Protein AF-A8FVK6-F1 (afdb_monomer_lite)

Foldseek 3Di:
DPPQDLQQFQKEKEWFAAAQVLVLVVVLCVLQQCDPVDCVGCLVRYAYEYQANLHFFQPVDDGHSVNSCVVQVVCVVVPRYAYAHAVLLLLLLQQLDADPPPRHGLDDPDPVSCRRHVRVCVNQPPPDPSSVVSSVVSQQHAQWDCSPQEIGHAEDDDPVLVVVCVVQADPNNGGDPVCSSLCSDPVHPNVQSSCCRRANDKDFAPPPAWFAAPVRDIDRIFHFPLQPQPDFAQLSGGLGDPVGSVRGDRDGDDPVPHHDHDPHAYEYEHSQDCDPADAPDLRYHYQRVPNSDPPGHTWMWMARPPDPLDPSNRTDTSVPPPVDDDPCPVVCPVVLVVVLVVLVPVDDDDPLLVVLLVVLLVLCQAQVPLVVPHNDPVCSVLCVVPSNSLSSCLQANDLVSQLVVQLCCSCPVSVRPDSCSSVSSSVSSVVSNVVNVVSCVVPVHDHDYDDDDD

Sequence (454 aa):
MIKITKDETDGLIFIGDLHGQYQKLIDLLEQLDFNLDDSSSNAEFSKLVFMGDLIDNKPENAVQQVETLELVKSLVDSGHAYCLLGNHEFNAVCWASAHPLTDEPLRTHSVNNYKQHQVFLDTVTENSRLHMKWIEWFKTLPLFIDFGDVRAVHACWDDVAIQRVLPYLDGDHALQHNVWFKAADKKHELYSLVETLLKGPEIALPKGYSFKDKTGTERHHIRVRWWIINAITYKDIAQVQASAVENIPSIALPVAFLNKPQTIPVVIGHYTLNNEPGPLNAKVACVDYNAASEDGDLIAYYWSRYDEAFTACGFYCHRDLDLHEKSSYELMKDDYEKVIESFNHGGEYSALEESFAVKVDNILLQEWDPIGVNGVEECRDEYYFAIYDITLLGIYGSIEQLKSHLEFLEVHYILSDREDVRERCGRVAHLINKMAEQTRSNTNINVIPMRYGC

pLDDT: mean 83.15, std 16.8, range [29.56, 98.81]

Radius of gyration: 25.19 Å; chains: 1; bounding box: 53×77×61 Å

Organism: Shewanella sediminis (strain HAW-EB3) (NCBI:txid425104)

Secondary structure (DSSP, 8-state):
-----GGGGSEEEEE---TT-HHHHHHHHHHTT--TT-TTSHHHH-EEEE-S--S---TTS---HHHHHHHHHHHHHTTSEEE---HHHHHHHHHH-B-TTT--BSS---HHHHHHHHHHHHHH-TTSHHHHHHHHHHTTSBSEEE-SSSEEESS---HHHHHHHGGGB-TTSBBPGGGHHHHS-TTSHHHHHHHHHHH--EEEPPTT--EE-TTS-EESEEEE-TT-TT--BHHHHEE--GGGGGGS--PBPPGGGPPPPPSS-EEE--S---SPS--SBTTEEE--S-TTSTTPPP-EEEEESS---S-TTT-EEGGG-----S-TTTTSHHHHHHHHHHH--SSPPPHHHHHHHHHHHHHIIIII-TTS--S-GGGGGGTGGGHHHHHHHHHHS-HHHHHHHHHHIIIIIS----TTHHHHHHHHHHHHHHHHHHHHTTTTPPP-------

InterPro domains:
  IPR004843 Calcineurin-like, phosphoesterase domain [PF00149] (13-150)
  IPR029052 Metallo-dependent phosphatase-like [G3DSA:3.60.21.10] (12-312)
  IPR029052 Metallo-dependent phosphatase-like [SSF56300] (12-180)
  IPR050126 Diadenosine polyphosphate hydrolase [PTHR42850] (9-158)

Structure (mmCIF, N/CA/C/O backbone):
data_AF-A8FVK6-F1
#
_entry.id   AF-A8FVK6-F1
#
loop_
_atom_site.group_PDB
_atom_site.id
_atom_site.type_symbol
_atom_site.label_atom_id
_atom_site.label_alt_id
_atom_site.label_comp_id
_atom_site.label_asym_id
_atom_site.label_entity_id
_atom_site.label_seq_id
_atom_site.pdbx_PDB_ins_code
_atom_site.Cartn_x
_atom_site.Cartn_y
_atom_site.Cartn_z
_atom_site.occupancy
_atom_site.B_iso_or_equiv
_atom_site.auth_seq_id
_atom_site.auth_comp_id
_atom_site.auth_asym_id
_atom_site.auth_atom_id
_atom_site.pdbx_PDB_model_num
ATOM 1 N N . MET A 1 1 ? -20.770 -7.822 4.736 1.00 42.88 1 MET A N 1
ATOM 2 C CA . MET A 1 1 ? -20.731 -7.670 3.268 1.00 42.88 1 MET A CA 1
ATOM 3 C C . MET A 1 1 ? -20.621 -6.190 2.974 1.00 42.88 1 MET A C 1
ATOM 5 O O . MET A 1 1 ? -21.581 -5.480 3.278 1.00 42.88 1 MET A O 1
ATOM 9 N N . ILE A 1 2 ? -19.486 -5.744 2.428 1.00 52.12 2 ILE A N 1
ATOM 10 C CA . ILE A 1 2 ? -19.241 -4.359 2.031 1.00 52.12 2 ILE A CA 1
ATOM 11 C C . ILE A 1 2 ? -20.191 -4.095 0.864 1.00 52.12 2 ILE A C 1
ATOM 13 O O . ILE A 1 2 ? -19.905 -4.392 -0.293 1.00 52.12 2 ILE A O 1
ATOM 17 N N . LYS A 1 3 ? -21.403 -3.645 1.181 1.00 42.78 3 LYS A N 1
ATOM 18 C CA . LYS A 1 3 ? -22.382 -3.232 0.184 1.00 42.78 3 LYS A CA 1
ATOM 19 C C . LYS A 1 3 ? -22.040 -1.807 -0.196 1.00 42.78 3 LYS A C 1
ATOM 21 O O . LYS A 1 3 ? -22.540 -0.884 0.425 1.00 42.78 3 LYS A O 1
ATOM 26 N N . ILE A 1 4 ? -21.173 -1.665 -1.187 1.00 60.06 4 ILE A N 1
ATOM 27 C CA . ILE A 1 4 ? -20.845 -0.370 -1.771 1.00 60.06 4 ILE A CA 1
ATOM 28 C C . ILE A 1 4 ? -22.057 0.057 -2.592 1.00 60.06 4 ILE A C 1
ATOM 30 O O . ILE A 1 4 ? -22.404 -0.583 -3.589 1.00 60.06 4 ILE A O 1
ATOM 34 N N . THR A 1 5 ? -22.766 1.078 -2.127 1.00 48.03 5 THR A N 1
ATOM 35 C CA . THR A 1 5 ? -23.829 1.693 -2.922 1.00 48.03 5 THR A CA 1
ATOM 36 C C . THR A 1 5 ? -23.225 2.720 -3.874 1.00 48.03 5 THR A C 1
ATOM 38 O O . THR A 1 5 ? -22.183 3.298 -3.589 1.00 48.03 5 THR A O 1
ATOM 41 N N . LYS A 1 6 ? -23.865 2.945 -5.029 1.00 49.59 6 LYS A N 1
ATOM 42 C CA . LYS A 1 6 ? -23.358 3.895 -6.032 1.00 49.59 6 LYS A CA 1
ATOM 43 C C . LYS A 1 6 ? -23.182 5.311 -5.481 1.00 49.59 6 LYS A C 1
ATOM 45 O O . LYS A 1 6 ? -22.292 6.003 -5.940 1.00 49.59 6 LYS A O 1
ATOM 50 N N . ASP A 1 7 ? -23.998 5.737 -4.523 1.00 52.19 7 ASP A N 1
ATOM 51 C CA . ASP A 1 7 ? -23.905 7.088 -3.954 1.00 52.19 7 ASP A CA 1
ATOM 52 C C . ASP A 1 7 ? -22.748 7.216 -2.938 1.00 52.19 7 ASP A C 1
ATOM 54 O O . ASP A 1 7 ? -22.294 8.316 -2.654 1.00 52.19 7 ASP A O 1
ATOM 58 N N . GLU A 1 8 ? -22.213 6.100 -2.420 1.00 55.00 8 GLU A N 1
ATOM 59 C CA . GLU A 1 8 ? -21.062 6.085 -1.497 1.00 55.00 8 GLU A CA 1
ATOM 60 C C . GLU A 1 8 ? -19.698 6.180 -2.202 1.00 55.00 8 GLU A C 1
ATOM 62 O O . GLU A 1 8 ? -18.665 6.149 -1.533 1.00 55.00 8 GLU A O 1
ATOM 67 N N . THR A 1 9 ? -19.679 6.259 -3.535 1.00 60.03 9 THR A N 1
ATOM 68 C CA . THR A 1 9 ? -18.459 6.262 -4.359 1.00 60.03 9 THR A CA 1
ATOM 69 C C . THR A 1 9 ? -18.285 7.561 -5.146 1.00 60.03 9 THR A C 1
ATOM 71 O O . THR A 1 9 ? -17.594 7.570 -6.156 1.00 60.03 9 THR A O 1
ATOM 74 N N . ASP A 1 10 ? -18.946 8.650 -4.760 1.00 68.88 10 ASP A N 1
ATOM 75 C CA . ASP A 1 10 ? -18.902 9.898 -5.541 1.00 68.88 10 ASP A CA 1
ATOM 76 C C . ASP A 1 10 ? -17.575 10.657 -5.351 1.00 68.88 10 ASP A C 1
ATOM 78 O O . ASP A 1 10 ? -17.123 11.334 -6.280 1.00 68.88 10 ASP A O 1
ATOM 82 N N . GLY A 1 11 ? -16.907 10.441 -4.211 1.00 83.56 11 GLY A N 1
ATOM 83 C CA . GLY A 1 11 ? -15.542 10.875 -3.920 1.00 83.56 11 GLY A CA 1
ATOM 84 C C . GLY A 1 11 ? -14.800 9.850 -3.055 1.00 83.56 11 GLY A C 1
ATOM 85 O O . GLY A 1 11 ? -15.280 9.452 -1.991 1.00 83.56 11 GLY A O 1
ATOM 86 N N . LEU A 1 12 ? -13.626 9.406 -3.500 1.00 90.12 12 LEU A N 1
ATOM 87 C CA . LEU A 1 12 ? -12.746 8.505 -2.752 1.00 90.12 12 LEU A CA 1
ATOM 88 C C . LEU A 1 12 ? -11.356 9.119 -2.621 1.00 90.12 12 LEU A C 1
ATOM 90 O O . LEU A 1 12 ? -10.782 9.570 -3.607 1.00 90.12 12 LEU A O 1
ATOM 94 N N . ILE A 1 13 ? -10.801 9.093 -1.414 1.00 92.38 13 ILE A N 1
ATOM 95 C CA . ILE A 1 13 ? -9.447 9.572 -1.127 1.00 92.38 13 ILE A CA 1
ATOM 96 C C . ILE A 1 13 ? -8.592 8.382 -0.704 1.00 92.38 13 ILE A C 1
ATOM 98 O O . ILE A 1 13 ? -8.748 7.856 0.396 1.00 92.38 13 ILE A O 1
ATOM 102 N N . PHE A 1 14 ? -7.680 7.951 -1.566 1.00 94.62 14 PHE A N 1
ATOM 103 C CA . PHE A 1 14 ? -6.793 6.823 -1.301 1.00 94.62 14 PHE A CA 1
ATOM 104 C C . PHE A 1 14 ? -5.531 7.290 -0.590 1.00 94.62 14 PHE A C 1
ATOM 106 O O . PHE A 1 14 ? -4.835 8.142 -1.127 1.00 94.62 14 PHE A O 1
ATOM 113 N N . ILE A 1 15 ? -5.219 6.720 0.574 1.00 95.56 15 ILE A N 1
ATOM 114 C CA . ILE A 1 15 ? -4.076 7.101 1.417 1.00 95.56 15 ILE A CA 1
ATOM 115 C C . ILE A 1 15 ? -3.075 5.946 1.474 1.00 95.56 15 ILE A C 1
ATOM 117 O O . ILE A 1 15 ? -3.461 4.794 1.698 1.00 95.56 15 ILE A O 1
ATOM 121 N N . GLY A 1 16 ? -1.798 6.269 1.261 1.00 92.38 16 GLY A N 1
ATOM 122 C CA . GLY A 1 16 ? -0.698 5.305 1.246 1.00 92.38 16 GLY A CA 1
ATOM 123 C C . GLY A 1 16 ? -0.323 4.700 2.595 1.00 92.38 16 GLY A C 1
ATOM 124 O O . GLY A 1 16 ? -0.973 4.925 3.616 1.00 92.38 16 GLY A O 1
ATOM 125 N N . ASP A 1 17 ? 0.746 3.909 2.560 1.00 95.25 17 ASP A N 1
ATOM 126 C CA . ASP A 1 17 ? 1.245 3.116 3.682 1.00 95.25 17 ASP A CA 1
ATOM 127 C C . ASP A 1 17 ? 1.672 4.035 4.844 1.00 95.25 17 ASP A C 1
ATOM 129 O O . ASP A 1 17 ? 2.486 4.949 4.679 1.00 95.25 17 ASP A O 1
ATOM 133 N N . LEU A 1 18 ? 1.104 3.810 6.032 1.00 95.75 18 LEU A N 1
ATOM 134 C CA . LEU A 1 18 ? 1.203 4.740 7.163 1.00 95.75 18 LEU A CA 1
ATOM 135 C C . LEU A 1 18 ? 2.360 4.422 8.105 1.00 95.75 18 LEU A C 1
ATOM 137 O O . LEU A 1 18 ? 2.991 5.343 8.619 1.00 95.75 18 LEU A O 1
ATOM 141 N N . HIS A 1 19 ? 2.634 3.143 8.377 1.00 96.31 19 HIS A N 1
ATOM 142 C CA . HIS A 1 19 ? 3.747 2.715 9.234 1.00 96.31 19 HIS A CA 1
ATOM 143 C C . HIS A 1 19 ? 3.856 3.474 10.576 1.00 96.31 19 HIS A C 1
ATOM 145 O O . HIS A 1 19 ? 4.943 3.867 11.019 1.00 96.31 19 HIS A O 1
ATOM 151 N N . GLY A 1 20 ? 2.710 3.720 11.220 1.00 95.38 20 GLY A N 1
ATOM 152 C CA . GLY A 1 20 ? 2.596 4.437 12.492 1.00 95.38 20 GLY A CA 1
ATOM 153 C C . GLY A 1 20 ? 2.852 5.948 12.441 1.00 95.38 20 GLY A C 1
ATOM 154 O O . GLY A 1 20 ? 3.016 6.558 13.501 1.00 95.38 20 GLY A O 1
ATOM 155 N N . GLN A 1 21 ? 2.915 6.561 11.257 1.00 95.25 21 GLN A N 1
ATOM 156 C CA . GLN A 1 21 ? 3.156 7.997 11.062 1.00 95.25 21 GLN A CA 1
ATOM 157 C C . GLN A 1 21 ? 1.896 8.831 11.337 1.00 95.25 21 GLN A C 1
ATOM 159 O O . GLN A 1 21 ? 1.349 9.491 10.455 1.00 95.25 21 GLN A O 1
ATOM 164 N N . TYR A 1 22 ? 1.433 8.800 12.588 1.00 96.38 22 TYR A N 1
ATOM 165 C CA . TYR A 1 22 ? 0.207 9.466 13.027 1.00 96.38 22 TYR A CA 1
ATOM 166 C C . TYR A 1 22 ? 0.181 10.959 12.690 1.00 96.38 22 TYR A C 1
ATOM 168 O O . TYR A 1 22 ? -0.813 11.440 12.160 1.00 96.38 22 TYR A O 1
ATOM 176 N N . GLN A 1 23 ? 1.273 11.687 12.953 1.00 94.25 23 GLN A N 1
ATOM 177 C CA . GLN A 1 23 ? 1.304 13.127 12.693 1.00 94.25 23 GLN A CA 1
ATOM 178 C C . GLN A 1 23 ? 1.158 13.436 11.199 1.00 94.25 23 GLN A C 1
ATOM 180 O O . GLN A 1 23 ? 0.361 14.292 10.846 1.00 94.25 23 GLN A O 1
ATOM 185 N N . LYS A 1 24 ? 1.820 12.668 10.319 1.00 92.62 24 LYS A N 1
ATOM 186 C CA . LYS A 1 24 ? 1.660 12.827 8.864 1.00 92.62 24 LYS A CA 1
ATOM 187 C C . LYS A 1 24 ? 0.220 12.582 8.421 1.00 92.62 24 LYS A C 1
ATOM 189 O O . LYS A 1 24 ? -0.258 13.253 7.516 1.00 92.62 24 LYS A O 1
ATOM 194 N N . LEU A 1 25 ? -0.471 11.632 9.055 1.00 95.62 25 LEU A N 1
ATOM 195 C CA . LEU A 1 25 ? -1.887 11.395 8.791 1.00 95.62 25 LEU A CA 1
ATOM 196 C C . LEU A 1 25 ? -2.750 12.578 9.235 1.00 95.62 25 LEU A C 1
ATOM 198 O O . LEU A 1 25 ? -3.620 12.986 8.478 1.00 95.62 25 LEU A O 1
ATOM 202 N N . ILE A 1 26 ? -2.510 13.142 10.420 1.00 95.12 26 ILE A N 1
ATOM 203 C CA . ILE A 1 26 ? -3.227 14.341 10.880 1.00 95.12 26 ILE A CA 1
ATOM 204 C C . ILE A 1 26 ? -2.992 15.512 9.924 1.00 95.12 26 ILE A C 1
ATOM 206 O O . ILE A 1 26 ? -3.962 16.082 9.435 1.00 95.12 26 ILE A O 1
ATOM 210 N N . ASP A 1 27 ? -1.734 15.802 9.593 1.00 90.06 27 ASP A N 1
ATOM 211 C CA . ASP A 1 27 ? -1.372 16.899 8.691 1.00 90.06 27 ASP A CA 1
ATOM 212 C C . ASP A 1 27 ? -2.039 16.724 7.314 1.00 90.06 27 ASP A C 1
ATOM 214 O O . ASP A 1 27 ? -2.562 17.678 6.742 1.00 90.06 27 ASP A O 1
ATOM 218 N N . LEU A 1 28 ? -2.076 15.493 6.793 1.00 89.62 28 LEU A N 1
ATOM 219 C CA . LEU A 1 28 ? -2.753 15.176 5.537 1.00 89.62 28 LEU A CA 1
ATOM 220 C C . LEU A 1 28 ? -4.275 15.365 5.632 1.00 89.62 28 LEU A C 1
ATOM 222 O O . LEU A 1 28 ? -4.871 15.903 4.705 1.00 89.62 28 LEU A O 1
ATOM 226 N N . LEU A 1 29 ? -4.918 14.933 6.721 1.00 91.06 29 LEU A N 1
ATOM 227 C CA . LEU A 1 29 ? -6.364 15.109 6.911 1.00 91.06 29 LEU A CA 1
ATOM 228 C C . LEU A 1 29 ? -6.752 16.586 7.049 1.00 91.06 29 LEU A C 1
ATOM 230 O O . LEU A 1 29 ? -7.786 16.986 6.520 1.00 91.06 29 LEU A O 1
ATOM 234 N N . GLU A 1 30 ? -5.919 17.394 7.708 1.00 87.88 30 GLU A N 1
ATOM 235 C CA . GLU A 1 30 ? -6.093 18.848 7.782 1.00 87.88 30 GLU A CA 1
ATOM 236 C C . GLU A 1 30 ? -5.953 19.493 6.403 1.00 87.88 30 GLU A C 1
ATOM 238 O O . GLU A 1 30 ? -6.811 20.275 6.001 1.00 87.88 30 GLU A O 1
ATOM 243 N N . GLN A 1 31 ? -4.918 19.123 5.642 1.00 82.75 31 GLN A N 1
ATOM 244 C CA . GLN A 1 31 ? -4.753 19.601 4.269 1.00 82.75 31 GLN A CA 1
ATOM 245 C C . GLN A 1 31 ? -5.946 19.206 3.397 1.00 82.75 31 GLN A C 1
ATOM 247 O O . GLN A 1 31 ? -6.351 19.978 2.532 1.00 82.75 31 GLN A O 1
ATOM 252 N N . LEU A 1 32 ? -6.476 17.993 3.576 1.00 83.00 32 LEU A N 1
ATOM 253 C CA . LEU A 1 32 ? -7.634 17.476 2.844 1.00 83.00 32 LEU A CA 1
ATOM 254 C C . LEU A 1 32 ? -8.941 18.150 3.243 1.00 83.00 32 LEU A C 1
ATOM 256 O O . LEU A 1 32 ? -9.957 17.813 2.644 1.00 83.00 32 LEU A O 1
ATOM 260 N N . ASP A 1 33 ? -8.946 19.031 4.246 1.00 86.12 33 ASP A N 1
ATOM 261 C CA . ASP A 1 33 ? -10.167 19.518 4.883 1.00 86.12 33 ASP A CA 1
ATOM 262 C C . ASP A 1 33 ? -11.127 18.349 5.180 1.00 86.12 33 ASP A C 1
ATOM 264 O O . ASP A 1 33 ? -12.287 18.330 4.774 1.00 86.12 33 ASP A O 1
ATOM 268 N N . PHE A 1 34 ? -10.605 17.278 5.790 1.00 87.31 34 PHE A N 1
ATOM 269 C CA . PHE A 1 34 ? -11.381 16.086 6.131 1.00 87.31 34 PHE A CA 1
ATOM 270 C C . PHE A 1 34 ? -11.790 16.144 7.606 1.00 87.31 34 PHE A C 1
ATOM 272 O O . PHE A 1 34 ? -11.130 15.575 8.478 1.00 87.31 34 PHE A O 1
ATOM 279 N N . ASN A 1 35 ? -12.889 16.847 7.891 1.00 89.06 35 ASN A N 1
ATOM 280 C CA . ASN A 1 35 ? -13.354 17.106 9.252 1.00 89.06 35 ASN A CA 1
ATOM 281 C C . ASN A 1 35 ? -14.802 16.637 9.472 1.00 89.06 35 ASN A C 1
ATOM 283 O O . ASN A 1 35 ? -15.752 17.234 8.977 1.00 89.06 35 ASN A O 1
ATOM 287 N N . LEU A 1 36 ? -14.981 15.599 10.293 1.00 87.69 36 LEU A N 1
ATOM 288 C CA . LEU A 1 36 ? -16.300 15.021 10.590 1.00 87.69 36 LEU A CA 1
ATOM 289 C C . LEU A 1 36 ? -17.262 15.973 11.318 1.00 87.69 36 LEU A C 1
ATOM 291 O O . LEU A 1 36 ? -18.471 15.756 11.277 1.00 87.69 36 LEU A O 1
ATOM 295 N N . ASP A 1 37 ? -16.743 17.004 11.985 1.00 89.50 37 ASP A N 1
ATOM 296 C CA . ASP A 1 37 ? -17.554 17.991 12.704 1.00 89.50 37 ASP A CA 1
ATOM 297 C C . ASP A 1 37 ? -17.963 19.185 11.816 1.00 89.50 37 ASP A C 1
ATOM 299 O O . ASP A 1 37 ? -18.714 20.058 12.263 1.00 89.50 37 ASP A O 1
ATOM 303 N N . ASP A 1 38 ? -17.499 19.229 10.562 1.00 84.38 38 ASP A N 1
ATOM 304 C CA . ASP A 1 38 ? -17.801 20.282 9.594 1.00 84.38 38 ASP A CA 1
ATOM 305 C C . ASP A 1 38 ? -18.498 19.711 8.349 1.00 84.38 38 ASP A C 1
ATOM 307 O O . ASP A 1 38 ? -17.895 19.036 7.516 1.00 84.38 38 ASP A O 1
ATOM 311 N N . SER A 1 39 ? -19.784 20.043 8.198 1.00 82.62 39 SER A N 1
ATOM 312 C CA . SER A 1 39 ? -20.630 19.622 7.072 1.00 82.62 39 SER A CA 1
ATOM 313 C C . SER A 1 39 ? -20.239 20.226 5.718 1.00 82.62 39 SER A C 1
ATOM 315 O O . SER A 1 39 ? -20.827 19.872 4.701 1.00 82.62 39 SER A O 1
ATOM 317 N N . SER A 1 40 ? -19.337 21.211 5.699 1.00 77.44 40 SER A N 1
ATOM 318 C CA . SER A 1 40 ? -18.789 21.782 4.465 1.00 77.44 40 SER A CA 1
ATOM 319 C C . SER A 1 40 ? -17.471 21.142 4.032 1.00 77.44 40 SER A C 1
ATOM 321 O O . SER A 1 40 ? -17.034 21.385 2.910 1.00 77.44 40 SER A O 1
ATOM 323 N N . SER A 1 41 ? -16.892 20.300 4.889 1.00 83.31 41 SER A N 1
ATOM 324 C CA . SER A 1 41 ? -15.614 19.641 4.654 1.00 83.31 41 SER A CA 1
ATOM 325 C C . SER A 1 41 ? -15.735 18.490 3.650 1.00 83.31 41 SER A C 1
ATOM 327 O O . SER A 1 41 ? -16.825 17.967 3.376 1.00 83.31 41 SER A O 1
ATOM 329 N N . ASN A 1 42 ? -14.597 18.014 3.140 1.00 80.56 42 ASN A N 1
ATOM 330 C CA . ASN A 1 42 ? -14.552 16.871 2.227 1.00 80.56 42 ASN A CA 1
ATOM 331 C C . ASN A 1 42 ? -15.109 15.579 2.844 1.00 80.56 42 ASN A C 1
ATOM 333 O O . ASN A 1 42 ? -15.468 14.661 2.102 1.00 80.56 42 ASN A O 1
ATOM 337 N N . ALA A 1 43 ? -15.227 15.504 4.172 1.00 85.69 43 ALA A N 1
ATOM 338 C CA . ALA A 1 43 ? -15.762 14.339 4.864 1.00 85.69 43 ALA A CA 1
ATOM 339 C C . ALA A 1 43 ? -17.276 14.127 4.674 1.00 85.69 43 ALA A C 1
ATOM 341 O O . ALA A 1 43 ? -17.762 13.015 4.893 1.00 85.69 43 ALA A O 1
ATOM 342 N N . GLU A 1 44 ? -18.012 15.156 4.238 1.00 81.62 44 GLU A N 1
ATOM 343 C CA . GLU A 1 44 ? -19.438 15.047 3.895 1.00 81.62 44 GLU A CA 1
ATOM 344 C C . GLU A 1 44 ? -19.647 14.329 2.549 1.00 81.62 44 GLU A C 1
ATOM 346 O O . GLU A 1 44 ? -20.624 13.604 2.363 1.00 81.62 44 GLU A O 1
ATOM 351 N N . PHE A 1 45 ? -18.716 14.505 1.605 1.00 81.44 45 PHE A N 1
ATOM 352 C CA . PHE A 1 45 ? -18.883 14.072 0.210 1.00 81.44 45 PHE A CA 1
ATOM 353 C C . PHE A 1 45 ? -17.924 12.957 -0.215 1.00 81.44 45 PHE A C 1
ATOM 355 O O . PHE A 1 45 ? -18.085 12.391 -1.298 1.00 81.44 45 PHE A O 1
ATOM 362 N N . SER A 1 46 ? -16.924 12.646 0.613 1.00 87.62 46 SER A N 1
ATOM 363 C CA . SER A 1 46 ? -15.860 11.704 0.275 1.00 87.62 46 SER A CA 1
ATOM 364 C C . SER A 1 46 ? -15.615 10.693 1.384 1.00 87.62 46 SER A C 1
ATOM 366 O O . SER A 1 46 ? -15.770 10.985 2.568 1.00 87.62 46 SER A O 1
ATOM 368 N N . LYS A 1 47 ? -15.161 9.500 0.999 1.00 92.94 47 LYS A N 1
ATOM 369 C CA . LYS A 1 47 ? -14.663 8.489 1.939 1.00 92.94 47 LYS A CA 1
ATOM 370 C C . LYS A 1 47 ? -13.167 8.282 1.769 1.00 92.94 47 LYS A C 1
ATOM 372 O O . LYS A 1 47 ? -12.647 8.305 0.654 1.00 92.94 47 LYS A O 1
ATOM 377 N N . LEU A 1 48 ? -12.481 8.021 2.876 1.00 96.00 48 LEU A N 1
ATOM 378 C CA . LEU A 1 48 ? -11.071 7.642 2.846 1.00 96.00 48 LEU A CA 1
ATOM 379 C C . LEU A 1 48 ? -10.920 6.156 2.495 1.00 96.00 48 LEU A C 1
ATOM 381 O O . LEU A 1 48 ? -11.764 5.328 2.838 1.00 96.00 48 LEU A O 1
ATOM 385 N N . VAL A 1 49 ? -9.814 5.796 1.854 1.00 97.75 49 VAL A N 1
ATOM 386 C CA . VAL A 1 49 ? -9.433 4.415 1.550 1.00 97.75 49 VAL A CA 1
ATOM 387 C C . VAL A 1 49 ? -7.972 4.222 1.943 1.00 97.75 49 VAL A C 1
ATOM 389 O O . VAL A 1 49 ? -7.063 4.624 1.224 1.00 97.75 49 VAL A O 1
ATOM 392 N N . PHE A 1 50 ? -7.738 3.602 3.096 1.00 98.56 50 PHE A N 1
ATOM 393 C CA . PHE A 1 50 ? -6.393 3.271 3.564 1.00 98.56 50 PHE A CA 1
ATOM 394 C C . PHE A 1 50 ? -5.884 2.006 2.871 1.00 98.56 50 PHE A C 1
ATOM 396 O O . PHE A 1 50 ? -6.542 0.961 2.921 1.00 98.56 50 PHE A O 1
ATOM 403 N N . MET A 1 51 ? -4.699 2.080 2.264 1.00 98.06 51 MET A N 1
ATOM 404 C CA . MET A 1 51 ? -4.155 1.003 1.428 1.00 98.06 51 MET A CA 1
ATOM 405 C C . MET A 1 51 ? -3.471 -0.141 2.195 1.00 98.06 51 MET A C 1
ATOM 407 O O . MET A 1 51 ? -2.941 -1.055 1.563 1.00 98.06 51 MET A O 1
ATOM 411 N N . GLY A 1 52 ? -3.547 -0.138 3.529 1.00 97.50 52 GLY A N 1
ATOM 412 C CA . GLY A 1 52 ? -2.900 -1.112 4.413 1.00 97.50 52 GLY A CA 1
ATOM 413 C C . GLY A 1 52 ? -1.564 -0.601 4.957 1.00 97.50 52 GLY A C 1
ATOM 414 O O . GLY A 1 52 ? -1.285 0.593 4.880 1.00 97.50 52 GLY A O 1
ATOM 415 N N . ASP A 1 53 ? -0.772 -1.499 5.546 1.00 98.12 53 ASP A N 1
ATOM 416 C CA . ASP A 1 53 ? 0.549 -1.214 6.121 1.00 98.12 53 ASP A CA 1
ATOM 417 C C . ASP A 1 53 ? 0.502 -0.025 7.104 1.00 98.12 53 ASP A C 1
ATOM 419 O O . ASP A 1 53 ? 1.190 0.992 7.004 1.00 98.12 53 ASP A O 1
ATOM 423 N N . LEU A 1 54 ? -0.378 -0.176 8.094 1.00 98.50 54 LEU A N 1
ATOM 424 C CA . LEU A 1 54 ? -0.625 0.772 9.177 1.00 98.50 54 LEU A CA 1
ATOM 425 C C . LEU A 1 54 ? 0.456 0.705 10.259 1.00 98.50 54 LEU A C 1
ATOM 427 O O . LEU A 1 54 ? 0.713 1.696 10.945 1.00 98.50 54 LEU A O 1
ATOM 431 N N . ILE A 1 55 ? 1.041 -0.481 10.443 1.00 98.06 55 ILE A N 1
ATOM 432 C CA . ILE A 1 55 ? 1.973 -0.803 11.528 1.00 98.06 55 ILE A CA 1
ATOM 433 C C . ILE A 1 55 ? 3.386 -1.079 11.026 1.00 98.06 55 ILE A C 1
ATOM 435 O O . ILE A 1 55 ? 3.652 -1.125 9.827 1.00 98.06 55 ILE A O 1
ATOM 439 N N . ASP A 1 56 ? 4.267 -1.335 11.997 1.00 93.62 56 ASP A N 1
ATOM 440 C CA . ASP A 1 56 ? 5.697 -1.569 11.831 1.00 93.62 56 ASP A CA 1
ATOM 441 C C . ASP A 1 56 ? 6.435 -0.385 11.203 1.00 93.62 56 ASP A C 1
ATOM 443 O O . ASP A 1 56 ? 5.923 0.378 10.395 1.00 93.62 56 ASP A O 1
ATOM 447 N N . ASN A 1 57 ? 7.685 -0.217 11.601 1.00 87.50 57 ASN A N 1
ATOM 448 C CA . ASN A 1 57 ? 8.607 0.728 10.995 1.00 87.50 57 ASN A CA 1
ATOM 449 C C . ASN A 1 57 ? 10.022 0.288 11.392 1.00 87.50 57 ASN A C 1
ATOM 451 O O . ASN A 1 57 ? 10.223 -0.729 12.064 1.00 87.50 57 ASN A O 1
ATOM 455 N N . LYS A 1 58 ? 11.026 1.060 11.003 1.00 82.44 58 LYS A N 1
ATOM 456 C CA . LYS A 1 58 ? 12.370 0.922 11.538 1.00 82.44 58 LYS A CA 1
ATOM 457 C C . LYS A 1 58 ? 12.386 1.328 13.021 1.00 82.44 58 LYS A C 1
ATOM 459 O O . LYS A 1 58 ? 11.802 2.359 13.348 1.00 82.44 58 LYS A O 1
ATOM 464 N N . PRO A 1 59 ? 13.066 0.579 13.910 1.00 77.69 59 PRO A N 1
ATOM 465 C CA . PRO A 1 59 ? 13.127 0.897 15.340 1.00 77.69 59 PRO A CA 1
ATOM 466 C C . PRO A 1 59 ? 13.691 2.278 15.678 1.00 77.69 59 PRO A C 1
ATOM 468 O O . PRO A 1 59 ? 13.452 2.781 16.771 1.00 77.69 59 PRO A O 1
ATOM 471 N N . GLU A 1 60 ? 14.458 2.883 14.770 1.00 80.00 60 GLU A N 1
ATOM 472 C CA . GLU A 1 60 ? 15.031 4.214 14.970 1.00 80.00 60 GLU A CA 1
ATOM 473 C C . GLU A 1 60 ? 14.009 5.344 14.761 1.00 80.00 60 GLU A C 1
ATOM 475 O O . GLU A 1 60 ? 14.240 6.462 15.221 1.00 80.00 60 GLU A O 1
ATOM 480 N N . ASN A 1 61 ? 12.885 5.061 14.098 1.00 81.06 61 ASN A N 1
ATOM 481 C CA . ASN A 1 61 ? 11.843 6.041 13.824 1.00 81.06 61 ASN A CA 1
ATOM 482 C C . ASN A 1 61 ? 10.867 6.109 15.004 1.00 81.06 61 ASN A C 1
ATOM 484 O O . ASN A 1 61 ? 10.255 5.108 15.380 1.00 81.06 61 ASN A O 1
ATOM 488 N N . ALA A 1 62 ? 10.687 7.302 15.570 1.00 83.38 62 ALA A N 1
ATOM 489 C CA . ALA A 1 62 ? 9.642 7.540 16.558 1.00 83.38 62 ALA A CA 1
ATOM 490 C C . ALA A 1 62 ? 8.276 7.541 15.855 1.00 83.38 62 ALA A C 1
ATOM 492 O O . ALA A 1 62 ? 8.004 8.412 15.033 1.00 83.38 62 ALA A O 1
ATOM 493 N N . VAL A 1 63 ? 7.433 6.554 16.164 1.00 91.69 63 VAL A N 1
ATOM 494 C CA . VAL A 1 63 ? 6.112 6.370 15.545 1.00 91.69 63 VAL A CA 1
ATOM 495 C C . VAL A 1 63 ? 5.035 6.121 16.596 1.00 91.69 63 VAL A C 1
ATOM 497 O O . VAL A 1 63 ? 5.313 5.644 17.695 1.00 91.69 63 VAL A O 1
ATOM 500 N N . GLN A 1 64 ? 3.791 6.423 16.239 1.00 95.50 64 GLN A N 1
ATOM 501 C CA . GLN A 1 64 ? 2.609 6.386 17.101 1.00 95.50 64 GLN A CA 1
ATOM 502 C C . GLN A 1 64 ? 1.612 5.358 16.553 1.00 95.50 64 GLN A C 1
ATOM 504 O O . GLN A 1 64 ? 0.586 5.691 15.952 1.00 95.50 64 GLN A O 1
ATOM 509 N N . GLN A 1 65 ? 1.962 4.071 16.674 1.00 95.44 65 GLN A N 1
ATOM 510 C CA . GLN A 1 65 ? 1.191 2.999 16.033 1.00 95.44 65 GLN A CA 1
ATOM 511 C C . GLN A 1 65 ? -0.204 2.835 16.639 1.00 95.44 65 GLN A C 1
ATOM 513 O O . GLN A 1 65 ? -1.156 2.607 15.901 1.00 95.44 65 GLN A O 1
ATOM 518 N N . VAL A 1 66 ? -0.353 2.960 17.962 1.00 97.94 66 VAL A N 1
ATOM 519 C CA . VAL A 1 66 ? -1.666 2.793 18.608 1.00 97.94 66 VAL A CA 1
ATOM 520 C C . VAL A 1 66 ? -2.603 3.926 18.211 1.00 97.94 66 VAL A C 1
ATOM 522 O O . VAL A 1 66 ? -3.735 3.651 17.838 1.00 97.94 66 VAL A O 1
ATOM 525 N N . GLU A 1 67 ? -2.129 5.166 18.204 1.00 98.44 67 GLU A N 1
ATOM 526 C CA . GLU A 1 67 ? -2.900 6.344 17.807 1.00 98.44 67 GLU A CA 1
ATOM 527 C C . GLU A 1 67 ? -3.307 6.269 16.330 1.00 98.44 67 GLU A C 1
ATOM 529 O O . GLU A 1 67 ? -4.465 6.514 15.994 1.00 98.44 67 GLU A O 1
ATOM 534 N N . THR A 1 68 ? -2.386 5.839 15.458 1.00 98.38 68 THR A N 1
ATOM 535 C CA . THR A 1 68 ? -2.676 5.581 14.036 1.00 98.38 68 THR A CA 1
ATOM 536 C C . THR A 1 68 ? -3.793 4.549 13.887 1.00 98.38 68 THR A C 1
ATOM 538 O O . THR A 1 68 ? -4.776 4.785 13.186 1.00 98.38 68 THR A O 1
ATOM 541 N N . LEU A 1 69 ? -3.678 3.416 14.586 1.00 98.75 69 LEU A N 1
ATOM 542 C CA . LEU A 1 69 ? -4.670 2.346 14.547 1.00 98.75 69 LEU A CA 1
ATOM 543 C C . LEU A 1 69 ? -6.025 2.782 15.121 1.00 98.75 69 LEU A C 1
ATOM 545 O O . LEU A 1 69 ? -7.064 2.405 14.585 1.00 98.75 69 LEU A O 1
ATOM 549 N N . GLU A 1 70 ? -6.040 3.562 16.203 1.00 98.69 70 GLU A N 1
ATOM 550 C CA . GLU A 1 70 ? -7.271 4.070 16.815 1.00 98.69 70 GLU A CA 1
ATOM 551 C C . GLU A 1 70 ? -8.003 5.046 15.899 1.00 98.69 70 GLU A C 1
ATOM 553 O O . GLU A 1 70 ? -9.210 4.883 15.704 1.00 98.69 70 GLU A O 1
ATOM 558 N N . LEU A 1 71 ? -7.284 5.985 15.278 1.00 98.56 71 LEU A N 1
ATOM 559 C CA . LEU A 1 71 ? -7.859 6.926 14.321 1.00 98.56 71 LEU A CA 1
ATOM 560 C C . LEU A 1 71 ? -8.438 6.198 13.105 1.00 98.56 71 LEU A C 1
ATOM 562 O O . LEU A 1 71 ? -9.639 6.306 12.845 1.00 98.56 71 LEU A O 1
ATOM 566 N N . VAL A 1 72 ? -7.624 5.395 12.411 1.00 98.69 72 VAL A N 1
ATOM 567 C CA . VAL A 1 72 ? -8.059 4.647 11.218 1.00 98.69 72 VAL A CA 1
ATOM 568 C C . VAL A 1 72 ? -9.253 3.754 11.545 1.00 98.69 72 VAL A C 1
ATOM 570 O O . VAL A 1 72 ? -10.263 3.786 10.843 1.00 98.69 72 VAL A O 1
ATOM 573 N N . LYS A 1 73 ? -9.189 2.991 12.644 1.00 98.62 73 LYS A N 1
ATOM 574 C CA . LYS A 1 73 ? -10.298 2.121 13.039 1.00 98.62 73 LYS A CA 1
ATOM 575 C C . LYS A 1 73 ? -11.562 2.918 13.359 1.00 98.62 73 LYS A C 1
ATOM 577 O O . LYS A 1 73 ? -12.641 2.476 12.980 1.00 98.62 73 LYS A O 1
ATOM 582 N N . SER A 1 74 ? -11.459 4.067 14.029 1.00 98.38 74 SER A N 1
ATOM 583 C CA . SER A 1 74 ? -12.629 4.901 14.337 1.00 98.38 74 SER A CA 1
ATOM 584 C C . SER A 1 74 ? -13.327 5.418 13.075 1.00 98.38 74 SER A C 1
ATOM 586 O O . SER A 1 74 ? -14.556 5.393 13.008 1.00 98.38 74 SER A O 1
ATOM 588 N N . LEU A 1 75 ? -12.558 5.806 12.051 1.00 97.62 75 LEU A N 1
ATOM 589 C CA . LEU A 1 75 ? -13.067 6.261 10.754 1.00 97.62 75 LEU A CA 1
ATOM 590 C C . LEU A 1 75 ? -13.750 5.118 9.991 1.00 97.62 75 LEU A C 1
ATOM 592 O O . LEU A 1 75 ? -14.800 5.311 9.381 1.00 97.62 75 LEU A O 1
ATOM 596 N N . VAL A 1 76 ? -13.191 3.907 10.072 1.00 97.81 76 VAL A N 1
ATOM 597 C CA . VAL A 1 76 ? -13.802 2.703 9.491 1.00 97.81 76 VAL A CA 1
ATOM 598 C C . VAL A 1 76 ? -15.092 2.326 10.227 1.00 97.81 76 VAL A C 1
ATOM 600 O O . VAL A 1 76 ? -16.124 2.115 9.594 1.00 97.81 76 VAL A O 1
ATOM 603 N N . ASP A 1 77 ? -15.066 2.285 11.561 1.00 96.94 77 ASP A N 1
ATOM 604 C CA . ASP A 1 77 ? -16.220 1.908 12.387 1.00 96.94 77 ASP A CA 1
ATOM 605 C C . ASP A 1 77 ? -17.396 2.890 12.238 1.00 96.94 77 ASP A C 1
ATOM 607 O O . ASP A 1 77 ? -18.554 2.489 12.360 1.00 96.94 77 ASP A O 1
ATOM 611 N N . SER A 1 78 ? -17.104 4.167 11.974 1.00 95.00 78 SER A N 1
ATOM 612 C CA . SER A 1 78 ? -18.101 5.219 11.735 1.00 95.00 78 SER A CA 1
ATOM 613 C C . SER A 1 78 ? -18.565 5.310 10.275 1.00 95.00 78 SER A C 1
ATOM 615 O O . SER A 1 78 ? -19.504 6.044 9.985 1.00 95.00 78 SER A O 1
ATOM 617 N N . GLY A 1 79 ? -17.975 4.529 9.361 1.00 93.44 79 GLY A N 1
ATOM 618 C CA . GLY A 1 79 ? -18.392 4.449 7.956 1.00 93.44 79 GLY A CA 1
ATOM 619 C C . GLY A 1 79 ? -17.810 5.524 7.031 1.00 93.44 79 GLY A C 1
ATOM 620 O O . GLY A 1 79 ? -18.213 5.584 5.866 1.00 93.44 79 GLY A O 1
ATOM 621 N N . HIS A 1 80 ? -16.854 6.323 7.517 1.00 94.81 80 HIS A N 1
ATOM 622 C CA . HIS A 1 80 ? -16.164 7.381 6.763 1.00 94.81 80 HIS A CA 1
ATOM 623 C C . HIS A 1 80 ? -14.889 6.900 6.057 1.00 94.81 80 HIS A C 1
ATOM 625 O O . HIS A 1 80 ? -14.313 7.629 5.248 1.00 94.81 80 HIS A O 1
ATOM 631 N N . ALA A 1 81 ? -14.443 5.673 6.334 1.00 97.19 81 ALA A N 1
ATOM 632 C CA . ALA A 1 81 ? -13.282 5.090 5.682 1.00 97.19 81 ALA A CA 1
ATOM 633 C C . ALA A 1 81 ? -13.444 3.601 5.364 1.00 97.19 81 ALA A C 1
ATOM 635 O O . ALA A 1 81 ? -14.163 2.860 6.035 1.00 97.19 81 ALA A O 1
ATOM 636 N N . TYR A 1 82 ? -12.681 3.159 4.372 1.00 98.25 82 TYR A N 1
ATOM 637 C CA . TYR A 1 82 ? -12.340 1.766 4.125 1.00 98.25 82 TYR A CA 1
ATOM 638 C C . TYR A 1 82 ? -10.858 1.547 4.439 1.00 98.25 82 TYR A C 1
ATOM 640 O O . TYR A 1 82 ? -10.050 2.470 4.343 1.00 98.25 82 TYR A O 1
ATOM 648 N N . CYS A 1 83 ? -10.481 0.324 4.802 1.00 98.69 83 CYS A N 1
ATOM 649 C CA . CYS A 1 83 ? -9.089 -0.025 5.067 1.00 98.69 83 CYS A CA 1
ATOM 650 C C . CYS A 1 83 ? -8.800 -1.430 4.543 1.00 98.69 83 CYS A C 1
ATOM 652 O O . CYS A 1 83 ? -9.531 -2.365 4.863 1.00 98.69 83 CYS A O 1
ATOM 654 N N . LEU A 1 84 ? -7.766 -1.560 3.715 1.00 98.81 84 LEU A N 1
ATOM 655 C CA . LEU A 1 84 ? -7.281 -2.839 3.211 1.00 98.81 84 LEU A CA 1
ATOM 656 C C . LEU A 1 84 ? -6.339 -3.509 4.212 1.00 98.81 84 LEU A C 1
ATOM 658 O O . LEU A 1 84 ? -5.672 -2.853 5.009 1.00 98.81 84 LEU A O 1
ATOM 662 N N . LEU A 1 85 ? -6.241 -4.832 4.124 1.00 98.75 85 LEU A N 1
ATOM 663 C CA . LEU A 1 85 ? -5.177 -5.585 4.771 1.00 98.75 85 LEU A CA 1
ATOM 664 C C . LEU A 1 85 ? -3.859 -5.344 4.021 1.00 98.75 85 LEU A C 1
ATOM 666 O O . LEU A 1 85 ? -3.765 -5.690 2.843 1.00 98.75 85 LEU A O 1
ATOM 670 N N . GLY A 1 86 ? -2.839 -4.812 4.696 1.00 98.31 86 GLY A N 1
ATOM 671 C CA . GLY A 1 86 ? -1.471 -4.757 4.181 1.00 98.31 86 GLY A CA 1
ATOM 672 C C . GLY A 1 86 ? -0.669 -6.016 4.502 1.00 98.31 86 GLY A C 1
ATOM 673 O O . GLY A 1 86 ? -1.114 -6.926 5.221 1.00 98.31 86 GLY A O 1
ATOM 674 N N . ASN A 1 87 ? 0.555 -6.104 3.979 1.00 97.75 87 ASN A N 1
ATOM 675 C CA . ASN A 1 87 ? 1.415 -7.236 4.309 1.00 97.75 87 ASN A CA 1
ATOM 676 C C . ASN A 1 87 ? 1.911 -7.208 5.756 1.00 97.75 87 ASN A C 1
ATOM 678 O O . ASN A 1 87 ? 2.208 -8.274 6.303 1.00 97.75 87 ASN A O 1
ATOM 682 N N . HIS A 1 88 ? 2.056 -6.033 6.370 1.00 97.62 88 HIS A N 1
ATOM 683 C CA . HIS A 1 88 ? 2.480 -5.907 7.761 1.00 97.62 88 HIS A CA 1
ATOM 684 C C . HIS A 1 88 ? 1.394 -6.399 8.720 1.00 97.62 88 HIS A C 1
ATOM 686 O O . HIS A 1 88 ? 1.683 -7.249 9.566 1.00 97.62 88 HIS A O 1
ATOM 692 N N . GLU A 1 89 ? 0.130 -6.025 8.503 1.00 98.75 89 GLU A N 1
ATOM 693 C CA . GLU A 1 89 ? -0.997 -6.574 9.269 1.00 98.75 89 GLU A CA 1
ATOM 694 C C . GLU A 1 89 ? -1.127 -8.092 9.070 1.00 98.75 89 GLU A C 1
ATOM 696 O O . GLU A 1 89 ? -1.277 -8.840 10.041 1.00 98.75 89 GLU A O 1
ATOM 701 N N . PHE A 1 90 ? -0.994 -8.585 7.831 1.00 98.75 90 PHE A N 1
ATOM 702 C CA . PHE A 1 90 ? -1.000 -10.027 7.557 1.00 98.75 90 PHE A CA 1
ATOM 703 C C . PHE A 1 90 ? 0.123 -10.760 8.311 1.00 98.75 90 PHE A C 1
ATOM 705 O O . PHE A 1 90 ? -0.096 -11.817 8.916 1.00 98.75 90 PHE A O 1
ATOM 712 N N . ASN A 1 91 ? 1.337 -10.200 8.297 1.00 98.00 91 ASN A N 1
ATOM 713 C CA . ASN A 1 91 ? 2.485 -10.763 9.001 1.00 98.00 91 ASN A CA 1
ATOM 714 C C . ASN A 1 91 ? 2.279 -10.759 10.521 1.00 98.00 91 ASN A C 1
ATOM 716 O O . ASN A 1 91 ? 2.680 -11.734 11.157 1.00 98.00 91 ASN A O 1
ATOM 720 N N . ALA A 1 92 ? 1.647 -9.724 11.083 1.00 98.56 92 ALA A N 1
ATOM 721 C CA . ALA A 1 92 ? 1.309 -9.631 12.502 1.00 98.56 92 ALA A CA 1
ATOM 722 C C . ALA A 1 92 ? 0.300 -10.709 12.918 1.00 98.56 92 ALA A C 1
ATOM 724 O O . ALA A 1 92 ? 0.508 -11.420 13.903 1.00 98.56 92 ALA A O 1
ATOM 725 N N . VAL A 1 93 ? -0.751 -10.924 12.118 1.00 98.75 93 VAL A N 1
ATOM 726 C CA . VAL A 1 93 ? -1.708 -12.015 12.361 1.00 98.75 93 VAL A CA 1
ATOM 727 C C . VAL A 1 93 ? -1.005 -13.370 12.333 1.00 98.75 93 VAL A C 1
ATOM 729 O O . VAL A 1 93 ? -1.226 -14.194 13.223 1.00 98.75 93 VAL A O 1
ATOM 732 N N . CYS A 1 94 ? -0.127 -13.604 11.354 1.00 98.25 94 CYS A N 1
ATOM 733 C CA . CYS A 1 94 ? 0.643 -14.845 11.275 1.00 98.25 94 CYS A CA 1
ATOM 734 C C . CYS A 1 94 ? 1.675 -14.983 12.410 1.00 98.25 94 CYS A C 1
ATOM 736 O O . CYS A 1 94 ? 1.974 -16.102 12.819 1.00 98.25 94 CYS A O 1
ATOM 738 N N . TRP A 1 95 ? 2.223 -13.878 12.924 1.00 98.06 95 TRP A N 1
ATOM 739 C CA . TRP A 1 95 ? 3.127 -13.875 14.079 1.00 98.06 95 TRP A CA 1
ATOM 740 C C . TRP A 1 95 ? 2.416 -14.345 15.349 1.00 98.06 95 TRP A C 1
ATOM 742 O O . TRP A 1 95 ? 2.951 -15.182 16.074 1.00 98.06 95 TRP A O 1
ATOM 752 N N . ALA A 1 96 ? 1.208 -13.828 15.584 1.00 97.94 96 ALA A N 1
ATOM 753 C CA . ALA A 1 96 ? 0.401 -14.093 16.773 1.00 97.94 96 ALA A CA 1
ATOM 754 C C . ALA A 1 96 ? -0.437 -15.386 16.697 1.00 97.94 96 ALA A C 1
ATOM 756 O O . ALA A 1 96 ? -1.106 -15.742 17.667 1.00 97.94 96 ALA A O 1
ATOM 757 N N . SER A 1 97 ? -0.445 -16.076 15.552 1.00 97.50 97 SER A N 1
ATOM 758 C CA . SER A 1 97 ? -1.269 -17.268 15.320 1.00 97.50 97 SER A CA 1
ATOM 759 C C . SER A 1 97 ? -0.420 -18.529 15.177 1.00 97.50 97 SER A C 1
ATOM 761 O O . SER A 1 97 ? 0.677 -18.504 14.618 1.00 97.50 97 SER A O 1
ATOM 763 N N . ALA A 1 98 ? -0.975 -19.657 15.616 1.00 96.56 98 ALA A N 1
ATOM 764 C CA . ALA A 1 98 ? -0.367 -20.975 15.490 1.00 96.56 98 ALA A CA 1
ATOM 765 C C . ALA A 1 98 ? -1.154 -21.872 14.523 1.00 96.56 98 ALA A C 1
ATOM 767 O O . ALA A 1 98 ? -2.358 -21.704 14.306 1.00 96.56 98 ALA A O 1
ATOM 768 N N . HIS A 1 99 ? -0.466 -22.842 13.932 1.00 96.88 99 HIS A N 1
ATOM 769 C CA . HIS A 1 99 ? -1.070 -23.854 13.084 1.00 96.88 99 HIS A CA 1
ATOM 770 C C . HIS A 1 99 ? -1.971 -24.772 13.929 1.00 96.88 99 HIS A C 1
ATOM 772 O O . HIS A 1 99 ? -1.505 -25.349 14.912 1.00 96.88 99 HIS A O 1
ATOM 778 N N . PRO A 1 100 ? -3.237 -25.003 13.534 1.00 95.00 100 PRO A N 1
ATOM 779 C CA . PRO A 1 100 ? -4.238 -25.629 14.405 1.00 95.00 100 PRO A CA 1
ATOM 780 C C . PRO A 1 100 ? -3.951 -27.094 14.774 1.00 95.00 100 PRO A C 1
ATOM 782 O O . PRO A 1 100 ? -4.573 -27.619 15.692 1.00 95.00 100 PRO A O 1
ATOM 785 N N . LEU A 1 101 ? -3.052 -27.775 14.050 1.00 94.81 101 LEU A N 1
ATOM 786 C CA . LEU A 1 101 ? -2.693 -29.177 14.313 1.00 94.81 101 LEU A CA 1
ATOM 787 C C . LEU A 1 101 ? -1.303 -29.362 14.928 1.00 94.81 101 LEU A C 1
ATOM 789 O O . LEU A 1 101 ? -1.076 -30.367 15.593 1.00 94.81 101 LEU A O 1
ATOM 793 N N . THR A 1 102 ? -0.365 -28.457 14.645 1.00 95.56 102 THR A N 1
ATOM 794 C CA . THR A 1 102 ? 1.046 -28.613 15.051 1.00 95.56 102 THR A CA 1
ATOM 795 C C . THR A 1 102 ? 1.437 -27.644 16.156 1.00 95.56 102 THR A C 1
ATOM 797 O O . THR A 1 102 ? 2.482 -27.843 16.762 1.00 95.56 102 THR A O 1
ATOM 800 N N . ASP A 1 103 ? 0.610 -26.623 16.415 1.00 95.19 103 ASP A N 1
ATOM 801 C CA . ASP A 1 103 ? 0.872 -25.527 17.355 1.00 95.19 103 ASP A CA 1
ATOM 802 C C . ASP A 1 103 ? 2.131 -24.701 17.011 1.00 95.19 103 ASP A C 1
ATOM 804 O O . ASP A 1 103 ? 2.581 -23.854 17.775 1.00 95.19 103 ASP A O 1
ATOM 808 N N . GLU A 1 104 ? 2.701 -24.915 15.821 1.00 95.69 104 GLU A N 1
ATOM 809 C CA . GLU A 1 104 ? 3.827 -24.134 15.312 1.00 95.69 104 GLU A CA 1
ATOM 810 C C . GLU A 1 104 ? 3.350 -22.747 14.856 1.00 95.69 104 GLU A C 1
ATOM 812 O O . GLU A 1 104 ? 2.267 -22.638 14.271 1.00 95.69 104 GLU A O 1
ATOM 817 N N . PRO A 1 105 ? 4.141 -21.679 15.058 1.00 96.06 105 PRO A N 1
ATOM 818 C CA . PRO A 1 105 ? 3.750 -20.337 14.644 1.00 96.06 105 PRO A CA 1
ATOM 819 C C . PRO A 1 105 ? 3.606 -20.255 13.119 1.00 96.06 105 PRO A C 1
ATOM 821 O O . PRO A 1 105 ? 4.456 -20.755 12.378 1.00 96.06 105 PRO A O 1
ATOM 824 N N . LEU A 1 106 ? 2.554 -19.582 12.638 1.00 97.25 106 LEU A N 1
ATOM 825 C CA . LEU A 1 106 ? 2.310 -19.428 11.196 1.00 97.25 106 LEU A CA 1
ATOM 826 C C . LEU A 1 106 ? 3.400 -18.590 10.515 1.00 97.25 106 LEU A C 1
ATOM 828 O O . LEU A 1 106 ? 3.716 -18.798 9.345 1.00 97.25 106 LEU A O 1
ATOM 832 N N . ARG A 1 107 ? 4.017 -17.665 11.255 1.00 95.00 107 ARG A N 1
ATOM 833 C CA . ARG A 1 107 ? 5.229 -16.949 10.852 1.00 95.00 107 ARG A CA 1
ATOM 834 C C . ARG A 1 107 ? 6.371 -17.311 11.788 1.00 95.00 107 ARG A C 1
ATOM 836 O O . ARG A 1 107 ? 6.294 -17.092 12.988 1.00 95.00 107 ARG A O 1
ATOM 843 N N . THR A 1 108 ? 7.482 -17.789 11.234 1.00 92.19 108 THR A N 1
ATOM 844 C CA . THR A 1 108 ? 8.676 -18.112 12.025 1.00 92.19 108 THR A CA 1
ATOM 845 C C . THR A 1 108 ? 9.182 -16.891 12.799 1.00 92.19 108 THR A C 1
ATOM 847 O O . THR A 1 108 ? 9.445 -15.845 12.202 1.00 92.19 108 THR A O 1
ATOM 850 N N . HIS A 1 109 ? 9.433 -17.040 14.099 1.00 93.38 109 HIS A N 1
ATOM 851 C CA . HIS A 1 109 ? 10.007 -15.998 14.963 1.00 93.38 109 HIS A CA 1
ATOM 852 C C . HIS A 1 109 ? 11.535 -15.886 14.810 1.00 93.38 109 HIS A C 1
ATOM 854 O O . HIS A 1 109 ? 12.304 -15.999 15.760 1.00 93.38 109 HIS A O 1
ATOM 860 N N . SER A 1 110 ? 12.005 -15.722 13.571 1.00 85.69 110 SER A N 1
ATOM 861 C CA . SER A 1 110 ? 13.427 -15.492 13.291 1.00 85.69 110 SER A CA 1
ATOM 862 C C . SER A 1 110 ? 13.860 -14.091 13.732 1.00 85.69 110 SER A C 1
ATOM 864 O O . SER A 1 110 ? 13.041 -13.176 13.778 1.00 85.69 110 SER A O 1
ATOM 866 N N . VAL A 1 111 ? 15.165 -13.883 13.954 1.00 84.31 111 VAL A N 1
ATOM 867 C CA . VAL A 1 111 ? 15.727 -12.557 14.289 1.00 84.31 111 VAL A CA 1
ATOM 868 C C . VAL A 1 111 ? 15.318 -11.491 13.268 1.00 84.31 111 VAL A C 1
ATOM 870 O O . VAL A 1 111 ? 15.000 -10.370 13.646 1.00 84.31 111 VAL A O 1
ATOM 873 N N . ASN A 1 112 ? 15.305 -11.828 11.975 1.00 78.81 112 ASN A N 1
ATOM 874 C CA . ASN A 1 112 ? 14.909 -10.883 10.934 1.00 78.81 112 ASN A CA 1
ATOM 875 C C . ASN A 1 112 ? 13.416 -10.534 11.007 1.00 78.81 112 ASN A C 1
ATOM 877 O O . ASN A 1 112 ? 13.056 -9.367 10.901 1.00 78.81 112 ASN A O 1
ATOM 881 N N . ASN A 1 113 ? 12.556 -11.532 11.218 1.00 80.69 113 ASN A N 1
ATOM 882 C CA . ASN A 1 113 ? 11.117 -11.298 11.325 1.00 80.69 113 ASN A CA 1
ATOM 883 C C . ASN A 1 113 ? 10.768 -10.513 12.591 1.00 80.69 113 ASN A C 1
ATOM 885 O O . ASN A 1 113 ? 9.924 -9.631 12.517 1.00 80.69 113 ASN A O 1
ATOM 889 N N . TYR A 1 114 ? 11.447 -10.795 13.708 1.00 88.75 114 TYR A N 1
ATOM 890 C CA . TYR A 1 114 ? 11.306 -10.015 14.933 1.00 88.75 114 TYR A CA 1
ATOM 891 C C . TYR A 1 114 ? 11.702 -8.560 14.693 1.00 88.75 114 TYR A C 1
ATOM 893 O O . TYR A 1 114 ? 10.916 -7.675 14.973 1.00 88.75 114 TYR A O 1
ATOM 901 N N . LYS A 1 115 ? 12.871 -8.296 14.092 1.00 84.00 115 LYS A N 1
ATOM 902 C CA . LYS A 1 115 ? 13.323 -6.923 13.800 1.00 84.00 115 LYS A CA 1
ATOM 903 C C . LYS A 1 115 ? 12.331 -6.121 12.956 1.00 84.00 115 LYS A C 1
ATOM 905 O O . LYS A 1 115 ? 12.174 -4.934 13.194 1.00 84.00 115 LYS A O 1
ATOM 910 N N . GLN A 1 116 ? 11.684 -6.761 11.982 1.00 80.12 116 GLN A N 1
ATOM 911 C CA . GLN A 1 116 ? 10.659 -6.116 11.154 1.00 80.12 116 GLN A CA 1
ATOM 912 C C . GLN A 1 116 ? 9.386 -5.783 11.941 1.00 80.12 116 GLN A C 1
ATOM 914 O O . GLN A 1 116 ? 8.717 -4.825 11.589 1.00 80.12 116 GLN A O 1
ATOM 919 N N . HIS A 1 117 ? 9.073 -6.565 12.977 1.00 93.31 117 HIS A N 1
ATOM 920 C CA . HIS A 1 117 ? 7.826 -6.469 13.738 1.00 93.31 117 HIS A CA 1
ATOM 921 C C . HIS A 1 117 ? 7.984 -5.837 15.133 1.00 93.31 117 HIS A C 1
ATOM 923 O O . HIS A 1 117 ? 7.019 -5.611 15.863 1.00 93.31 117 HIS A O 1
ATOM 929 N N . GLN A 1 118 ? 9.230 -5.579 15.534 1.00 94.12 118 GLN A N 1
ATOM 930 C CA . GLN A 1 118 ? 9.597 -5.227 16.898 1.00 94.12 118 GLN A CA 1
ATOM 931 C C . GLN A 1 118 ? 8.873 -3.967 17.369 1.00 94.12 118 GLN A C 1
ATOM 933 O O . GLN A 1 118 ? 8.375 -3.942 18.486 1.00 94.12 118 GLN A O 1
ATOM 938 N N . VAL A 1 119 ? 8.779 -2.943 16.518 1.00 93.88 119 VAL A N 1
ATOM 939 C CA . VAL A 1 119 ? 8.175 -1.659 16.899 1.00 93.88 119 VAL A CA 1
ATOM 940 C C . VAL A 1 119 ? 6.707 -1.833 17.279 1.00 93.88 119 VAL A C 1
ATOM 942 O O . VAL A 1 119 ? 6.264 -1.272 18.282 1.00 93.88 119 VAL A O 1
ATOM 945 N N . PHE A 1 120 ? 5.955 -2.650 16.532 1.00 97.31 120 PHE A N 1
ATOM 946 C CA . PHE A 1 120 ? 4.571 -2.945 16.886 1.00 97.31 120 PHE A CA 1
ATOM 947 C C . PHE A 1 120 ? 4.501 -3.698 18.215 1.00 97.31 120 PHE A C 1
ATOM 949 O O . PHE A 1 120 ? 3.797 -3.254 19.121 1.00 97.31 120 PHE A O 1
ATOM 956 N N . LEU A 1 121 ? 5.277 -4.780 18.367 1.00 97.06 121 LEU A N 1
ATOM 957 C CA . LEU A 1 121 ? 5.295 -5.595 19.588 1.00 97.06 121 LEU A CA 1
ATOM 958 C C . LEU A 1 121 ? 5.685 -4.792 20.835 1.00 97.06 121 LEU A C 1
ATOM 960 O O . LEU A 1 121 ? 5.063 -4.969 21.881 1.00 97.06 121 LEU A O 1
ATOM 964 N N . ASP A 1 122 ? 6.667 -3.899 20.723 1.00 95.31 122 ASP A N 1
ATOM 965 C CA . ASP A 1 122 ? 7.111 -3.023 21.809 1.00 95.31 122 ASP A CA 1
ATOM 966 C C . ASP A 1 122 ? 6.007 -2.011 22.174 1.00 95.31 122 ASP A C 1
ATOM 968 O O . ASP A 1 122 ? 5.772 -1.751 23.354 1.00 95.31 122 ASP A O 1
ATOM 972 N N . THR A 1 123 ? 5.264 -1.505 21.180 1.00 95.31 123 THR A N 1
ATOM 973 C CA . THR A 1 123 ? 4.159 -0.554 21.394 1.00 95.31 123 THR A CA 1
ATOM 974 C C . THR A 1 123 ? 2.954 -1.214 22.071 1.00 95.31 123 THR A C 1
ATOM 976 O O . THR A 1 123 ? 2.397 -0.671 23.025 1.00 95.31 123 THR A O 1
ATOM 979 N N . VAL A 1 124 ? 2.522 -2.389 21.597 1.00 97.38 124 VAL A N 1
ATOM 980 C CA . VAL A 1 124 ? 1.294 -3.039 22.100 1.00 97.38 124 VAL A CA 1
ATOM 981 C C . VAL A 1 124 ? 1.545 -4.049 23.214 1.00 97.38 124 VAL A C 1
ATOM 983 O O . VAL A 1 124 ? 0.587 -4.498 23.845 1.00 97.38 124 VAL A O 1
ATOM 986 N N . THR A 1 125 ? 2.809 -4.389 23.479 1.00 97.69 125 THR A N 1
ATOM 987 C CA . THR A 1 125 ? 3.254 -5.516 24.312 1.00 97.69 125 THR A CA 1
ATOM 988 C C . THR A 1 125 ? 2.759 -6.865 23.784 1.00 97.69 125 THR A C 1
ATOM 990 O O . THR A 1 125 ? 1.560 -7.151 23.780 1.00 97.69 125 THR A O 1
ATOM 993 N N . GLU A 1 126 ? 3.684 -7.737 23.382 1.00 97.12 126 GLU A N 1
ATOM 994 C CA . GLU A 1 126 ? 3.358 -9.066 22.856 1.00 97.12 126 GLU A CA 1
ATOM 995 C C . GLU A 1 126 ? 2.434 -9.863 23.800 1.00 97.12 126 GLU A C 1
ATOM 997 O O . GLU A 1 126 ? 2.578 -9.855 25.023 1.00 97.12 126 GLU A O 1
ATOM 1002 N N . ASN A 1 127 ? 1.458 -10.559 23.210 1.00 96.06 127 ASN A N 1
ATOM 1003 C CA . ASN A 1 127 ? 0.416 -11.343 23.893 1.00 96.06 127 ASN A CA 1
ATOM 1004 C C . ASN A 1 127 ? -0.464 -10.567 24.891 1.00 96.06 127 ASN A C 1
ATOM 1006 O O . ASN A 1 127 ? -1.266 -11.169 25.609 1.00 96.06 127 ASN A O 1
ATOM 1010 N N . SER A 1 128 ? -0.366 -9.237 24.938 1.00 98.50 128 SER A N 1
ATOM 1011 C CA . SER A 1 128 ? -1.263 -8.428 25.753 1.00 98.50 128 SER A CA 1
ATOM 1012 C C . SER A 1 128 ? -2.687 -8.422 25.183 1.00 98.50 128 SER A C 1
ATOM 1014 O O . SER A 1 128 ? -2.945 -8.755 24.022 1.00 98.50 128 SER A O 1
ATOM 1016 N N . ARG A 1 129 ? -3.645 -7.956 25.991 1.00 98.38 129 ARG A N 1
ATOM 1017 C CA . ARG A 1 129 ? -5.012 -7.705 25.515 1.00 98.38 129 ARG A CA 1
ATOM 1018 C C . ARG A 1 129 ? -5.044 -6.681 24.372 1.00 98.38 129 ARG A C 1
ATOM 1020 O O . ARG A 1 129 ? -5.891 -6.803 23.492 1.00 98.38 129 ARG A O 1
ATOM 1027 N N . LEU A 1 130 ? -4.155 -5.684 24.395 1.00 98.44 130 LEU A N 1
ATOM 1028 C CA . LEU A 1 130 ? -4.069 -4.667 23.347 1.00 98.44 130 LEU A CA 1
ATOM 1029 C C . LEU A 1 130 ? -3.529 -5.268 22.046 1.00 98.44 130 LEU A C 1
ATOM 1031 O O . LEU A 1 130 ? -4.101 -5.020 20.991 1.00 98.44 130 LEU A O 1
ATOM 1035 N N . HIS A 1 131 ? -2.511 -6.127 22.132 1.00 98.69 131 HIS A N 1
ATOM 1036 C CA . HIS A 1 131 ? -2.012 -6.878 20.984 1.00 98.69 131 HIS A CA 1
ATOM 1037 C C . HIS A 1 131 ? -3.132 -7.695 20.333 1.00 98.69 131 HIS A C 1
ATOM 1039 O O . HIS A 1 131 ? -3.437 -7.506 19.158 1.00 98.69 131 HIS A O 1
ATOM 1045 N N . MET A 1 132 ? -3.828 -8.524 21.117 1.00 98.56 132 MET A N 1
ATOM 1046 C CA . MET A 1 132 ? -4.900 -9.374 20.589 1.00 98.56 132 MET A CA 1
ATOM 1047 C C . MET A 1 132 ? -6.088 -8.575 20.039 1.00 98.56 132 MET A C 1
ATOM 1049 O O . MET A 1 132 ? -6.685 -8.998 19.055 1.00 98.56 132 MET A O 1
ATOM 1053 N N . LYS A 1 133 ? -6.411 -7.405 20.616 1.00 98.56 133 LYS A N 1
ATOM 1054 C CA . LYS A 1 133 ? -7.426 -6.484 20.066 1.00 98.56 133 LYS A CA 1
ATOM 1055 C C . LYS A 1 133 ? -7.107 -6.137 18.609 1.00 98.56 133 LYS A C 1
ATOM 1057 O O . LYS A 1 133 ? -7.998 -6.205 17.766 1.00 98.56 133 LYS A O 1
ATOM 1062 N N . TRP A 1 134 ? -5.859 -5.771 18.323 1.00 98.81 134 TRP A N 1
ATOM 1063 C CA . TRP A 1 134 ? -5.447 -5.377 16.978 1.00 98.81 134 TRP A CA 1
ATOM 1064 C C . TRP A 1 134 ? -5.331 -6.563 16.029 1.00 98.81 134 TRP A C 1
ATOM 1066 O O . TRP A 1 134 ? -5.827 -6.476 14.913 1.00 98.81 134 TRP A O 1
ATOM 1076 N N . ILE A 1 135 ? -4.801 -7.700 16.490 1.00 98.75 135 ILE A N 1
ATOM 1077 C CA . ILE A 1 135 ? -4.764 -8.936 15.693 1.00 98.75 135 ILE A CA 1
ATOM 1078 C C . ILE A 1 135 ? -6.167 -9.363 15.246 1.00 98.75 135 ILE A C 1
ATOM 1080 O O . ILE A 1 135 ? -6.354 -9.734 14.089 1.00 98.75 135 ILE A O 1
ATOM 1084 N N . GLU A 1 136 ? -7.165 -9.298 16.131 1.00 98.62 136 GLU A N 1
ATOM 1085 C CA . GLU A 1 136 ? -8.542 -9.628 15.756 1.00 98.62 136 GLU A CA 1
ATOM 1086 C C . GLU A 1 136 ? -9.144 -8.611 14.782 1.00 98.62 136 GLU A C 1
ATOM 1088 O O . GLU A 1 136 ? -9.875 -9.014 13.884 1.00 98.62 136 GLU A O 1
ATOM 1093 N N . TRP A 1 137 ? -8.807 -7.321 14.886 1.00 98.81 137 TRP A N 1
ATOM 1094 C CA . TRP A 1 137 ? -9.241 -6.333 13.895 1.00 98.81 137 TRP A CA 1
ATOM 1095 C C . TRP A 1 137 ? -8.579 -6.549 12.527 1.00 98.81 137 TRP A C 1
ATOM 1097 O O . TRP A 1 137 ? -9.277 -6.565 11.516 1.00 98.81 137 TRP A O 1
ATOM 1107 N N . PHE A 1 138 ? -7.273 -6.819 12.475 1.00 98.81 138 PHE A N 1
ATOM 1108 C CA . PHE A 1 138 ? -6.568 -7.114 11.223 1.00 98.81 138 PHE A CA 1
ATOM 1109 C C . PHE A 1 138 ? -7.173 -8.306 10.481 1.00 98.81 138 PHE A C 1
ATOM 1111 O O . PHE A 1 138 ? -7.292 -8.276 9.261 1.00 98.81 138 PHE A O 1
ATOM 1118 N N . LYS A 1 139 ? -7.647 -9.330 11.204 1.00 98.69 139 LYS A N 1
ATOM 1119 C CA . LYS A 1 139 ? -8.345 -10.474 10.595 1.00 98.69 139 LYS A CA 1
ATOM 1120 C C . LYS A 1 139 ? -9.634 -10.105 9.855 1.00 98.69 139 LYS A C 1
ATOM 1122 O O . LYS A 1 139 ? -10.101 -10.915 9.063 1.00 98.69 139 LYS A O 1
ATOM 1127 N N . THR A 1 140 ? -10.204 -8.928 10.117 1.00 98.38 140 THR A N 1
ATOM 1128 C CA . THR A 1 140 ? -11.438 -8.444 9.476 1.00 98.38 140 THR A CA 1
ATOM 1129 C C . THR A 1 140 ? -11.194 -7.576 8.244 1.00 98.38 140 THR A C 1
ATOM 1131 O O . THR A 1 140 ? -12.153 -7.225 7.563 1.00 98.38 140 THR A O 1
ATOM 1134 N N . LEU A 1 141 ? -9.941 -7.211 7.953 1.00 98.69 141 LEU A N 1
ATOM 1135 C CA . LEU A 1 141 ? -9.637 -6.306 6.848 1.00 98.69 141 LEU A CA 1
ATOM 1136 C C . LEU A 1 141 ? -9.728 -7.029 5.483 1.00 98.69 141 LEU A C 1
ATOM 1138 O O . LEU A 1 141 ? -9.213 -8.147 5.348 1.00 98.69 141 LEU A O 1
ATOM 1142 N N . PRO A 1 142 ? -10.355 -6.414 4.462 1.00 98.56 142 PRO A N 1
ATOM 1143 C CA . PRO A 1 142 ? -10.426 -6.950 3.103 1.00 98.56 142 PRO A CA 1
ATOM 1144 C C . PRO A 1 142 ? -9.054 -7.061 2.430 1.00 98.56 142 PRO A C 1
ATOM 1146 O O . PRO A 1 142 ? -8.214 -6.175 2.568 1.00 98.56 142 PRO A O 1
ATOM 1149 N N . LEU A 1 143 ? -8.853 -8.096 1.604 1.00 98.62 143 LEU A N 1
ATOM 1150 C CA . LEU A 1 143 ? -7.676 -8.180 0.720 1.00 98.62 143 LEU A CA 1
ATOM 1151 C C . LEU A 1 143 ? -7.737 -7.186 -0.449 1.00 98.62 143 LEU A C 1
ATOM 1153 O O . LEU A 1 143 ? -6.700 -6.760 -0.952 1.00 98.62 143 LEU A O 1
ATOM 1157 N N . PHE A 1 144 ? -8.943 -6.868 -0.919 1.00 98.69 144 PHE A N 1
ATOM 1158 C CA . PHE A 1 144 ? -9.188 -5.946 -2.025 1.00 98.69 144 PHE A CA 1
ATOM 1159 C C . PHE A 1 144 ? -10.612 -5.388 -1.953 1.00 98.69 144 PHE A C 1
ATOM 1161 O O . PHE A 1 144 ? -11.515 -6.008 -1.379 1.00 98.69 144 PHE A O 1
ATOM 1168 N N . ILE A 1 145 ? -10.828 -4.241 -2.591 1.00 97.88 145 ILE A N 1
ATOM 1169 C CA . ILE A 1 145 ? -12.140 -3.610 -2.735 1.00 97.88 145 ILE A CA 1
ATOM 1170 C C . ILE A 1 145 ? -12.357 -3.249 -4.209 1.00 97.88 145 ILE A C 1
ATOM 1172 O O . ILE A 1 145 ? -11.489 -2.656 -4.846 1.00 97.88 145 ILE A O 1
ATOM 1176 N N . ASP A 1 146 ? -13.517 -3.624 -4.753 1.00 95.44 146 ASP A N 1
ATOM 1177 C CA . ASP A 1 146 ? -13.973 -3.213 -6.085 1.00 95.44 146 ASP A CA 1
ATOM 1178 C C . ASP A 1 146 ? -15.125 -2.213 -5.914 1.00 95.44 146 ASP A C 1
ATOM 1180 O O . ASP A 1 146 ? -16.219 -2.605 -5.505 1.00 95.44 146 ASP A O 1
ATOM 1184 N N . PHE A 1 147 ? -14.878 -0.931 -6.194 1.00 92.75 147 PHE A N 1
ATOM 1185 C CA . PHE A 1 147 ? -15.897 0.124 -6.144 1.00 92.75 147 PHE A CA 1
ATOM 1186 C C . PHE A 1 147 ? -16.686 0.232 -7.463 1.00 92.75 147 PHE A C 1
ATOM 1188 O O . PHE A 1 147 ? -17.530 1.111 -7.612 1.00 92.75 147 PHE A O 1
ATOM 1195 N N . GLY A 1 148 ? -16.432 -0.654 -8.433 1.00 89.81 148 GLY A N 1
ATOM 1196 C CA . GLY A 1 148 ? -17.041 -0.647 -9.760 1.00 89.81 148 GLY A CA 1
ATOM 1197 C C . GLY A 1 148 ? -16.203 0.131 -10.768 1.00 89.81 148 GLY A C 1
ATOM 1198 O O . GLY A 1 148 ? -15.667 -0.464 -11.698 1.00 89.81 148 GLY A O 1
ATOM 1199 N N . ASP A 1 149 ? -16.066 1.442 -10.571 1.00 86.69 149 ASP A N 1
ATOM 1200 C CA . ASP A 1 149 ? -15.348 2.326 -11.506 1.00 86.69 149 ASP A CA 1
ATOM 1201 C C . ASP A 1 149 ? -13.873 2.552 -11.112 1.00 86.69 149 ASP A C 1
ATOM 1203 O O . ASP A 1 149 ? -13.072 3.029 -11.916 1.00 86.69 149 ASP A O 1
ATOM 1207 N N . VAL A 1 150 ? -13.496 2.152 -9.894 1.00 91.38 150 VAL A N 1
ATOM 1208 C CA . VAL A 1 150 ? -12.120 2.123 -9.383 1.00 91.38 150 VAL A CA 1
ATOM 1209 C C . VAL A 1 150 ? -11.940 0.949 -8.425 1.00 91.38 150 VAL A C 1
ATOM 1211 O O . VAL A 1 150 ? -12.889 0.459 -7.809 1.00 91.38 150 VAL A O 1
ATOM 1214 N N . ARG A 1 151 ? -10.708 0.465 -8.307 1.00 95.69 151 ARG A N 1
ATOM 1215 C CA . ARG A 1 151 ? -10.343 -0.714 -7.523 1.00 95.69 151 ARG A CA 1
ATOM 1216 C C . ARG A 1 151 ? -9.179 -0.427 -6.595 1.00 95.69 151 ARG A C 1
ATOM 1218 O O . ARG A 1 151 ? -8.299 0.358 -6.934 1.00 95.69 151 ARG A O 1
ATOM 1225 N N . ALA A 1 152 ? -9.149 -1.111 -5.460 1.00 97.62 152 ALA A N 1
ATOM 1226 C CA . ALA A 1 152 ? -8.103 -0.974 -4.458 1.00 97.62 152 ALA A CA 1
ATOM 1227 C C . ALA A 1 152 ? -7.589 -2.345 -4.016 1.00 97.62 152 ALA A C 1
ATOM 1229 O O . ALA A 1 152 ? -8.367 -3.243 -3.689 1.00 97.62 152 ALA A O 1
ATOM 1230 N N . VAL A 1 153 ? -6.270 -2.502 -3.992 1.00 98.50 153 VAL A N 1
ATOM 1231 C CA . VAL A 1 153 ? -5.571 -3.688 -3.482 1.00 98.50 153 VAL A CA 1
ATOM 1232 C C . VAL A 1 153 ? -4.193 -3.259 -2.999 1.00 98.50 153 VAL A C 1
ATOM 1234 O O . VAL A 1 153 ? -3.608 -2.361 -3.588 1.00 98.50 153 VAL A O 1
ATOM 1237 N N . HIS A 1 154 ? -3.651 -3.879 -1.953 1.00 98.50 154 HIS A N 1
ATOM 1238 C CA . HIS A 1 154 ? -2.401 -3.388 -1.373 1.00 98.50 154 HIS A CA 1
ATOM 1239 C C . HIS A 1 154 ? -1.214 -3.433 -2.362 1.00 98.50 154 HIS A C 1
ATOM 1241 O O . HIS A 1 154 ? -0.501 -2.445 -2.467 1.00 98.50 154 HIS A O 1
ATOM 1247 N N . ALA A 1 155 ? -1.024 -4.501 -3.156 1.00 97.25 155 ALA A N 1
ATOM 1248 C CA . ALA A 1 155 ? 0.143 -4.593 -4.051 1.00 97.25 155 ALA A CA 1
ATOM 1249 C C . ALA A 1 155 ? -0.132 -4.995 -5.511 1.00 97.25 155 ALA A C 1
ATOM 1251 O O . ALA A 1 155 ? 0.591 -4.553 -6.406 1.00 97.25 155 ALA A O 1
ATOM 1252 N N . CYS A 1 156 ? -1.094 -5.869 -5.813 1.00 97.88 156 CYS A N 1
ATOM 1253 C CA . CYS A 1 156 ? -1.334 -6.266 -7.207 1.00 97.88 156 CYS A CA 1
ATOM 1254 C C . CYS A 1 156 ? -2.780 -6.657 -7.460 1.00 97.88 156 CYS A C 1
ATOM 1256 O O . CYS A 1 156 ? -3.313 -7.539 -6.789 1.00 97.88 156 CYS A O 1
ATOM 1258 N N . TRP A 1 157 ? -3.382 -6.051 -8.484 1.00 97.81 157 TRP A N 1
ATOM 1259 C CA . TRP A 1 157 ? -4.674 -6.484 -9.001 1.00 97.81 157 TRP A CA 1
ATOM 1260 C C . TRP A 1 157 ? -4.460 -7.489 -10.129 1.00 97.81 157 TRP A C 1
ATOM 1262 O O . TRP A 1 157 ? -4.245 -7.122 -11.287 1.00 97.81 157 TRP A O 1
ATOM 1272 N N . ASP A 1 158 ? -4.518 -8.773 -9.787 1.00 96.88 158 ASP A N 1
ATOM 1273 C CA . ASP A 1 158 ? -4.497 -9.865 -10.757 1.00 96.88 158 ASP A CA 1
ATOM 1274 C C . ASP A 1 158 ? -5.864 -10.556 -10.774 1.00 96.88 158 ASP A C 1
ATOM 1276 O O . ASP A 1 158 ? -6.259 -11.199 -9.800 1.00 96.88 158 ASP A O 1
ATOM 1280 N N . ASP A 1 159 ? -6.594 -10.430 -11.887 1.00 95.69 159 ASP A N 1
ATOM 1281 C CA . ASP A 1 159 ? -7.954 -10.969 -12.001 1.00 95.69 159 ASP A CA 1
ATOM 1282 C C . ASP A 1 159 ? -7.996 -12.487 -11.759 1.00 95.69 159 ASP A C 1
ATOM 1284 O O . ASP A 1 159 ? -8.954 -13.003 -11.185 1.00 95.69 159 ASP A O 1
ATOM 1288 N N . VAL A 1 160 ? -6.953 -13.226 -12.157 1.00 95.69 160 VAL A N 1
ATOM 1289 C CA . VAL A 1 160 ? -6.898 -14.678 -11.941 1.00 95.69 160 VAL A CA 1
ATOM 1290 C C . VAL A 1 160 ? -6.709 -14.983 -10.457 1.00 95.69 160 VAL A C 1
ATOM 1292 O O . VAL A 1 160 ? -7.378 -15.874 -9.928 1.00 95.69 160 VAL A O 1
ATOM 1295 N N . ALA A 1 161 ? -5.829 -14.253 -9.775 1.00 97.44 161 ALA A N 1
ATOM 1296 C CA . ALA A 1 161 ? -5.595 -14.402 -8.350 1.00 97.44 161 ALA A CA 1
ATOM 1297 C C . ALA A 1 161 ? -6.842 -14.028 -7.543 1.00 97.44 161 ALA A C 1
ATOM 1299 O O . ALA A 1 161 ? -7.233 -14.788 -6.656 1.00 97.44 161 ALA A O 1
ATOM 1300 N N . ILE A 1 162 ? -7.512 -12.930 -7.906 1.00 97.94 162 ILE A N 1
ATOM 1301 C CA . ILE A 1 162 ? -8.764 -12.483 -7.288 1.00 97.94 162 ILE A CA 1
ATOM 1302 C C . ILE A 1 162 ? -9.842 -13.559 -7.424 1.00 97.94 162 ILE A C 1
ATOM 1304 O O . ILE A 1 162 ? -10.390 -14.010 -6.422 1.00 97.94 162 ILE A O 1
ATOM 1308 N N . GLN A 1 163 ? -10.093 -14.070 -8.632 1.00 98.00 163 GLN A N 1
ATOM 1309 C CA . GLN A 1 163 ? -11.111 -15.112 -8.823 1.00 98.00 163 GLN A CA 1
ATOM 1310 C C . GLN A 1 163 ? -10.806 -16.391 -8.033 1.00 98.00 163 GLN A C 1
ATOM 1312 O O . GLN A 1 163 ? -11.715 -17.048 -7.525 1.00 98.00 163 GLN A O 1
ATOM 1317 N N . ARG A 1 164 ? -9.524 -16.748 -7.898 1.00 98.56 164 ARG A N 1
ATOM 1318 C CA . ARG A 1 164 ? -9.100 -17.945 -7.161 1.00 98.56 164 ARG A CA 1
ATOM 1319 C C . ARG A 1 164 ? -9.069 -17.758 -5.649 1.00 98.56 164 ARG A C 1
ATOM 1321 O O . ARG A 1 164 ? -9.161 -18.759 -4.942 1.00 98.56 164 ARG A O 1
ATOM 1328 N N . VAL A 1 165 ? -8.934 -16.529 -5.147 1.00 98.56 165 VAL A N 1
ATOM 1329 C CA . VAL A 1 165 ? -8.922 -16.269 -3.702 1.00 98.56 165 VAL A CA 1
ATOM 1330 C C . VAL A 1 165 ? -10.337 -16.211 -3.122 1.00 98.56 165 VAL A C 1
ATOM 1332 O O . VAL A 1 165 ? -10.514 -16.604 -1.974 1.00 98.56 165 VAL A O 1
ATOM 1335 N N . LEU A 1 166 ? -11.351 -15.824 -3.911 1.00 98.25 166 LEU A N 1
ATOM 1336 C CA . LEU A 1 166 ? -12.749 -15.669 -3.466 1.00 98.25 166 LEU A CA 1
ATOM 1337 C C . LEU A 1 166 ? -13.302 -16.820 -2.596 1.00 98.25 166 LEU A C 1
ATOM 1339 O O . LEU A 1 166 ? -13.937 -16.522 -1.587 1.00 98.25 166 LEU A O 1
ATOM 1343 N N . PRO A 1 167 ? -13.062 -18.118 -2.887 1.00 98.31 167 PRO A N 1
ATOM 1344 C CA . PRO A 1 167 ? -13.560 -19.213 -2.043 1.00 98.31 167 PRO A CA 1
ATOM 1345 C C . PRO A 1 167 ? -13.011 -19.222 -0.606 1.00 98.31 167 PRO A C 1
ATOM 1347 O O . PRO A 1 167 ? -13.577 -19.884 0.263 1.00 98.31 167 PRO A O 1
ATOM 1350 N N . TYR A 1 168 ? -11.899 -18.525 -0.366 1.00 98.56 168 TYR A N 1
ATOM 1351 C CA . TYR A 1 168 ? -11.226 -18.406 0.927 1.00 98.56 168 TYR A CA 1
ATOM 1352 C C . TYR A 1 168 ? -11.626 -17.139 1.694 1.00 98.56 168 TYR A C 1
ATOM 1354 O O . TYR A 1 168 ? -11.159 -16.941 2.819 1.00 98.56 168 TYR A O 1
ATOM 1362 N N . LEU A 1 169 ? -12.465 -16.288 1.097 1.00 98.50 169 LEU A N 1
ATOM 1363 C CA . LEU A 1 169 ? -12.879 -15.009 1.660 1.00 98.50 169 LEU A CA 1
ATOM 1364 C C . LEU A 1 169 ? -14.309 -15.059 2.191 1.00 98.50 169 LEU A C 1
ATOM 1366 O O . LEU A 1 169 ? -15.122 -15.890 1.776 1.00 98.50 169 LEU A O 1
ATOM 1370 N N . ASP A 1 170 ? -14.611 -14.200 3.153 1.00 97.38 170 ASP A N 1
ATOM 1371 C CA . ASP A 1 170 ? -15.982 -13.941 3.574 1.00 97.38 170 ASP A CA 1
ATOM 1372 C C . ASP A 1 170 ? -16.674 -12.922 2.647 1.00 97.38 170 ASP A C 1
ATOM 1374 O O . ASP A 1 170 ? -16.152 -12.521 1.603 1.00 97.38 170 ASP A O 1
ATOM 1378 N N . GLY A 1 171 ? -17.896 -12.518 3.005 1.00 93.31 171 GLY A N 1
ATOM 1379 C CA . GLY A 1 171 ? -18.667 -11.558 2.212 1.00 93.31 171 GLY A CA 1
ATOM 1380 C C . GLY A 1 171 ? -18.108 -10.132 2.218 1.00 93.31 171 GLY A C 1
ATOM 1381 O O . GLY A 1 171 ? -18.656 -9.288 1.516 1.00 93.31 171 GLY A O 1
ATOM 1382 N N . ASP A 1 172 ? -17.088 -9.849 3.025 1.00 93.69 172 ASP A N 1
ATOM 1383 C CA . ASP A 1 172 ? -16.387 -8.568 3.109 1.00 93.69 172 ASP A CA 1
ATOM 1384 C C . ASP A 1 172 ? -15.015 -8.624 2.423 1.00 93.69 172 ASP A C 1
ATOM 1386 O O . ASP A 1 172 ? -14.241 -7.686 2.538 1.00 93.69 172 ASP A O 1
ATOM 1390 N N . HIS A 1 173 ? -14.715 -9.705 1.693 1.00 98.06 173 HIS A N 1
ATOM 1391 C CA . HIS A 1 173 ? -13.408 -9.974 1.087 1.00 98.06 173 HIS A CA 1
ATOM 1392 C C . HIS A 1 173 ? -12.253 -10.107 2.100 1.00 98.06 173 HIS A C 1
ATOM 1394 O O . HIS A 1 173 ? -11.083 -10.031 1.711 1.00 98.06 173 HIS A O 1
ATOM 1400 N N . ALA A 1 174 ? -12.552 -10.356 3.378 1.00 98.38 174 ALA A N 1
ATOM 1401 C CA . ALA A 1 174 ? -11.554 -10.694 4.387 1.00 98.38 174 ALA A CA 1
ATOM 1402 C C . ALA A 1 174 ? -11.279 -12.205 4.388 1.00 98.38 174 ALA A C 1
ATOM 1404 O O . ALA A 1 174 ? -12.135 -13.015 4.019 1.00 98.38 174 ALA A O 1
ATOM 1405 N N . LEU A 1 175 ? -10.075 -12.616 4.798 1.00 98.50 175 LEU A N 1
ATOM 1406 C CA . LEU A 1 175 ? -9.735 -14.037 4.916 1.00 98.50 175 LEU A CA 1
ATOM 1407 C C . LEU A 1 175 ? -10.601 -14.710 5.985 1.00 98.50 175 LEU A C 1
ATOM 1409 O O . LEU A 1 175 ? -10.606 -14.301 7.147 1.00 98.50 175 LEU A O 1
ATOM 1413 N N . GLN A 1 176 ? -11.257 -15.814 5.623 1.00 98.06 176 GLN A N 1
ATOM 1414 C CA . GLN A 1 176 ? -12.024 -16.600 6.587 1.00 98.06 176 GLN A CA 1
ATOM 1415 C C . GLN A 1 176 ? -11.129 -17.077 7.746 1.00 98.06 176 GLN A C 1
ATOM 1417 O O . GLN A 1 176 ? -9.968 -17.460 7.576 1.00 98.06 176 GLN A O 1
ATOM 1422 N N . HIS A 1 177 ? -11.692 -17.127 8.952 1.00 93.19 177 HIS A N 1
ATOM 1423 C CA . HIS A 1 177 ? -10.940 -17.473 10.163 1.00 93.19 177 HIS A CA 1
ATOM 1424 C C . HIS A 1 177 ? -10.176 -18.811 10.058 1.00 93.19 177 HIS A C 1
ATOM 1426 O O . HIS A 1 177 ? -9.060 -18.947 10.554 1.00 93.19 177 HIS A O 1
ATOM 1432 N N . ASN A 1 178 ? -10.741 -19.800 9.365 1.00 94.50 178 ASN A N 1
ATOM 1433 C CA . ASN A 1 178 ? -10.192 -21.150 9.232 1.00 94.50 178 ASN A CA 1
ATOM 1434 C C . ASN A 1 178 ? -9.203 -21.329 8.061 1.00 94.50 178 ASN A C 1
ATOM 1436 O O . ASN A 1 178 ? -8.873 -22.473 7.742 1.00 94.50 178 ASN A O 1
ATOM 1440 N N . VAL A 1 179 ? -8.747 -20.260 7.394 1.00 97.56 179 VAL A N 1
ATOM 1441 C CA . VAL A 1 179 ? -7.826 -20.376 6.243 1.00 97.56 179 VAL A CA 1
ATOM 1442 C C . VAL A 1 179 ? -6.474 -19.691 6.436 1.00 97.56 179 VAL A C 1
ATOM 1444 O O . VAL A 1 179 ? -5.587 -19.886 5.610 1.00 97.56 179 VAL A O 1
ATOM 1447 N N . TRP A 1 180 ? -6.252 -18.972 7.540 1.00 98.19 180 TRP A N 1
ATOM 1448 C CA . TRP A 1 180 ? -4.981 -18.281 7.816 1.00 98.19 180 TRP A CA 1
ATOM 1449 C C . TRP A 1 180 ? -3.758 -19.205 7.764 1.00 98.19 180 TRP A C 1
ATOM 1451 O O . TRP A 1 180 ? -2.749 -18.871 7.148 1.00 98.19 180 TRP A O 1
ATOM 1461 N N . PHE A 1 181 ? -3.863 -20.421 8.308 1.00 98.06 181 PHE A N 1
ATOM 1462 C CA . PHE A 1 181 ? -2.772 -21.399 8.240 1.00 98.06 181 PHE A CA 1
ATOM 1463 C C . PHE A 1 181 ? -2.471 -21.879 6.810 1.00 98.06 181 PHE A C 1
ATOM 1465 O O . PHE A 1 181 ? -1.335 -22.228 6.510 1.00 98.06 181 PHE A O 1
ATOM 1472 N N . LYS A 1 1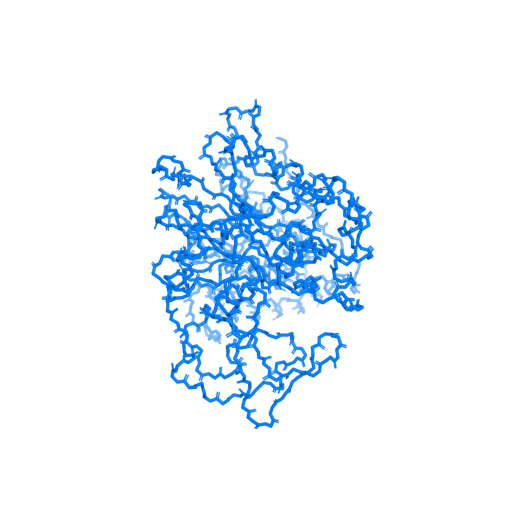82 ? -3.465 -21.858 5.910 1.00 98.31 182 LYS A N 1
ATOM 1473 C CA . LYS A 1 182 ? -3.284 -22.154 4.480 1.00 98.31 182 LYS A CA 1
ATOM 1474 C C . LYS A 1 182 ? -2.652 -20.977 3.741 1.00 98.31 182 LYS A C 1
ATOM 1476 O O . LYS A 1 182 ? -1.872 -21.193 2.822 1.00 98.31 182 LYS A O 1
ATOM 1481 N N . ALA A 1 183 ? -2.983 -19.746 4.132 1.00 97.94 183 ALA A N 1
ATOM 1482 C CA . ALA A 1 183 ? -2.365 -18.537 3.590 1.00 97.94 183 ALA A CA 1
ATOM 1483 C C . ALA A 1 183 ? -0.884 -18.416 3.990 1.00 97.94 183 ALA A C 1
ATOM 1485 O O . ALA A 1 183 ? -0.105 -17.817 3.260 1.00 97.94 183 ALA A O 1
ATOM 1486 N N . ALA A 1 184 ? -0.483 -19.026 5.109 1.00 96.44 184 ALA A N 1
ATOM 1487 C CA . ALA A 1 184 ? 0.908 -19.095 5.557 1.00 96.44 184 ALA A CA 1
ATOM 1488 C C . ALA A 1 184 ? 1.699 -20.307 5.007 1.00 96.44 184 ALA A C 1
ATOM 1490 O O . ALA A 1 184 ? 2.927 -20.335 5.104 1.00 96.44 184 ALA A O 1
ATOM 1491 N N . ASP A 1 185 ? 1.035 -21.305 4.412 1.00 96.69 185 ASP A N 1
ATOM 1492 C CA . ASP A 1 185 ? 1.685 -22.517 3.898 1.00 96.69 185 ASP A CA 1
ATOM 1493 C C . ASP A 1 185 ? 2.111 -22.369 2.433 1.00 96.69 185 ASP A C 1
ATOM 1495 O O . ASP A 1 185 ? 1.291 -22.444 1.519 1.00 96.69 185 ASP A O 1
ATOM 1499 N N . LYS A 1 186 ? 3.426 -22.287 2.195 1.00 94.62 186 LYS A N 1
ATOM 1500 C CA . LYS A 1 186 ? 4.039 -22.197 0.855 1.00 94.62 186 LYS A CA 1
ATOM 1501 C C . LYS A 1 186 ? 3.644 -23.313 -0.117 1.00 94.62 186 LYS A C 1
ATOM 1503 O O . LYS A 1 186 ? 3.874 -23.172 -1.316 1.00 94.62 186 LYS A O 1
ATOM 1508 N N . LYS A 1 187 ? 3.125 -24.441 0.374 1.00 96.81 187 LYS A N 1
ATOM 1509 C CA . LYS A 1 187 ? 2.665 -25.562 -0.461 1.00 96.81 187 LYS A CA 1
ATOM 1510 C C . LYS A 1 187 ? 1.204 -25.429 -0.882 1.00 96.81 187 LYS A C 1
ATOM 1512 O O . LYS A 1 187 ? 0.786 -26.114 -1.814 1.00 96.81 187 LYS A O 1
ATOM 1517 N N . HIS A 1 188 ? 0.430 -24.591 -0.203 1.00 98.06 188 HIS A N 1
ATOM 1518 C CA . HIS A 1 188 ? -0.974 -24.364 -0.498 1.00 98.06 188 HIS A CA 1
ATOM 1519 C C . HIS A 1 188 ? -1.130 -23.209 -1.499 1.00 98.06 188 HIS A C 1
ATOM 1521 O O . HIS A 1 188 ? -0.400 -22.223 -1.447 1.00 98.06 188 HIS A O 1
ATOM 1527 N N . GLU A 1 189 ? -2.109 -23.288 -2.408 1.00 98.12 189 GLU A N 1
ATOM 1528 C CA . GLU A 1 189 ? -2.295 -22.252 -3.439 1.00 98.12 189 GLU A CA 1
ATOM 1529 C C . GLU A 1 189 ? -2.544 -20.859 -2.842 1.00 98.12 189 GLU A C 1
ATOM 1531 O O . GLU A 1 189 ? -2.009 -19.871 -3.343 1.00 98.12 189 GLU A O 1
ATOM 1536 N N . LEU A 1 190 ? -3.302 -20.804 -1.738 1.00 98.50 190 LEU A N 1
ATOM 1537 C CA . LEU A 1 190 ? -3.670 -19.569 -1.043 1.00 98.50 190 LEU A CA 1
ATOM 1538 C C . LEU A 1 190 ? -2.453 -18.720 -0.660 1.00 98.50 190 LEU A C 1
ATOM 1540 O O . LEU A 1 190 ? -2.541 -17.502 -0.758 1.00 98.50 190 LEU A O 1
ATOM 1544 N N . TYR A 1 191 ? -1.319 -19.339 -0.312 1.00 98.38 191 TYR A N 1
ATOM 1545 C CA . TYR A 1 191 ? -0.078 -18.607 -0.057 1.00 98.38 191 TYR A CA 1
ATOM 1546 C C . TYR A 1 191 ? 0.321 -17.757 -1.264 1.00 98.38 191 TYR A C 1
ATOM 1548 O O . TYR A 1 191 ? 0.480 -16.551 -1.146 1.00 98.38 191 TYR A O 1
ATOM 1556 N N . SER A 1 192 ? 0.404 -18.356 -2.456 1.00 97.75 192 SER A N 1
ATOM 1557 C CA . SER A 1 192 ? 0.799 -17.621 -3.667 1.00 97.75 192 SER A CA 1
ATOM 1558 C C . SER A 1 192 ? -0.202 -16.533 -4.073 1.00 97.75 192 SER A C 1
ATOM 1560 O O . SER A 1 192 ? 0.203 -15.489 -4.583 1.00 97.75 192 SER A O 1
ATOM 1562 N N . LEU A 1 193 ? -1.497 -16.756 -3.819 1.00 98.50 193 LEU A N 1
ATOM 1563 C CA . LEU A 1 193 ? -2.548 -15.775 -4.089 1.00 98.50 193 LEU A CA 1
ATOM 1564 C C . LEU A 1 193 ? -2.395 -14.559 -3.169 1.00 98.50 193 LEU A C 1
ATOM 1566 O O . LEU A 1 193 ? -2.330 -13.435 -3.654 1.00 98.50 193 LEU A O 1
ATOM 1570 N N . VAL A 1 194 ? -2.265 -14.789 -1.860 1.00 98.38 194 VAL A N 1
ATOM 1571 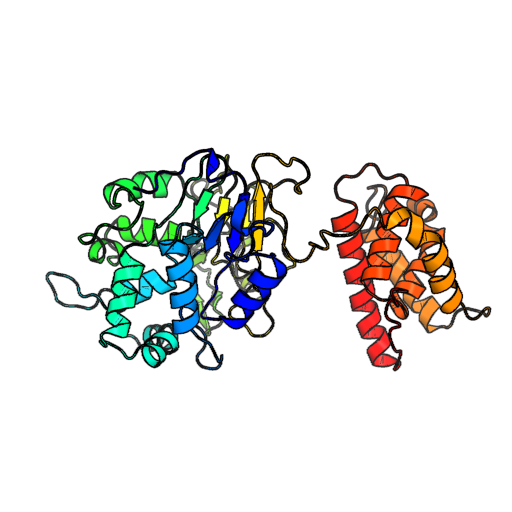C CA . VAL A 1 194 ? -2.089 -13.721 -0.867 1.00 98.38 194 VAL A CA 1
ATOM 1572 C C . VAL A 1 194 ? -0.763 -12.987 -1.066 1.00 98.38 194 VAL A C 1
ATOM 1574 O O . VAL A 1 194 ? -0.751 -11.762 -1.033 1.00 98.38 194 VAL A O 1
ATOM 1577 N N . GLU A 1 195 ? 0.336 -13.691 -1.354 1.00 96.81 195 GLU A N 1
ATOM 1578 C CA . GLU A 1 195 ? 1.619 -13.045 -1.669 1.00 96.81 195 GLU A CA 1
ATOM 1579 C C . GLU A 1 195 ? 1.510 -12.151 -2.909 1.00 96.81 195 GLU A C 1
ATOM 1581 O O . GLU A 1 195 ? 2.050 -11.053 -2.911 1.00 96.81 195 GLU A O 1
ATOM 1586 N N . THR A 1 196 ? 0.772 -12.570 -3.943 1.00 97.44 196 THR A N 1
ATOM 1587 C CA . THR A 1 196 ? 0.567 -11.728 -5.131 1.00 97.44 196 THR A CA 1
ATOM 1588 C C . THR A 1 196 ? -0.205 -10.460 -4.769 1.00 97.44 196 THR A C 1
ATOM 1590 O O . THR A 1 196 ? 0.245 -9.365 -5.096 1.00 97.44 196 THR A O 1
ATOM 1593 N N . LEU A 1 197 ? -1.331 -10.596 -4.062 1.00 98.44 197 LEU A N 1
ATOM 1594 C CA . LEU A 1 197 ? -2.215 -9.475 -3.722 1.00 98.44 197 LEU A CA 1
ATOM 1595 C C . LEU A 1 197 ? -1.571 -8.491 -2.730 1.00 98.44 197 LEU A C 1
ATOM 1597 O O . LEU A 1 197 ? -1.760 -7.286 -2.875 1.00 98.44 197 LEU A O 1
ATOM 1601 N N . LEU A 1 198 ? -0.797 -8.992 -1.758 1.00 97.50 198 LEU A N 1
ATOM 1602 C CA . LEU A 1 198 ? -0.214 -8.193 -0.672 1.00 97.50 198 LEU A CA 1
ATOM 1603 C C . LEU A 1 198 ? 1.266 -7.838 -0.861 1.00 97.50 198 LEU A C 1
ATOM 1605 O O . LEU A 1 198 ? 1.771 -6.987 -0.152 1.00 97.50 198 LEU A O 1
ATOM 1609 N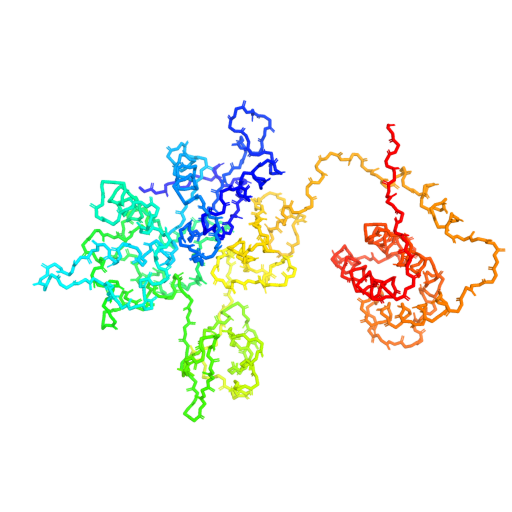 N . LYS A 1 199 ? 2.013 -8.503 -1.745 1.00 94.88 199 LYS A N 1
ATOM 1610 C CA . LYS A 1 199 ? 3.458 -8.233 -1.922 1.00 94.88 199 LYS A CA 1
ATOM 1611 C C . LYS A 1 199 ? 3.882 -8.079 -3.376 1.00 94.88 199 LYS A C 1
ATOM 1613 O O . LYS A 1 199 ? 5.054 -7.819 -3.657 1.00 94.88 199 LYS A O 1
ATOM 1618 N N . GLY A 1 200 ? 2.938 -8.235 -4.298 1.00 95.38 200 GLY A N 1
ATOM 1619 C CA . GLY A 1 200 ? 3.185 -8.207 -5.726 1.00 95.38 200 GLY A CA 1
ATOM 1620 C C . GLY A 1 200 ? 3.763 -9.523 -6.259 1.00 95.38 200 GLY A C 1
ATOM 1621 O O . GLY A 1 200 ? 4.316 -10.333 -5.512 1.00 95.38 200 GLY A O 1
ATOM 1622 N N . PRO A 1 201 ? 3.644 -9.759 -7.575 1.00 93.94 201 PRO A N 1
ATOM 1623 C CA . PRO A 1 201 ? 4.197 -10.945 -8.210 1.00 93.94 201 PRO A CA 1
ATOM 1624 C C . PRO A 1 201 ? 5.732 -10.934 -8.193 1.00 93.94 201 PRO A C 1
ATOM 1626 O O . PRO A 1 201 ? 6.373 -9.906 -8.426 1.00 93.94 201 PRO A O 1
ATOM 1629 N N . GLU A 1 202 ? 6.326 -12.109 -7.985 1.00 93.12 202 GLU A N 1
ATOM 1630 C CA . GLU A 1 202 ? 7.763 -12.340 -8.133 1.00 93.12 202 GLU A CA 1
ATOM 1631 C C . GLU A 1 202 ? 8.037 -13.380 -9.221 1.00 93.12 202 GLU A C 1
ATOM 1633 O O . GLU A 1 202 ? 7.323 -14.376 -9.350 1.00 93.12 202 GLU A O 1
ATOM 1638 N N . ILE A 1 203 ? 9.110 -13.173 -9.985 1.00 94.31 203 ILE A N 1
ATOM 1639 C CA . ILE A 1 203 ? 9.587 -14.132 -10.985 1.00 94.31 203 ILE A CA 1
ATOM 1640 C C . ILE A 1 203 ? 11.041 -14.506 -10.727 1.00 94.31 203 ILE A C 1
ATOM 1642 O O . ILE A 1 203 ? 11.863 -13.678 -10.329 1.00 94.31 203 ILE A O 1
ATOM 1646 N N . ALA A 1 204 ? 11.368 -15.774 -10.975 1.00 96.31 204 ALA A N 1
ATOM 1647 C CA . ALA A 1 204 ? 12.736 -16.263 -10.901 1.00 96.31 204 ALA A CA 1
ATOM 1648 C C . ALA A 1 204 ? 13.577 -15.673 -12.040 1.00 96.31 204 ALA A C 1
ATOM 1650 O O . ALA A 1 204 ? 13.176 -15.701 -13.208 1.00 96.31 204 ALA A O 1
ATOM 1651 N N . LEU A 1 205 ? 14.767 -15.188 -11.700 1.00 96.31 205 LEU A N 1
ATOM 1652 C CA . LEU A 1 205 ? 15.771 -14.790 -12.676 1.00 96.31 205 LEU A CA 1
ATOM 1653 C C . LEU A 1 205 ? 16.268 -16.011 -13.472 1.00 96.31 205 LEU A C 1
ATOM 1655 O O . LEU A 1 205 ? 16.266 -17.137 -12.956 1.00 96.31 205 LEU A O 1
ATOM 1659 N N . PRO A 1 206 ? 16.742 -15.817 -14.718 1.00 95.38 206 PRO A N 1
ATOM 1660 C CA . PRO A 1 206 ? 17.366 -16.887 -15.483 1.00 95.38 206 PRO A CA 1
ATOM 1661 C C . PRO A 1 206 ? 18.555 -17.496 -14.731 1.00 95.38 206 PRO A C 1
ATOM 1663 O O . PRO A 1 206 ? 19.250 -16.827 -13.962 1.00 95.38 206 PRO A O 1
ATOM 1666 N N . LYS A 1 207 ? 18.826 -18.780 -14.981 1.00 95.00 207 LYS A N 1
ATOM 1667 C CA . LYS A 1 207 ? 19.940 -19.490 -14.341 1.00 95.00 207 LYS A CA 1
ATOM 1668 C C . LYS A 1 207 ? 21.257 -18.729 -14.550 1.00 95.00 207 LYS A C 1
ATOM 1670 O O . LYS A 1 207 ? 21.629 -18.447 -15.684 1.00 95.00 207 LYS A O 1
ATOM 1675 N N . GLY A 1 208 ? 21.974 -18.474 -13.455 1.00 95.00 208 GLY A N 1
ATOM 1676 C CA . GLY A 1 208 ? 23.252 -17.753 -13.458 1.00 95.00 208 GLY A CA 1
ATOM 1677 C C . GLY A 1 208 ? 23.149 -16.269 -13.099 1.00 95.00 208 GLY A C 1
ATOM 1678 O O . GLY A 1 208 ? 24.187 -15.635 -12.955 1.00 95.00 208 GLY A O 1
ATOM 1679 N N . TYR A 1 209 ? 21.937 -15.740 -12.909 1.00 96.00 209 TYR A N 1
ATOM 1680 C CA . TYR A 1 209 ? 21.715 -14.365 -12.468 1.00 96.00 209 TYR A CA 1
ATOM 1681 C C . TYR A 1 209 ? 21.247 -14.308 -11.010 1.00 96.00 209 TYR A C 1
ATOM 1683 O O . TYR A 1 209 ? 20.456 -15.135 -10.541 1.00 96.00 209 TYR A O 1
ATOM 1691 N N . SER A 1 210 ? 21.751 -13.309 -10.297 1.00 96.12 210 SER A N 1
ATOM 1692 C CA . SER A 1 210 ? 21.354 -12.943 -8.942 1.00 96.12 210 SER A CA 1
ATOM 1693 C C . SER A 1 210 ? 21.713 -11.481 -8.686 1.00 96.12 210 SER A C 1
ATOM 1695 O O . SER A 1 210 ? 22.493 -10.877 -9.423 1.00 96.12 210 SER A O 1
ATOM 1697 N N . PHE A 1 211 ? 21.140 -10.896 -7.641 1.00 92.88 211 PHE A N 1
ATOM 1698 C CA . PHE A 1 211 ? 21.532 -9.579 -7.142 1.00 92.88 211 PHE A CA 1
ATOM 1699 C C . PHE A 1 211 ? 21.525 -9.587 -5.616 1.00 92.88 211 PHE A C 1
ATOM 1701 O O . PHE A 1 211 ? 20.900 -10.444 -4.997 1.00 92.88 211 PHE A O 1
ATOM 1708 N N . LYS A 1 212 ? 22.220 -8.642 -4.983 1.00 88.69 212 LYS A N 1
ATOM 1709 C CA . LYS A 1 212 ? 22.132 -8.450 -3.530 1.00 88.69 212 LYS A CA 1
ATOM 1710 C C . LYS A 1 212 ? 21.072 -7.410 -3.217 1.00 88.69 212 LYS A C 1
ATOM 1712 O O . LYS A 1 212 ? 21.048 -6.377 -3.877 1.00 88.69 212 LYS A O 1
ATOM 1717 N N . ASP A 1 213 ? 20.220 -7.657 -2.228 1.00 78.81 213 ASP A N 1
ATOM 1718 C CA . ASP A 1 213 ? 19.277 -6.652 -1.724 1.00 78.81 213 ASP A CA 1
ATOM 1719 C C . ASP A 1 213 ? 19.968 -5.601 -0.825 1.00 78.81 213 ASP A C 1
ATOM 1721 O O . ASP A 1 213 ? 21.180 -5.651 -0.597 1.00 78.81 213 ASP A O 1
ATOM 1725 N N . LYS A 1 214 ? 19.198 -4.641 -0.290 1.00 72.06 214 LYS A N 1
ATOM 1726 C CA . LYS A 1 214 ? 19.701 -3.592 0.622 1.00 72.06 214 LYS A CA 1
ATOM 1727 C C . LYS A 1 214 ? 20.364 -4.154 1.895 1.00 72.06 214 LYS A C 1
ATOM 1729 O O . LYS A 1 214 ? 21.161 -3.459 2.512 1.00 72.06 214 LYS A O 1
ATOM 1734 N N . THR A 1 215 ? 20.059 -5.397 2.278 1.00 66.81 215 THR A N 1
ATOM 1735 C CA . THR A 1 215 ? 20.653 -6.090 3.438 1.00 66.81 215 THR A CA 1
ATOM 1736 C C . THR A 1 215 ? 21.894 -6.909 3.073 1.00 66.81 215 THR A C 1
ATOM 1738 O O . THR A 1 215 ? 22.521 -7.511 3.941 1.00 66.81 215 THR A O 1
ATOM 1741 N N . GLY A 1 216 ? 22.260 -6.947 1.787 1.00 77.25 216 GLY A N 1
ATOM 1742 C CA . GLY A 1 216 ? 23.351 -7.763 1.262 1.00 77.25 216 GLY A CA 1
ATOM 1743 C C . GLY A 1 216 ? 22.966 -9.217 0.977 1.00 77.25 216 GLY A C 1
ATOM 1744 O O . GLY A 1 216 ? 23.837 -9.991 0.572 1.00 77.25 216 GLY A O 1
ATOM 1745 N N . THR A 1 217 ? 21.694 -9.590 1.153 1.00 78.94 217 THR A N 1
ATOM 1746 C CA . THR A 1 217 ? 21.205 -10.951 0.900 1.00 78.94 217 THR A CA 1
ATOM 1747 C C . THR A 1 217 ? 21.117 -11.200 -0.599 1.00 78.94 217 THR A C 1
ATOM 1749 O O . THR A 1 217 ? 20.541 -10.397 -1.333 1.00 78.94 217 THR A O 1
ATOM 1752 N N . GLU A 1 218 ? 21.673 -12.320 -1.058 1.00 93.31 218 GLU A N 1
ATOM 1753 C CA . GLU A 1 218 ? 21.583 -12.736 -2.456 1.00 93.31 218 GLU A CA 1
ATOM 1754 C C . GLU A 1 218 ? 20.154 -13.177 -2.810 1.00 93.31 218 GLU A C 1
ATOM 1756 O O . GLU A 1 218 ? 19.535 -13.989 -2.118 1.00 93.31 218 GLU A O 1
ATOM 1761 N N . ARG A 1 219 ? 19.624 -12.619 -3.898 1.00 90.38 219 ARG A N 1
ATOM 1762 C CA . ARG A 1 219 ? 18.275 -12.843 -4.412 1.00 90.38 219 ARG A CA 1
ATOM 1763 C C . ARG A 1 219 ? 18.339 -13.407 -5.824 1.00 90.38 219 ARG A C 1
ATOM 1765 O O . ARG A 1 219 ? 19.061 -12.906 -6.683 1.00 90.38 219 ARG A O 1
ATOM 1772 N N . HIS A 1 220 ? 17.526 -14.432 -6.054 1.00 96.25 220 HIS A N 1
ATOM 1773 C CA . HIS A 1 220 ? 17.326 -15.068 -7.362 1.00 96.25 220 HIS A CA 1
ATOM 1774 C C . HIS A 1 220 ? 15.938 -14.795 -7.948 1.00 96.25 220 HIS A C 1
ATOM 1776 O O . HIS A 1 220 ? 15.608 -15.320 -9.005 1.00 96.25 220 HIS A O 1
ATOM 1782 N N . HIS A 1 221 ? 15.114 -14.018 -7.249 1.00 94.44 221 HIS A N 1
ATOM 1783 C CA . HIS A 1 221 ? 13.786 -13.615 -7.691 1.00 94.44 221 HIS A CA 1
ATOM 1784 C C . HIS A 1 221 ? 13.726 -12.094 -7.698 1.00 94.44 221 HIS A C 1
ATOM 1786 O O . HIS A 1 221 ? 14.321 -11.451 -6.831 1.00 94.44 221 HIS A O 1
ATOM 1792 N N . ILE A 1 222 ? 13.033 -11.543 -8.687 1.00 93.00 222 ILE A N 1
ATOM 1793 C CA . ILE A 1 222 ? 12.720 -10.120 -8.771 1.00 93.00 222 ILE A CA 1
ATOM 1794 C C . ILE A 1 222 ? 11.223 -9.933 -8.593 1.00 93.00 222 ILE A C 1
ATOM 1796 O O . ILE A 1 222 ? 10.425 -10.718 -9.110 1.00 93.00 222 ILE A O 1
ATOM 1800 N N . ARG A 1 223 ? 10.853 -8.858 -7.906 1.00 93.12 223 ARG A N 1
ATOM 1801 C CA . ARG A 1 223 ? 9.482 -8.369 -7.925 1.00 93.12 223 ARG A CA 1
ATOM 1802 C C . ARG A 1 223 ? 9.191 -7.716 -9.269 1.00 93.12 223 ARG A C 1
ATOM 1804 O O . ARG A 1 223 ? 10.060 -7.064 -9.851 1.00 93.12 223 ARG A O 1
ATOM 1811 N N . VAL A 1 224 ? 7.974 -7.908 -9.751 1.00 93.06 224 VAL A N 1
ATOM 1812 C CA . VAL A 1 224 ? 7.516 -7.458 -11.062 1.00 93.06 224 VAL A CA 1
ATOM 1813 C C . VAL A 1 224 ? 6.774 -6.125 -10.952 1.00 93.06 224 VAL A C 1
ATOM 1815 O O . VAL A 1 224 ? 5.825 -5.988 -10.183 1.00 93.06 224 VAL A O 1
ATOM 1818 N N . ARG A 1 225 ? 7.175 -5.155 -11.778 1.00 93.38 225 ARG A N 1
ATOM 1819 C CA . ARG A 1 225 ? 6.426 -3.929 -12.082 1.00 93.38 225 ARG A CA 1
ATOM 1820 C C . ARG A 1 225 ? 5.280 -4.265 -13.026 1.00 93.38 225 ARG A C 1
ATOM 1822 O O . ARG A 1 225 ? 5.364 -4.039 -14.233 1.00 93.38 225 ARG A O 1
ATOM 1829 N N . TRP A 1 226 ? 4.230 -4.870 -12.484 1.00 94.75 226 TRP A N 1
ATOM 1830 C CA . TRP A 1 226 ? 3.125 -5.435 -13.266 1.00 94.75 226 TRP A CA 1
ATOM 1831 C C . TRP A 1 226 ? 2.331 -4.390 -14.074 1.00 94.75 226 TRP A C 1
ATOM 1833 O O . TRP A 1 226 ? 1.599 -4.738 -14.997 1.00 94.75 226 TRP A O 1
ATOM 1843 N N . TRP A 1 227 ? 2.518 -3.103 -13.776 1.00 92.12 227 TRP A N 1
ATOM 1844 C CA . TRP A 1 227 ? 1.944 -1.973 -14.507 1.00 92.12 227 TRP A CA 1
ATOM 1845 C C . TRP A 1 227 ? 2.719 -1.581 -15.782 1.00 92.12 227 TRP A C 1
ATOM 1847 O O . TRP A 1 227 ? 2.205 -0.807 -16.588 1.00 92.12 227 TRP A O 1
ATOM 1857 N N . ILE A 1 228 ? 3.933 -2.093 -16.027 1.00 90.44 228 ILE A N 1
ATOM 1858 C CA . ILE A 1 228 ? 4.683 -1.785 -17.260 1.00 90.44 228 ILE A CA 1
ATOM 1859 C C . ILE A 1 228 ? 4.238 -2.734 -18.380 1.00 90.44 228 ILE A C 1
ATOM 1861 O O . ILE A 1 228 ? 4.800 -3.813 -18.561 1.00 90.44 228 ILE A O 1
ATOM 1865 N N . ILE A 1 229 ? 3.221 -2.339 -19.146 1.00 88.38 229 ILE A N 1
ATOM 1866 C CA . ILE A 1 229 ? 2.587 -3.186 -20.178 1.00 88.38 229 ILE A CA 1
ATOM 1867 C C . ILE A 1 229 ? 3.503 -3.540 -21.361 1.00 88.38 229 ILE A C 1
ATOM 1869 O O . ILE A 1 229 ? 3.336 -4.592 -21.970 1.00 88.38 229 ILE A O 1
ATOM 1873 N N . ASN A 1 230 ? 4.495 -2.697 -21.659 1.00 87.56 230 ASN A N 1
ATOM 1874 C CA . ASN A 1 230 ? 5.436 -2.898 -22.767 1.00 87.56 230 ASN A CA 1
ATOM 1875 C C . ASN A 1 230 ? 6.757 -3.552 -22.318 1.00 87.56 230 ASN A C 1
ATOM 1877 O O . ASN A 1 230 ? 7.722 -3.562 -23.079 1.00 87.56 230 ASN A O 1
ATOM 1881 N N . ALA A 1 231 ? 6.826 -4.073 -21.086 1.00 90.50 231 ALA A N 1
ATOM 1882 C CA . ALA A 1 231 ? 8.013 -4.761 -20.592 1.00 90.50 231 ALA A CA 1
ATOM 1883 C C . ALA A 1 231 ? 8.220 -6.076 -21.356 1.00 90.50 231 ALA A C 1
ATOM 1885 O O . ALA A 1 231 ? 7.371 -6.968 -21.319 1.00 90.50 231 ALA A O 1
ATOM 1886 N N . ILE A 1 232 ? 9.367 -6.206 -22.025 1.00 93.56 232 ILE A N 1
ATOM 1887 C CA . ILE A 1 232 ? 9.709 -7.392 -22.822 1.00 93.56 232 ILE A CA 1
ATOM 1888 C C . ILE A 1 232 ? 10.944 -8.121 -22.295 1.00 93.56 232 ILE A C 1
ATOM 1890 O O . ILE A 1 232 ? 11.199 -9.247 -22.720 1.00 93.56 232 ILE A O 1
ATOM 1894 N N . THR A 1 233 ? 11.692 -7.533 -21.356 1.00 95.88 233 THR A N 1
ATOM 1895 C CA . THR A 1 233 ? 12.860 -8.146 -20.713 1.00 95.88 233 THR A CA 1
ATOM 1896 C C . THR A 1 233 ? 12.776 -8.168 -19.186 1.00 95.88 233 THR A C 1
ATOM 1898 O O . THR A 1 233 ? 12.024 -7.413 -18.569 1.00 95.88 233 THR A O 1
ATOM 1901 N N . TYR A 1 234 ? 13.592 -9.021 -18.554 1.00 96.44 234 TYR A N 1
ATOM 1902 C CA . TYR A 1 234 ? 13.739 -9.042 -17.092 1.00 96.44 234 TYR A CA 1
ATOM 1903 C C . TYR A 1 234 ? 14.174 -7.679 -16.530 1.00 96.44 234 TYR A C 1
ATOM 1905 O O . TYR A 1 234 ? 13.712 -7.302 -15.456 1.00 96.44 234 TYR A O 1
ATOM 1913 N N . LYS A 1 235 ? 15.029 -6.931 -17.245 1.00 94.88 235 LYS A N 1
ATOM 1914 C CA . LYS A 1 235 ? 15.475 -5.592 -16.828 1.00 94.88 235 LYS A CA 1
ATOM 1915 C C . LYS A 1 235 ? 14.327 -4.577 -16.837 1.00 94.88 235 LYS A C 1
ATOM 1917 O O . LYS A 1 235 ? 14.242 -3.782 -15.907 1.00 94.88 235 LYS A O 1
ATOM 1922 N N . ASP A 1 236 ? 13.426 -4.649 -17.817 1.00 92.06 236 ASP A N 1
ATOM 1923 C CA . ASP A 1 236 ? 12.291 -3.716 -17.940 1.00 92.06 236 ASP A CA 1
ATOM 1924 C C . ASP A 1 236 ? 11.290 -3.869 -16.787 1.00 92.06 236 ASP A C 1
ATOM 1926 O O . ASP A 1 236 ? 10.741 -2.888 -16.286 1.00 92.06 236 ASP A O 1
ATOM 1930 N N . ILE A 1 237 ? 11.048 -5.115 -16.369 1.00 92.88 237 ILE A N 1
ATOM 1931 C CA . ILE A 1 237 ? 9.986 -5.459 -15.418 1.00 92.88 237 ILE A CA 1
ATOM 1932 C C . ILE A 1 237 ? 10.448 -5.461 -13.954 1.00 92.88 237 ILE A C 1
ATOM 1934 O O . ILE A 1 237 ? 9.620 -5.544 -13.050 1.00 92.88 237 ILE A O 1
ATOM 1938 N N . ALA A 1 238 ? 11.752 -5.399 -13.685 1.00 91.81 238 ALA A N 1
ATOM 1939 C CA . ALA A 1 238 ? 12.284 -5.557 -12.336 1.00 91.81 238 ALA A CA 1
ATOM 1940 C C . ALA A 1 238 ? 12.012 -4.341 -11.435 1.00 91.81 238 ALA A C 1
ATOM 1942 O O . ALA A 1 238 ? 12.481 -3.234 -11.700 1.00 91.81 238 ALA A O 1
ATOM 1943 N N . GLN A 1 239 ? 11.347 -4.571 -10.300 1.00 89.31 239 GLN A N 1
ATOM 1944 C CA . GLN A 1 239 ? 11.354 -3.653 -9.163 1.00 89.31 239 GLN A CA 1
ATOM 1945 C C . GLN A 1 239 ? 12.509 -4.026 -8.231 1.00 89.31 239 GLN A C 1
ATOM 1947 O O . GLN A 1 239 ? 12.386 -4.885 -7.358 1.00 89.31 239 GLN A O 1
ATOM 1952 N N . VAL A 1 240 ? 13.648 -3.371 -8.431 1.00 84.75 240 VAL A N 1
ATOM 1953 C CA . VAL A 1 240 ? 14.846 -3.516 -7.598 1.00 84.75 240 VAL A CA 1
ATOM 1954 C C . VAL A 1 240 ? 15.423 -2.144 -7.273 1.00 84.75 240 VAL A C 1
ATOM 1956 O O . VAL A 1 240 ? 15.138 -1.155 -7.947 1.00 84.75 240 VAL A O 1
ATOM 1959 N N . GLN A 1 241 ? 16.255 -2.068 -6.239 1.00 78.56 241 GLN A N 1
ATOM 1960 C CA . GLN A 1 241 ? 16.979 -0.842 -5.926 1.00 78.56 241 GLN A CA 1
ATOM 1961 C C . GLN A 1 241 ? 17.960 -0.470 -7.048 1.00 78.56 241 GLN A C 1
ATOM 1963 O O . GLN A 1 241 ? 18.492 -1.348 -7.728 1.00 78.56 241 GLN A O 1
ATOM 1968 N N . ALA A 1 242 ? 18.268 0.822 -7.187 1.00 81.88 242 ALA A N 1
ATOM 1969 C CA . ALA A 1 242 ? 19.119 1.342 -8.262 1.00 81.88 242 ALA A CA 1
ATOM 1970 C C . ALA A 1 242 ? 20.464 0.599 -8.400 1.00 81.88 242 ALA A C 1
ATOM 1972 O O . ALA A 1 242 ? 20.879 0.265 -9.506 1.00 81.88 242 ALA A O 1
ATOM 1973 N N . SER A 1 243 ? 21.108 0.246 -7.281 1.00 80.88 243 SER A N 1
ATOM 1974 C CA . SER A 1 243 ? 22.387 -0.483 -7.280 1.00 80.88 243 SER A CA 1
ATOM 1975 C C . SER A 1 243 ? 22.305 -1.925 -7.799 1.00 80.88 243 SER A C 1
ATOM 1977 O O . SER A 1 243 ? 23.335 -2.520 -8.111 1.00 80.88 243 SER A O 1
ATOM 1979 N N . ALA A 1 244 ? 21.106 -2.504 -7.892 1.00 86.56 244 ALA A N 1
ATOM 1980 C CA . ALA A 1 244 ? 20.890 -3.861 -8.382 1.00 86.56 244 ALA A CA 1
ATOM 1981 C C . ALA A 1 244 ? 20.514 -3.923 -9.869 1.00 86.56 244 ALA A C 1
ATOM 1983 O O . ALA A 1 244 ? 20.640 -4.996 -10.454 1.00 86.56 244 ALA A O 1
ATOM 1984 N N . VAL A 1 245 ? 20.104 -2.805 -10.481 1.00 87.56 245 VAL A N 1
ATOM 1985 C CA . VAL A 1 245 ? 19.585 -2.749 -11.863 1.00 87.56 245 VAL A CA 1
ATOM 1986 C C . VAL A 1 245 ? 20.569 -3.335 -12.879 1.00 87.56 245 VAL A C 1
ATOM 1988 O O . VAL A 1 245 ? 20.164 -4.091 -13.758 1.00 87.56 245 VAL A O 1
ATOM 1991 N N . GLU A 1 246 ? 21.866 -3.061 -12.728 1.00 90.94 246 GLU A N 1
ATOM 1992 C CA . GLU A 1 246 ? 22.904 -3.569 -13.639 1.00 90.94 246 GLU A CA 1
ATOM 1993 C C . GLU A 1 246 ? 23.140 -5.083 -13.537 1.00 90.94 246 GLU A C 1
ATOM 1995 O O . GLU A 1 246 ? 23.685 -5.687 -14.456 1.00 90.94 246 GLU A O 1
ATOM 2000 N N . ASN A 1 247 ? 22.683 -5.722 -12.456 1.00 92.50 247 ASN A N 1
ATOM 2001 C CA . ASN A 1 247 ? 22.751 -7.177 -12.303 1.00 92.50 247 ASN A CA 1
ATOM 2002 C C . ASN A 1 247 ? 21.535 -7.891 -12.917 1.00 92.50 247 ASN A C 1
ATOM 2004 O O . ASN A 1 247 ? 21.506 -9.123 -12.969 1.00 92.50 247 ASN A O 1
ATOM 2008 N N . ILE A 1 248 ? 20.524 -7.143 -13.375 1.00 95.19 248 ILE A N 1
ATOM 2009 C CA . ILE A 1 248 ? 19.321 -7.711 -13.982 1.00 95.19 248 ILE A CA 1
ATOM 2010 C C . ILE A 1 248 ? 19.516 -7.829 -15.501 1.00 95.19 248 ILE A C 1
ATOM 2012 O O . ILE A 1 248 ? 19.829 -6.837 -16.164 1.00 95.19 248 ILE A O 1
ATOM 2016 N N . PRO A 1 249 ? 19.327 -9.024 -16.088 1.00 95.25 249 PRO A N 1
ATOM 2017 C CA . PRO A 1 249 ? 19.583 -9.227 -17.506 1.00 95.25 249 PRO A CA 1
ATOM 2018 C C . PRO A 1 249 ? 18.536 -8.567 -18.408 1.00 95.25 249 PRO A C 1
ATOM 2020 O O . PRO A 1 249 ? 17.336 -8.699 -18.187 1.00 95.25 249 PRO A O 1
ATOM 2023 N N . SER A 1 250 ? 18.971 -8.012 -19.538 1.00 95.94 250 SER A N 1
ATOM 2024 C CA . SER A 1 250 ? 18.094 -7.645 -20.665 1.00 95.94 250 SER A CA 1
ATOM 2025 C C . SER A 1 250 ? 17.724 -8.864 -21.531 1.00 95.94 250 SER A C 1
ATOM 2027 O O . SER A 1 250 ? 17.793 -8.822 -22.756 1.00 95.94 250 SER A O 1
ATOM 2029 N N . ILE A 1 251 ? 17.385 -9.990 -20.895 1.00 96.50 251 ILE A N 1
ATOM 2030 C CA . ILE A 1 251 ? 16.915 -11.213 -21.566 1.00 96.50 251 ILE A CA 1
ATOM 2031 C C . ILE A 1 251 ? 15.399 -11.127 -21.740 1.00 96.50 251 ILE A C 1
ATOM 2033 O O . ILE A 1 251 ? 14.708 -10.673 -20.830 1.00 96.50 251 ILE A O 1
ATOM 2037 N N . ALA A 1 252 ? 14.891 -11.593 -22.883 1.00 96.50 252 ALA A N 1
ATOM 2038 C CA . ALA A 1 252 ? 13.462 -11.612 -23.175 1.00 96.50 252 ALA A CA 1
ATOM 2039 C C . ALA A 1 252 ? 12.660 -12.409 -22.131 1.00 96.50 252 ALA A C 1
ATOM 2041 O O . ALA A 1 252 ? 13.059 -13.504 -21.720 1.00 96.50 252 ALA A O 1
ATOM 2042 N N . LEU A 1 253 ? 11.511 -11.868 -21.734 1.00 94.50 253 LEU A N 1
ATOM 2043 C CA . LEU A 1 253 ? 10.573 -12.535 -20.843 1.00 94.50 253 LEU A CA 1
ATOM 2044 C C . LEU A 1 253 ? 9.846 -13.670 -21.580 1.00 94.50 253 LEU A C 1
ATOM 2046 O O . LEU A 1 253 ? 9.390 -13.492 -22.713 1.00 94.50 253 LEU A O 1
ATOM 2050 N N . PRO A 1 254 ? 9.673 -14.839 -20.941 1.00 93.25 254 PRO A N 1
ATOM 2051 C CA . PRO A 1 254 ? 8.670 -15.810 -21.357 1.00 93.25 254 PRO A CA 1
ATOM 2052 C C . PRO A 1 254 ? 7.285 -15.162 -21.490 1.00 93.25 254 PRO A C 1
ATOM 2054 O O . PRO A 1 254 ? 6.886 -14.384 -20.628 1.00 93.25 254 PRO A O 1
ATOM 2057 N N . VAL A 1 255 ? 6.510 -15.551 -22.511 1.00 88.94 255 VAL A N 1
ATOM 2058 C CA . VAL A 1 255 ? 5.160 -15.003 -22.782 1.00 88.94 255 VAL A CA 1
ATOM 2059 C C . VAL A 1 255 ? 4.237 -15.065 -21.557 1.00 88.94 255 VAL A C 1
ATOM 2061 O O . VAL A 1 255 ? 3.424 -14.174 -21.346 1.00 88.94 255 VAL A O 1
ATOM 2064 N N . ALA A 1 256 ? 4.387 -16.095 -20.721 1.00 88.19 256 ALA A N 1
ATOM 2065 C CA . ALA A 1 256 ? 3.606 -16.270 -19.498 1.00 88.19 256 ALA A CA 1
ATOM 2066 C C . ALA A 1 256 ? 3.858 -15.194 -18.420 1.00 88.19 256 ALA A C 1
ATOM 2068 O O . ALA A 1 256 ? 3.054 -15.082 -17.501 1.00 88.19 256 ALA A O 1
ATOM 2069 N N . PHE A 1 257 ? 4.951 -14.432 -18.521 1.00 88.31 257 PHE A N 1
ATOM 2070 C CA . PHE A 1 257 ? 5.321 -13.358 -17.592 1.00 88.31 257 PHE A CA 1
ATOM 2071 C C . PHE A 1 257 ? 5.129 -11.958 -18.185 1.00 88.31 257 PHE A C 1
ATOM 2073 O O . PHE A 1 257 ? 5.550 -10.980 -17.573 1.00 88.31 257 PHE A O 1
ATOM 2080 N N . LEU A 1 258 ? 4.517 -11.849 -19.368 1.00 87.88 258 LEU A N 1
ATOM 2081 C CA . LEU A 1 258 ? 4.147 -10.549 -19.917 1.00 87.88 258 LEU A CA 1
ATOM 2082 C C . LEU A 1 258 ? 2.990 -9.954 -19.115 1.00 87.88 258 LEU A C 1
ATOM 2084 O O . LEU A 1 258 ? 2.006 -10.635 -18.810 1.00 87.88 258 LEU A O 1
ATOM 2088 N N . ASN A 1 259 ? 3.117 -8.667 -18.809 1.00 90.75 259 ASN A N 1
ATOM 2089 C CA . ASN A 1 259 ? 2.107 -7.921 -18.080 1.00 90.75 259 ASN A CA 1
ATOM 2090 C C . ASN A 1 259 ? 0.823 -7.780 -18.897 1.00 90.75 259 ASN A C 1
ATOM 2092 O O . ASN A 1 259 ? 0.848 -7.630 -20.120 1.00 90.75 259 ASN A O 1
ATOM 2096 N N . LYS A 1 260 ? -0.311 -7.802 -18.198 1.00 88.69 260 LYS A N 1
ATOM 2097 C CA . LYS A 1 260 ? -1.628 -7.579 -18.793 1.00 88.69 260 LYS A CA 1
ATOM 2098 C C . LYS A 1 260 ? -2.105 -6.169 -18.444 1.00 88.69 260 LYS A C 1
ATOM 2100 O O . LYS A 1 260 ? -1.963 -5.766 -17.290 1.00 88.69 260 LYS A O 1
ATOM 2105 N N . PRO A 1 261 ? -2.665 -5.420 -19.406 1.00 88.38 261 PRO A N 1
ATOM 2106 C CA . PRO A 1 261 ? -3.221 -4.107 -19.121 1.00 88.38 261 PRO A CA 1
ATOM 2107 C C . PRO A 1 261 ? -4.444 -4.228 -18.208 1.00 88.38 261 PRO A C 1
ATOM 2109 O O . PRO A 1 261 ? -5.253 -5.146 -18.358 1.00 88.38 261 PRO A O 1
ATOM 2112 N N . GLN A 1 262 ? -4.594 -3.267 -17.302 1.00 89.69 262 GLN A N 1
ATOM 2113 C CA . GLN A 1 262 ? -5.809 -3.112 -16.509 1.00 89.69 262 GLN A CA 1
ATOM 2114 C C . GLN A 1 262 ? -6.896 -2.434 -17.345 1.00 89.69 262 GLN A C 1
ATOM 2116 O O . GLN A 1 262 ? -6.612 -1.575 -18.180 1.00 89.69 262 GLN A O 1
ATOM 2121 N N . THR A 1 263 ? -8.149 -2.825 -17.124 1.00 88.75 263 THR A N 1
ATOM 2122 C CA . THR A 1 263 ? -9.314 -2.231 -17.807 1.00 88.75 263 THR A CA 1
ATOM 2123 C C . THR A 1 263 ? -10.024 -1.193 -16.943 1.00 88.75 263 THR A C 1
ATOM 2125 O O . THR A 1 263 ? -10.566 -0.223 -17.470 1.00 88.75 263 THR A O 1
ATOM 2128 N N . ILE A 1 264 ? -9.951 -1.362 -15.624 1.00 90.31 264 ILE A N 1
ATOM 2129 C CA . ILE A 1 264 ? -10.500 -0.467 -14.604 1.00 90.31 264 ILE A CA 1
ATOM 2130 C C . ILE A 1 264 ? -9.318 0.134 -13.829 1.00 90.31 264 ILE A C 1
ATOM 2132 O O . ILE A 1 264 ? -8.358 -0.602 -13.585 1.00 90.31 264 ILE A O 1
ATOM 2136 N N . PRO A 1 265 ? -9.338 1.433 -13.478 1.00 91.00 265 PRO A N 1
ATOM 2137 C CA . PRO A 1 265 ? -8.316 2.043 -12.635 1.00 91.00 265 PRO A CA 1
ATOM 2138 C C . PRO A 1 265 ? -8.099 1.276 -11.324 1.00 91.00 265 PRO A C 1
ATOM 2140 O O . PRO A 1 265 ? -9.057 0.887 -10.655 1.00 91.00 265 PRO A O 1
ATOM 2143 N N . VAL A 1 266 ? -6.835 1.077 -10.958 1.00 94.25 266 VAL A N 1
ATOM 2144 C CA . VAL A 1 266 ? -6.416 0.383 -9.739 1.00 94.25 266 VAL A CA 1
ATOM 2145 C C . VAL A 1 266 ? -5.497 1.289 -8.929 1.00 94.25 266 VAL A C 1
ATOM 2147 O O . VAL A 1 266 ? -4.486 1.768 -9.444 1.00 94.25 266 VAL A O 1
ATOM 2150 N N . VAL A 1 267 ? -5.808 1.457 -7.649 1.00 94.56 267 VAL A N 1
ATOM 2151 C CA . VAL A 1 267 ? -4.917 2.078 -6.668 1.00 94.56 267 VAL A CA 1
ATOM 2152 C C . VAL A 1 267 ? -4.228 0.999 -5.845 1.00 94.56 267 VAL A C 1
ATOM 2154 O O . VAL A 1 267 ? -4.873 0.035 -5.424 1.00 94.56 267 VAL A O 1
ATOM 2157 N N . ILE A 1 268 ? -2.923 1.165 -5.628 1.00 96.31 268 ILE A N 1
ATOM 2158 C CA . ILE A 1 268 ? -2.073 0.267 -4.835 1.00 96.31 268 ILE A CA 1
ATOM 2159 C C . ILE A 1 268 ? -1.178 1.019 -3.842 1.00 96.31 268 ILE A C 1
ATOM 2161 O O . ILE A 1 268 ? -0.939 2.213 -3.996 1.00 96.31 268 ILE A O 1
ATOM 2165 N N . GLY A 1 269 ? -0.668 0.308 -2.840 1.00 91.25 269 GLY A N 1
ATOM 2166 C CA . GLY A 1 269 ? 0.448 0.718 -1.977 1.00 91.25 269 GLY A CA 1
ATOM 2167 C C . GLY A 1 269 ? 1.731 -0.071 -2.291 1.00 91.25 269 GLY A C 1
ATOM 2168 O O . GLY A 1 269 ? 1.941 -0.494 -3.432 1.00 91.25 269 GLY A O 1
ATOM 2169 N N . HIS A 1 270 ? 2.574 -0.303 -1.281 1.00 91.75 270 HIS A N 1
ATOM 2170 C CA . HIS A 1 270 ? 3.649 -1.310 -1.233 1.00 91.75 270 HIS A CA 1
ATOM 2171 C C . HIS A 1 270 ? 4.968 -1.093 -2.020 1.00 91.75 270 HIS A C 1
ATOM 2173 O O . HIS A 1 270 ? 5.984 -1.734 -1.716 1.00 91.75 270 HIS A O 1
ATOM 2179 N N . TYR A 1 271 ? 5.005 -0.299 -3.098 1.00 87.31 271 TYR A N 1
ATOM 2180 C CA . TYR A 1 271 ? 6.191 -0.252 -3.986 1.00 87.31 271 TYR A CA 1
ATOM 2181 C C . TYR A 1 271 ? 7.261 0.780 -3.608 1.00 87.31 271 TYR A C 1
ATOM 2183 O O . TYR A 1 271 ? 8.318 0.798 -4.254 1.00 87.31 271 TYR A O 1
ATOM 2191 N N . THR A 1 272 ? 7.015 1.570 -2.563 1.00 84.19 272 THR A N 1
ATOM 2192 C CA . THR A 1 272 ? 7.903 2.560 -1.939 1.00 84.19 272 THR A CA 1
ATOM 2193 C C . THR A 1 272 ? 8.605 3.426 -2.976 1.00 84.19 272 THR A C 1
ATOM 2195 O O . THR A 1 272 ? 9.814 3.312 -3.234 1.00 84.19 272 THR A O 1
ATOM 2198 N N . LEU A 1 273 ? 7.804 4.259 -3.631 1.00 82.19 273 LEU A N 1
ATOM 2199 C CA . LEU A 1 273 ? 8.249 5.191 -4.651 1.00 82.19 273 LEU A CA 1
ATOM 2200 C C . LEU A 1 273 ? 9.054 6.327 -4.017 1.00 82.19 273 LEU A C 1
ATOM 2202 O O . LEU A 1 273 ? 8.811 6.737 -2.889 1.00 82.19 273 LEU A O 1
ATOM 2206 N N . ASN A 1 274 ? 10.057 6.810 -4.749 1.00 72.56 274 ASN A N 1
ATOM 2207 C CA . ASN A 1 274 ? 10.895 7.944 -4.328 1.00 72.56 274 ASN A CA 1
ATOM 2208 C C . ASN A 1 274 ? 10.987 9.013 -5.432 1.00 72.56 274 ASN A C 1
ATOM 2210 O O . ASN A 1 274 ? 11.854 9.881 -5.393 1.00 72.56 274 ASN A O 1
ATOM 2214 N N . ASN A 1 275 ? 10.166 8.876 -6.472 1.00 73.44 275 ASN A N 1
ATOM 2215 C CA . ASN A 1 275 ? 9.978 9.868 -7.522 1.00 73.44 275 ASN A CA 1
ATOM 2216 C C . ASN A 1 275 ? 8.812 10.790 -7.158 1.00 73.44 275 ASN A C 1
ATOM 2218 O O . ASN A 1 275 ? 8.056 10.488 -6.237 1.00 73.44 275 ASN A O 1
ATOM 2222 N N . GLU A 1 276 ? 8.653 11.871 -7.918 1.00 68.38 276 GLU A N 1
ATOM 2223 C CA . GLU A 1 276 ? 7.498 12.758 -7.778 1.00 68.38 276 GLU A CA 1
ATOM 2224 C C . GLU A 1 276 ? 6.177 11.980 -7.874 1.00 68.38 276 GLU A C 1
ATOM 2226 O O . GLU A 1 276 ? 6.082 11.040 -8.686 1.00 68.38 276 GLU A O 1
ATOM 2231 N N . PRO A 1 277 ? 5.169 12.347 -7.061 1.00 76.44 277 PRO A N 1
ATOM 2232 C CA . PRO A 1 277 ? 3.858 11.746 -7.142 1.00 76.44 277 PRO A CA 1
ATOM 2233 C C . PRO A 1 277 ? 3.229 11.871 -8.518 1.00 76.44 277 PRO A C 1
ATOM 2235 O O . PRO A 1 277 ? 3.086 12.955 -9.069 1.00 76.44 277 PRO A O 1
ATOM 2238 N N . GLY A 1 278 ? 2.807 10.735 -9.050 1.00 73.00 278 GLY A N 1
ATOM 2239 C CA . GLY A 1 278 ? 2.174 10.621 -10.348 1.00 73.00 278 GLY A CA 1
ATOM 2240 C C . GLY A 1 278 ? 1.718 9.183 -10.582 1.00 73.00 278 GLY A C 1
ATOM 2241 O O . GLY A 1 278 ? 2.293 8.246 -10.013 1.00 73.00 278 GLY A O 1
ATOM 2242 N N . PRO A 1 279 ? 0.682 8.980 -11.407 1.00 79.69 279 PRO A N 1
ATOM 2243 C CA . PRO A 1 279 ? 0.211 7.645 -11.723 1.00 79.69 279 PRO A CA 1
ATOM 2244 C C . PRO A 1 279 ? 1.313 6.823 -12.403 1.00 79.69 279 PRO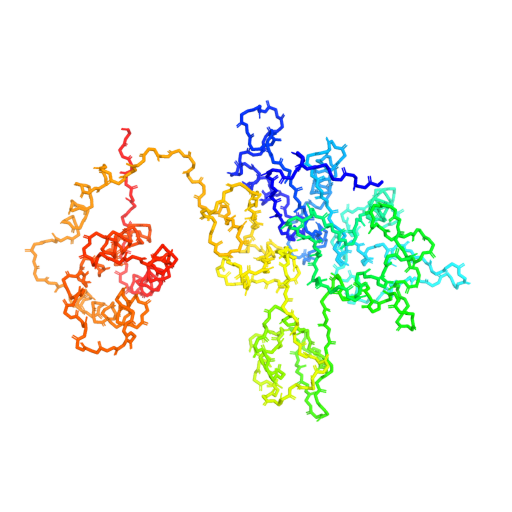 A C 1
ATOM 2246 O O . PRO A 1 279 ? 2.112 7.322 -13.194 1.00 79.69 279 PRO A O 1
ATOM 2249 N N . LEU A 1 280 ? 1.340 5.524 -12.117 1.00 83.94 280 LEU A N 1
ATOM 2250 C CA . LEU A 1 280 ? 2.307 4.595 -12.699 1.00 83.94 280 LEU A CA 1
ATOM 2251 C C . LEU A 1 280 ? 2.034 4.334 -14.189 1.00 83.94 280 LEU A C 1
ATOM 2253 O O . LEU A 1 280 ? 2.957 4.023 -14.943 1.00 83.94 280 LEU A O 1
ATOM 2257 N N . ASN A 1 281 ? 0.764 4.409 -14.595 1.00 84.06 281 ASN A N 1
ATOM 2258 C CA . ASN A 1 281 ? 0.284 4.476 -15.976 1.00 84.06 281 ASN A CA 1
ATOM 2259 C C . ASN A 1 281 ? -1.191 4.942 -15.987 1.00 84.06 281 ASN A C 1
ATOM 2261 O O . ASN A 1 281 ? -1.782 5.112 -14.926 1.00 84.06 281 ASN A O 1
ATOM 2265 N N . ALA A 1 282 ? -1.814 5.007 -17.172 1.00 79.69 282 ALA A N 1
ATOM 2266 C CA . ALA A 1 282 ? -3.220 5.396 -17.398 1.00 79.69 282 ALA A CA 1
ATOM 2267 C C . ALA A 1 282 ? -4.297 4.683 -16.536 1.00 79.69 282 ALA A C 1
ATOM 2269 O O . ALA A 1 282 ? -5.458 5.089 -16.527 1.00 79.69 282 ALA A O 1
ATOM 2270 N N . LYS A 1 283 ? -3.970 3.560 -15.890 1.00 87.12 283 LYS A N 1
ATOM 2271 C CA . LYS A 1 283 ? -4.897 2.700 -15.136 1.00 87.12 283 LYS A CA 1
ATOM 2272 C C . LYS A 1 283 ? -4.356 2.240 -13.784 1.00 87.12 283 LYS A C 1
ATOM 2274 O O . LYS A 1 283 ? -5.044 1.481 -13.110 1.00 87.12 283 LYS A O 1
ATOM 2279 N N . VAL A 1 284 ? -3.155 2.645 -13.382 1.00 90.69 284 VAL A N 1
ATOM 2280 C CA . VAL A 1 284 ? -2.549 2.210 -12.120 1.00 90.69 284 VAL A CA 1
ATOM 2281 C C . VAL A 1 284 ? -1.919 3.406 -11.426 1.00 90.69 284 VAL A C 1
ATOM 2283 O O . VAL A 1 284 ? -1.052 4.063 -11.998 1.00 90.69 284 VAL A O 1
ATOM 2286 N N . ALA A 1 285 ? -2.314 3.648 -10.181 1.00 90.50 285 ALA A N 1
ATOM 2287 C CA . ALA A 1 285 ? -1.724 4.653 -9.306 1.00 90.50 285 ALA A CA 1
ATOM 2288 C C . ALA A 1 285 ? -1.197 3.982 -8.034 1.00 90.50 285 ALA A C 1
ATOM 2290 O O . ALA A 1 285 ? -1.840 3.083 -7.496 1.00 90.50 285 ALA A O 1
ATOM 2291 N N . CYS A 1 286 ? -0.025 4.397 -7.560 1.00 91.19 286 CYS A N 1
ATOM 2292 C CA . CYS A 1 286 ? 0.549 3.911 -6.309 1.00 91.19 286 CYS A CA 1
ATOM 2293 C C . CYS A 1 286 ? 0.647 5.071 -5.328 1.00 91.19 286 CYS A C 1
ATOM 2295 O O . CYS A 1 286 ? 1.184 6.105 -5.697 1.00 91.19 286 CYS A O 1
ATOM 2297 N N . VAL A 1 287 ? 0.145 4.898 -4.107 1.00 90.88 287 VAL A N 1
ATOM 2298 C CA . VAL A 1 287 ? 0.145 5.934 -3.056 1.00 90.88 287 VAL A CA 1
ATOM 2299 C C . VAL A 1 287 ? 1.277 5.770 -2.035 1.00 90.88 287 VAL A C 1
ATOM 2301 O O . VAL A 1 287 ? 1.447 6.619 -1.166 1.00 90.88 287 VAL A O 1
ATOM 2304 N N . ASP A 1 288 ? 2.083 4.708 -2.132 1.00 90.25 288 ASP A N 1
ATOM 2305 C CA . ASP A 1 288 ? 3.257 4.516 -1.271 1.00 90.25 288 ASP A CA 1
ATOM 2306 C C . ASP A 1 288 ? 4.469 5.313 -1.790 1.00 90.25 288 ASP A C 1
ATOM 2308 O O . ASP A 1 288 ? 5.196 4.861 -2.681 1.00 90.25 288 ASP A O 1
ATOM 2312 N N . TYR A 1 289 ? 4.681 6.490 -1.193 1.00 86.69 289 TYR A N 1
ATOM 2313 C CA . TYR A 1 289 ? 5.833 7.379 -1.400 1.00 86.69 289 TYR A CA 1
ATOM 2314 C C . TYR A 1 289 ? 6.780 7.401 -0.190 1.00 86.69 289 TYR A C 1
ATOM 2316 O O . TYR A 1 289 ? 7.389 8.422 0.131 1.00 86.69 289 TYR A O 1
ATOM 2324 N N . ASN A 1 290 ? 6.933 6.250 0.481 1.00 85.94 290 ASN A N 1
ATOM 2325 C CA . ASN A 1 290 ? 7.897 6.058 1.566 1.00 85.94 290 ASN A CA 1
ATOM 2326 C C . ASN A 1 290 ? 7.634 6.941 2.805 1.00 85.94 290 ASN A C 1
ATOM 2328 O O . ASN A 1 290 ? 8.576 7.349 3.497 1.00 85.94 290 ASN A O 1
ATOM 2332 N N . ALA A 1 291 ? 6.360 7.184 3.130 1.00 87.81 291 ALA A N 1
ATOM 2333 C CA . ALA A 1 291 ? 5.938 7.963 4.300 1.00 87.81 291 ALA A CA 1
ATOM 2334 C C . ALA A 1 291 ? 6.545 7.452 5.619 1.00 87.81 291 ALA A C 1
ATOM 2336 O O . ALA A 1 291 ? 6.771 8.227 6.550 1.00 87.81 291 ALA A O 1
ATOM 2337 N N . ALA A 1 292 ? 6.873 6.154 5.673 1.00 86.12 292 ALA A N 1
ATOM 2338 C CA . ALA A 1 292 ? 7.563 5.501 6.779 1.00 86.12 292 ALA A CA 1
ATOM 2339 C C . ALA A 1 292 ? 8.901 6.157 7.155 1.00 86.12 292 ALA A C 1
ATOM 2341 O O . ALA A 1 292 ? 9.303 6.073 8.318 1.00 86.12 292 ALA A O 1
ATOM 2342 N N . SER A 1 293 ? 9.599 6.761 6.189 1.00 84.44 293 SER A N 1
ATOM 2343 C CA . SER A 1 293 ? 10.847 7.502 6.402 1.00 84.44 293 SER A CA 1
ATOM 2344 C C . SER A 1 293 ? 10.591 8.947 6.833 1.00 84.44 293 SER A C 1
ATOM 2346 O O . SER A 1 293 ? 9.515 9.475 6.587 1.00 84.44 293 SER A O 1
ATOM 2348 N N . GLU A 1 294 ? 11.570 9.593 7.471 1.00 76.81 294 GLU A N 1
ATOM 2349 C CA . GLU A 1 294 ? 11.452 10.992 7.910 1.00 76.81 294 GLU A CA 1
ATOM 2350 C C . GLU A 1 294 ? 11.135 11.922 6.726 1.00 76.81 294 GLU A C 1
ATOM 2352 O O . GLU A 1 294 ? 10.105 12.591 6.750 1.00 76.81 294 GLU A O 1
ATOM 2357 N N . ASP A 1 295 ? 11.924 11.825 5.650 1.00 81.31 295 ASP A N 1
ATOM 2358 C CA . ASP A 1 295 ? 11.832 12.670 4.448 1.00 81.31 295 ASP A CA 1
ATOM 2359 C C . ASP A 1 295 ? 10.735 12.261 3.445 1.00 81.31 295 ASP A C 1
ATOM 2361 O O . ASP A 1 295 ? 10.542 12.938 2.440 1.00 81.31 295 ASP A O 1
ATOM 2365 N N . GLY A 1 296 ? 10.077 11.114 3.637 1.00 81.62 296 GLY A N 1
ATOM 2366 C CA . GLY A 1 296 ? 9.071 10.624 2.693 1.00 81.62 296 GLY A CA 1
ATOM 2367 C C . GLY A 1 296 ? 7.687 11.192 2.981 1.00 81.62 296 GLY A C 1
ATOM 2368 O O . GLY A 1 296 ? 7.257 11.231 4.132 1.00 81.62 296 GLY A O 1
ATOM 2369 N N . ASP A 1 297 ? 6.958 11.590 1.950 1.00 82.50 297 ASP A N 1
ATOM 2370 C CA . ASP A 1 297 ? 5.639 12.193 2.119 1.00 82.50 297 ASP A CA 1
ATOM 2371 C C . ASP A 1 297 ? 4.543 11.132 2.261 1.00 82.50 297 ASP A C 1
ATOM 2373 O O . ASP A 1 297 ? 4.561 10.095 1.592 1.00 82.50 297 ASP A O 1
ATOM 2377 N N . LEU A 1 298 ? 3.547 11.417 3.104 1.00 89.44 298 LEU A N 1
ATOM 2378 C CA . LEU A 1 298 ? 2.283 10.690 3.071 1.00 89.44 298 LEU A CA 1
ATOM 2379 C C . LEU A 1 298 ? 1.396 11.315 1.997 1.00 89.44 298 LEU A C 1
ATOM 2381 O O . LEU A 1 298 ? 1.051 12.490 2.077 1.00 89.44 298 LEU A O 1
ATOM 2385 N N . ILE A 1 299 ? 1.045 10.525 0.986 1.00 84.94 299 ILE A N 1
ATOM 2386 C CA . ILE A 1 299 ? 0.322 11.002 -0.192 1.00 84.94 299 ILE A CA 1
ATOM 2387 C C . ILE A 1 299 ? -1.091 10.445 -0.213 1.00 84.94 299 ILE A C 1
ATOM 2389 O O . ILE A 1 299 ? -1.330 9.284 0.138 1.00 84.94 299 ILE A O 1
ATOM 2393 N N . ALA A 1 300 ? -2.007 11.293 -0.678 1.00 88.69 300 ALA A N 1
ATOM 2394 C CA . ALA A 1 300 ? -3.357 10.910 -1.026 1.00 88.69 300 ALA A CA 1
ATOM 2395 C C . ALA A 1 300 ? -3.661 11.162 -2.503 1.00 88.69 300 ALA A C 1
ATOM 2397 O O . ALA A 1 300 ? -3.201 12.152 -3.081 1.00 88.69 300 ALA A O 1
ATOM 2398 N N . TYR A 1 301 ? -4.489 10.287 -3.073 1.00 86.31 301 TYR A N 1
ATOM 2399 C CA . TYR A 1 301 ? -5.121 10.506 -4.366 1.00 86.31 301 TYR A CA 1
ATOM 2400 C C . TYR A 1 301 ? -6.632 10.632 -4.237 1.00 86.31 301 TYR A C 1
ATOM 2402 O O . TYR A 1 301 ? -7.288 9.709 -3.757 1.00 86.31 301 TYR A O 1
ATOM 2410 N N . TYR A 1 302 ? -7.178 11.749 -4.714 1.00 84.00 302 TYR A N 1
ATOM 2411 C CA . TYR A 1 302 ? -8.619 11.933 -4.856 1.00 84.00 302 TYR A CA 1
ATOM 2412 C C . TYR A 1 302 ? -9.108 11.340 -6.175 1.00 84.00 302 TYR A C 1
ATOM 2414 O O . TYR A 1 302 ? -8.518 11.611 -7.218 1.00 84.00 302 TYR A O 1
ATOM 2422 N N . TRP A 1 303 ? -10.197 10.583 -6.130 1.00 82.81 303 TRP A N 1
ATOM 2423 C CA . TRP A 1 303 ? -10.902 10.034 -7.282 1.00 82.81 303 TRP A CA 1
ATOM 2424 C C . TRP A 1 303 ? -12.380 10.415 -7.209 1.00 82.81 303 TRP A C 1
ATOM 2426 O O . TRP A 1 303 ? -13.021 10.215 -6.175 1.00 82.81 303 TRP A O 1
ATOM 2436 N N . SER A 1 304 ? -12.935 10.910 -8.316 1.00 76.38 304 SER A N 1
ATOM 2437 C CA . SER A 1 304 ? -14.376 11.121 -8.477 1.00 76.38 304 SER A CA 1
ATOM 2438 C C . SER A 1 304 ? -14.848 10.582 -9.816 1.00 76.38 304 SER A C 1
ATOM 2440 O O . SER A 1 304 ? -14.156 10.661 -10.828 1.00 76.38 304 SER A O 1
ATOM 2442 N N . ARG A 1 305 ? -16.080 10.077 -9.827 1.00 66.12 305 ARG A N 1
ATOM 2443 C CA . ARG A 1 305 ? -16.741 9.564 -11.029 1.00 66.12 305 ARG A CA 1
ATOM 2444 C C . ARG A 1 305 ? -17.208 10.648 -12.011 1.00 66.12 305 ARG A C 1
ATOM 2446 O O . ARG A 1 305 ? -17.639 10.305 -13.108 1.00 66.12 305 ARG A O 1
ATOM 2453 N N . TYR A 1 306 ? -17.223 11.918 -11.595 1.00 55.66 306 TYR A N 1
ATOM 2454 C CA . TYR A 1 306 ? -17.905 13.011 -12.306 1.00 55.66 306 TYR A CA 1
ATOM 2455 C C . TYR A 1 306 ? -17.003 14.076 -12.903 1.00 55.66 306 TYR A C 1
ATOM 2457 O O . TYR A 1 306 ? -17.475 14.876 -13.709 1.00 55.66 306 TYR A O 1
ATOM 2465 N N . ASP A 1 307 ? -15.751 14.117 -12.480 1.00 51.31 307 ASP A N 1
ATOM 2466 C CA . ASP A 1 307 ? -14.806 15.085 -12.996 1.00 51.31 307 ASP A CA 1
ATOM 2467 C C . ASP A 1 307 ? -13.961 14.397 -14.083 1.00 51.31 307 ASP A C 1
ATOM 2469 O O . ASP A 1 307 ? -13.510 13.266 -13.925 1.00 51.31 307 ASP A O 1
ATOM 2473 N N . GLU A 1 308 ? -13.873 15.024 -15.255 1.00 39.81 308 GLU A N 1
ATOM 2474 C CA . GLU A 1 308 ? -13.071 14.564 -16.398 1.00 39.81 308 GLU A CA 1
ATOM 2475 C C . GLU A 1 308 ? -11.724 15.309 -16.453 1.00 39.81 308 GLU A C 1
ATOM 2477 O O . GLU A 1 308 ? -10.874 14.961 -17.268 1.00 39.81 308 GLU A O 1
ATOM 2482 N N . ALA A 1 309 ? -11.509 16.313 -15.586 1.00 37.72 309 ALA A N 1
ATOM 2483 C CA . ALA A 1 309 ? -10.308 17.153 -15.550 1.00 37.72 309 ALA A CA 1
ATOM 2484 C C . ALA A 1 309 ? -9.113 16.509 -14.826 1.00 37.72 309 ALA A C 1
ATOM 2486 O O . ALA A 1 309 ? -8.031 17.099 -14.750 1.00 37.72 309 ALA A O 1
ATOM 2487 N N . PHE A 1 310 ? -9.275 15.287 -14.316 1.00 46.09 310 PHE A N 1
ATOM 2488 C CA . PHE A 1 310 ? -8.157 14.532 -13.778 1.00 46.09 310 PHE A CA 1
ATOM 2489 C C . PHE A 1 310 ? -7.153 14.269 -14.901 1.00 46.09 310 PHE A C 1
ATOM 2491 O O . PHE A 1 310 ? -7.541 13.865 -16.000 1.00 46.09 310 PHE A O 1
ATOM 2498 N N . THR A 1 311 ? -5.850 14.401 -14.620 1.00 43.81 311 THR A N 1
ATOM 2499 C CA . THR A 1 311 ? -4.821 13.817 -15.503 1.00 43.81 311 THR A CA 1
ATOM 2500 C C . THR A 1 311 ? -5.217 12.374 -15.828 1.00 43.81 311 THR A C 1
ATOM 2502 O O . THR A 1 311 ? -5.930 11.772 -15.024 1.00 43.81 311 THR A O 1
ATOM 2505 N N . ALA A 1 312 ? -4.791 11.840 -16.983 1.00 34.09 312 ALA A N 1
ATOM 2506 C CA . ALA A 1 312 ? -5.290 10.653 -17.714 1.00 34.09 312 ALA A CA 1
ATOM 2507 C C . ALA A 1 312 ? -5.688 9.363 -16.933 1.00 34.09 312 ALA A C 1
ATOM 2509 O O . ALA A 1 312 ? -6.097 8.371 -17.539 1.00 34.09 312 ALA A O 1
ATOM 2510 N N . CYS A 1 313 ? -5.565 9.344 -15.610 1.00 35.03 313 CYS A N 1
ATOM 2511 C CA . CYS A 1 313 ? -5.826 8.271 -14.668 1.00 35.03 313 CYS A CA 1
ATOM 2512 C C . CYS A 1 313 ? -6.945 8.541 -13.637 1.00 35.03 313 CYS A C 1
ATOM 2514 O O . CYS A 1 313 ? -7.267 7.607 -12.910 1.00 35.03 313 CYS A O 1
ATOM 2516 N N . GLY A 1 314 ? -7.547 9.736 -13.532 1.00 41.44 314 GLY A N 1
ATOM 2517 C CA . GLY A 1 314 ? -8.639 9.952 -12.558 1.00 41.44 314 GLY A CA 1
ATOM 2518 C C . GLY A 1 314 ? -8.190 10.223 -11.113 1.00 41.44 314 GLY A C 1
ATOM 2519 O O . GLY A 1 314 ? -8.984 10.025 -10.200 1.00 41.44 314 GLY A O 1
ATOM 2520 N N . PHE A 1 315 ? -6.927 10.611 -10.889 1.00 49.72 315 PHE A N 1
ATOM 2521 C CA . PHE A 1 315 ? -6.351 10.803 -9.552 1.00 49.72 315 PHE A CA 1
ATOM 2522 C C . PHE A 1 315 ? -5.677 12.177 -9.417 1.00 49.72 315 PHE A C 1
ATOM 2524 O O . PHE A 1 315 ? -4.798 12.499 -10.216 1.00 49.72 315 PHE A O 1
ATOM 2531 N N . TYR A 1 316 ? -6.045 12.966 -8.400 1.00 51.50 316 TYR A N 1
ATOM 2532 C CA . TYR A 1 316 ? -5.337 14.206 -8.033 1.00 51.50 316 TYR A CA 1
ATOM 2533 C C . TYR A 1 316 ? -4.447 13.982 -6.813 1.00 51.50 316 TYR A C 1
ATOM 2535 O O . TYR A 1 316 ? -4.934 13.515 -5.783 1.00 51.50 316 TYR A O 1
ATOM 2543 N N . CYS A 1 317 ? -3.157 14.318 -6.923 1.00 48.81 317 CYS A N 1
ATOM 2544 C CA . CYS A 1 317 ? -2.252 14.363 -5.774 1.00 48.81 317 CYS A CA 1
ATOM 2545 C C . CYS A 1 317 ? -2.623 15.561 -4.898 1.00 48.81 317 CYS A C 1
ATOM 2547 O O . CYS A 1 317 ? -2.647 16.690 -5.379 1.00 48.81 317 CYS A O 1
ATOM 2549 N N . HIS A 1 318 ? -2.862 15.334 -3.611 1.00 48.72 318 HIS A N 1
ATOM 2550 C CA . HIS A 1 318 ? -3.329 16.373 -2.687 1.00 48.72 318 HIS A CA 1
ATOM 2551 C C . HIS A 1 318 ? -2.337 17.526 -2.408 1.00 48.72 318 HIS A C 1
ATOM 2553 O O . HIS A 1 318 ? -2.682 18.490 -1.735 1.00 48.72 318 HIS A O 1
ATOM 2559 N N . ARG A 1 319 ? -1.112 17.497 -2.953 1.00 43.28 319 ARG A N 1
ATOM 2560 C CA . ARG A 1 319 ? -0.173 18.630 -2.815 1.00 43.28 319 ARG A CA 1
ATOM 2561 C C . ARG A 1 319 ? -0.640 19.921 -3.516 1.00 43.28 319 ARG A C 1
ATOM 2563 O O . ARG A 1 319 ? -0.035 20.956 -3.274 1.00 43.28 319 ARG A O 1
ATOM 2570 N N . ASP A 1 320 ? -1.688 19.867 -4.345 1.00 38.97 320 ASP A N 1
ATOM 2571 C CA . ASP A 1 320 ? -2.129 20.974 -5.214 1.00 38.97 320 ASP A CA 1
ATOM 2572 C C . ASP A 1 320 ? -3.489 21.617 -4.832 1.00 38.97 320 ASP A C 1
ATOM 2574 O O . ASP A 1 320 ? -4.027 22.404 -5.614 1.00 38.97 320 ASP A O 1
ATOM 2578 N N . LEU A 1 321 ? -4.086 21.333 -3.661 1.00 38.91 321 LEU A N 1
ATOM 2579 C CA . LEU A 1 321 ? -5.350 21.983 -3.261 1.00 38.91 321 LEU A CA 1
ATOM 2580 C C . LEU A 1 321 ? -5.130 23.326 -2.543 1.00 38.91 321 LEU A C 1
ATOM 2582 O O . LEU A 1 321 ? -5.314 23.436 -1.336 1.00 38.91 321 LEU A O 1
ATOM 2586 N N . ASP A 1 322 ? -4.871 24.376 -3.324 1.00 32.06 322 ASP A N 1
ATOM 2587 C CA . ASP A 1 322 ? -5.427 25.707 -3.037 1.00 32.06 322 ASP A CA 1
ATOM 2588 C C . ASP A 1 322 ? -6.833 25.769 -3.667 1.00 32.06 322 ASP A C 1
ATOM 2590 O O . ASP A 1 322 ? -7.042 26.250 -4.781 1.00 32.06 322 ASP A O 1
ATOM 2594 N N . LEU A 1 323 ? -7.841 25.233 -2.967 1.00 33.00 323 LEU A N 1
ATOM 2595 C CA . LEU A 1 323 ? -9.246 25.245 -3.424 1.00 33.00 323 LEU A CA 1
ATOM 2596 C C . LEU A 1 323 ? -9.953 26.598 -3.250 1.00 33.00 323 LEU A C 1
ATOM 2598 O O . LEU A 1 323 ? -11.171 26.714 -3.426 1.00 33.00 323 LEU 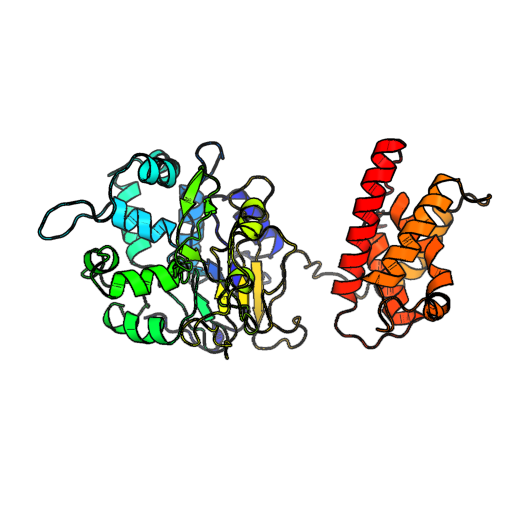A O 1
ATOM 2602 N N . HIS A 1 324 ? -9.203 27.658 -2.972 1.00 29.95 324 HIS A N 1
ATOM 2603 C CA . HIS A 1 324 ? -9.733 29.005 -2.859 1.00 29.95 324 HIS A CA 1
ATOM 2604 C C . HIS A 1 324 ? -8.856 30.024 -3.562 1.00 29.95 324 HIS A C 1
ATOM 2606 O O . HIS A 1 324 ? -8.358 30.934 -2.921 1.00 29.95 324 HIS A O 1
ATOM 2612 N N . GLU A 1 325 ? -8.791 29.995 -4.891 1.00 35.09 325 GLU A N 1
ATOM 2613 C CA . GLU A 1 325 ? -8.518 31.238 -5.606 1.00 35.09 325 GLU A CA 1
ATOM 2614 C C . GLU A 1 325 ? -9.380 31.374 -6.858 1.00 35.09 325 GLU A C 1
ATOM 2616 O O . GLU A 1 325 ? -9.277 30.644 -7.844 1.00 35.09 325 GLU A O 1
ATOM 2621 N N . LYS A 1 326 ? -10.256 32.384 -6.816 1.00 30.86 326 LYS A N 1
ATOM 2622 C CA . LYS A 1 326 ? -10.725 33.061 -8.020 1.00 30.86 326 LYS A CA 1
ATOM 2623 C C . LYS A 1 326 ? -9.497 33.355 -8.877 1.00 30.86 326 LYS A C 1
ATOM 2625 O O . LYS A 1 326 ? -8.745 34.239 -8.498 1.00 30.86 326 LYS A O 1
ATOM 2630 N N . SER A 1 327 ? -9.335 32.656 -10.001 1.00 34.66 327 SER A N 1
ATOM 2631 C CA . SER A 1 327 ? -8.563 33.086 -11.175 1.00 34.66 327 SER A CA 1
ATOM 2632 C C . SER A 1 327 ? -7.464 34.115 -10.847 1.00 34.66 327 SER A C 1
ATOM 2634 O O . SER A 1 327 ? -7.581 35.296 -11.190 1.00 34.66 327 SER A O 1
ATOM 2636 N N . SER A 1 328 ? -6.396 33.659 -10.189 1.00 43.34 328 SER A N 1
ATOM 2637 C CA . SER A 1 328 ? -5.161 34.417 -9.935 1.00 43.34 328 SER A CA 1
ATOM 2638 C C . SER A 1 328 ? -4.524 34.970 -11.221 1.00 43.34 328 SER A C 1
ATOM 2640 O O . SER A 1 328 ? -3.729 35.905 -11.193 1.00 43.34 328 SER A O 1
ATOM 2642 N N . TYR A 1 329 ? -4.959 34.466 -12.375 1.00 47.78 329 TYR A N 1
ATOM 2643 C CA . TYR A 1 329 ? -4.494 34.797 -13.717 1.00 47.78 329 TYR A CA 1
ATOM 2644 C C . TYR A 1 329 ? -4.575 36.283 -14.113 1.00 47.78 329 TYR A C 1
ATOM 2646 O O . TYR A 1 329 ? -3.686 36.755 -14.817 1.00 47.78 329 TYR A O 1
ATOM 2654 N N . GLU A 1 330 ? -5.580 37.048 -13.667 1.00 38.84 330 GLU A N 1
ATOM 2655 C CA . GLU A 1 330 ? -5.690 38.480 -14.026 1.00 38.84 330 GLU A CA 1
ATOM 2656 C C . GLU A 1 330 ? -4.961 39.416 -13.047 1.00 38.84 330 GLU A C 1
ATOM 2658 O O . GLU A 1 330 ? -4.579 40.520 -13.429 1.00 38.84 330 GLU A O 1
ATOM 2663 N N . LEU A 1 331 ? -4.722 38.977 -11.805 1.00 40.00 331 LEU A N 1
ATOM 2664 C CA . LEU A 1 331 ? -4.021 39.760 -10.776 1.00 40.00 331 LEU A CA 1
ATOM 2665 C C . LEU A 1 331 ? -2.491 39.605 -10.853 1.00 40.00 331 LEU A C 1
ATOM 2667 O O . LEU A 1 331 ? -1.764 40.502 -10.442 1.00 40.00 331 LEU A O 1
ATOM 2671 N N . MET A 1 332 ? -2.001 38.496 -11.413 1.00 51.56 332 MET A N 1
ATOM 2672 C CA . MET A 1 332 ? -0.585 38.109 -11.391 1.00 51.56 332 MET A CA 1
ATOM 2673 C C . MET A 1 332 ? 0.307 38.820 -12.429 1.00 51.56 332 MET A C 1
ATOM 2675 O O . MET A 1 332 ? 1.500 39.005 -12.188 1.00 51.56 332 MET A O 1
ATOM 2679 N N . LYS A 1 333 ? -0.224 39.239 -13.586 1.00 48.06 333 LYS A N 1
ATOM 2680 C CA . LYS A 1 333 ? 0.600 39.764 -14.698 1.00 48.06 333 LYS A CA 1
ATOM 2681 C C . LYS A 1 333 ? 1.404 41.018 -14.319 1.00 48.06 333 LYS A C 1
ATOM 2683 O O . LYS A 1 333 ? 2.604 41.081 -14.579 1.00 48.06 333 LYS A O 1
ATOM 2688 N N . ASP A 1 334 ? 0.753 41.975 -13.660 1.00 48.56 334 ASP A N 1
ATOM 2689 C CA . ASP A 1 334 ? 1.361 43.255 -13.267 1.00 48.56 334 ASP A CA 1
ATOM 2690 C C . ASP A 1 334 ? 2.364 43.114 -12.111 1.00 48.56 334 ASP A C 1
ATOM 2692 O O . ASP A 1 334 ? 3.149 44.032 -11.861 1.00 48.56 334 ASP A O 1
ATOM 2696 N N . ASP A 1 335 ? 2.337 42.003 -11.374 1.00 58.59 335 ASP A N 1
ATOM 2697 C CA . ASP A 1 335 ? 3.272 41.740 -10.279 1.00 58.59 335 ASP A CA 1
ATOM 2698 C C . ASP A 1 335 ? 4.483 40.925 -10.744 1.00 58.59 335 ASP A C 1
ATOM 2700 O O . ASP A 1 335 ? 5.589 41.166 -10.260 1.00 58.59 335 ASP A O 1
ATOM 2704 N N . TYR A 1 336 ? 4.339 40.055 -11.750 1.00 62.94 336 TYR A N 1
ATOM 2705 C CA . TYR A 1 336 ? 5.472 39.311 -12.312 1.00 62.94 336 TYR A CA 1
ATOM 2706 C C . TYR A 1 336 ? 6.446 40.181 -13.109 1.00 62.94 336 TYR A C 1
ATOM 2708 O O . TYR A 1 336 ? 7.655 40.035 -12.924 1.00 62.94 336 TYR A O 1
ATOM 2716 N N . GLU A 1 337 ? 5.956 41.108 -13.940 1.00 62.41 337 GLU A N 1
ATOM 2717 C CA . GLU A 1 337 ? 6.832 42.053 -14.655 1.00 62.41 337 GLU A CA 1
ATOM 2718 C C . GLU A 1 337 ? 7.658 42.878 -13.652 1.00 62.41 337 GLU A C 1
ATOM 2720 O O . GLU A 1 337 ? 8.872 42.993 -13.798 1.00 62.41 337 GLU A O 1
ATOM 2725 N N . LYS A 1 338 ? 7.047 43.320 -12.542 1.00 65.81 338 LYS A N 1
ATOM 2726 C CA . LYS A 1 338 ? 7.754 44.017 -11.452 1.00 65.81 338 LYS A CA 1
ATOM 2727 C C . LYS A 1 338 ? 8.744 43.126 -10.703 1.00 65.81 338 LYS A C 1
ATOM 2729 O O . LYS A 1 338 ? 9.779 43.616 -10.260 1.00 65.81 338 LYS A O 1
ATOM 2734 N N . VAL A 1 339 ? 8.440 41.840 -10.517 1.00 67.44 339 VAL A N 1
ATOM 2735 C CA . VAL A 1 339 ? 9.348 40.874 -9.877 1.00 67.44 339 VAL A CA 1
ATOM 2736 C C . VAL A 1 339 ? 10.582 40.648 -10.751 1.00 67.44 339 VAL A C 1
ATOM 2738 O O . VAL A 1 339 ? 11.700 40.757 -10.249 1.00 67.44 339 VAL A O 1
ATOM 2741 N N . ILE A 1 340 ? 10.406 40.425 -12.055 1.00 67.81 340 ILE A N 1
ATOM 2742 C CA . ILE A 1 340 ? 11.518 40.272 -13.005 1.00 67.81 340 ILE A CA 1
ATOM 2743 C C . ILE A 1 340 ? 12.324 41.577 -13.101 1.00 67.81 340 ILE A C 1
ATOM 2745 O O . ILE A 1 340 ? 13.551 41.550 -12.994 1.00 67.81 340 ILE A O 1
ATOM 2749 N N . GLU A 1 341 ? 11.658 42.733 -13.187 1.00 71.19 341 GLU A N 1
ATOM 2750 C CA . GLU A 1 341 ? 12.310 44.050 -13.133 1.00 71.19 341 GLU A CA 1
ATOM 2751 C C . GLU A 1 341 ? 13.064 44.282 -11.816 1.00 71.19 341 GLU A C 1
ATOM 2753 O O . GLU A 1 341 ? 14.111 44.923 -11.816 1.00 71.19 341 GLU A O 1
ATOM 2758 N N . SER A 1 342 ? 12.591 43.732 -10.691 1.00 73.25 342 SER A N 1
ATOM 2759 C CA . SER A 1 342 ? 13.286 43.843 -9.400 1.00 73.25 342 SER A CA 1
ATOM 2760 C C . SER A 1 342 ? 14.595 43.050 -9.350 1.00 73.25 342 SER A C 1
ATOM 2762 O O . SER A 1 342 ? 15.508 43.422 -8.606 1.00 73.25 342 SER A O 1
ATOM 2764 N N . PHE A 1 343 ? 14.706 41.991 -10.159 1.00 71.19 343 PHE A N 1
ATOM 2765 C CA . PHE A 1 343 ? 15.946 41.237 -10.361 1.00 71.19 343 PHE A CA 1
ATOM 2766 C C . PHE A 1 343 ? 16.844 41.890 -11.416 1.00 71.19 343 PHE A C 1
ATOM 2768 O O . PHE A 1 343 ? 18.062 41.727 -11.386 1.00 71.19 343 PHE A O 1
ATOM 2775 N N . ASN A 1 344 ? 16.260 42.664 -12.332 1.00 66.25 344 ASN A N 1
ATOM 2776 C CA . ASN A 1 344 ? 16.988 43.372 -13.369 1.00 66.25 344 ASN A CA 1
ATOM 2777 C C . ASN A 1 344 ? 17.577 44.688 -12.831 1.00 66.25 344 ASN A C 1
ATOM 2779 O O . ASN A 1 344 ? 16.927 45.729 -12.770 1.00 66.25 344 ASN A O 1
ATOM 2783 N N . HIS A 1 345 ? 18.856 44.672 -12.460 1.00 63.56 345 HIS A N 1
ATOM 2784 C CA . HIS A 1 345 ? 19.549 45.848 -11.920 1.00 63.56 345 HIS A CA 1
ATOM 2785 C C . HIS A 1 345 ? 19.953 46.904 -12.973 1.00 63.56 345 HIS A C 1
ATOM 2787 O O . HIS A 1 345 ? 20.743 47.800 -12.666 1.00 63.56 345 HIS A O 1
ATOM 2793 N N . GLY A 1 346 ? 19.429 46.832 -14.204 1.00 56.66 346 GLY A N 1
ATOM 2794 C CA . GLY A 1 346 ? 19.643 47.844 -15.247 1.00 56.66 346 GLY A CA 1
ATOM 2795 C C . GLY A 1 346 ? 21.088 47.948 -15.757 1.00 56.66 346 GLY A C 1
ATOM 2796 O O . GLY A 1 346 ? 21.480 49.000 -16.264 1.00 56.66 346 GLY A O 1
ATOM 2797 N N . GLY A 1 347 ? 21.883 46.884 -15.599 1.00 62.16 347 GLY A N 1
ATOM 2798 C CA . GLY A 1 347 ? 23.278 46.772 -16.044 1.00 62.16 347 GLY A CA 1
ATOM 2799 C C . GLY A 1 347 ? 23.515 45.563 -16.959 1.00 62.16 347 GLY A C 1
ATOM 2800 O O . GLY A 1 347 ? 22.585 44.824 -17.265 1.00 62.16 347 GLY A O 1
ATOM 2801 N N . GLU A 1 348 ? 24.762 45.369 -17.405 1.00 69.44 348 GLU A N 1
ATOM 2802 C CA . GLU A 1 348 ? 25.173 44.138 -18.103 1.00 69.44 348 GLU A CA 1
ATOM 2803 C C . GLU A 1 348 ? 25.017 42.920 -17.176 1.00 69.44 348 GLU A C 1
ATOM 2805 O O . GLU A 1 348 ? 25.272 43.022 -15.972 1.00 69.44 348 GLU A O 1
ATOM 2810 N N . TYR A 1 349 ? 24.602 41.781 -17.740 1.00 74.50 349 TYR A N 1
ATOM 2811 C CA . TYR A 1 349 ? 24.447 40.532 -16.996 1.00 74.50 349 TYR A CA 1
ATOM 2812 C C . TYR A 1 349 ? 25.762 40.126 -16.329 1.00 74.50 349 TYR A C 1
ATOM 2814 O O . TYR A 1 349 ? 26.854 40.265 -16.881 1.00 74.50 349 TYR A O 1
ATOM 2822 N N . SER A 1 350 ? 25.664 39.599 -15.115 1.00 81.88 350 SER A N 1
ATOM 2823 C CA . SER A 1 350 ? 26.814 39.030 -14.431 1.00 81.88 350 SER A CA 1
ATOM 2824 C C . SER A 1 350 ? 27.302 37.770 -15.153 1.00 81.88 350 SER A C 1
ATOM 2826 O O . SER A 1 350 ? 26.525 37.009 -15.730 1.00 81.88 350 SER A O 1
ATOM 2828 N N . ALA A 1 351 ? 28.595 37.465 -15.022 1.00 81.31 351 ALA A N 1
ATOM 2829 C CA . ALA A 1 351 ? 29.168 36.223 -15.554 1.00 81.31 351 ALA A CA 1
ATOM 2830 C C . ALA A 1 351 ? 28.478 34.951 -15.005 1.00 81.31 351 ALA A C 1
ATOM 2832 O O . ALA A 1 351 ? 28.556 33.882 -15.613 1.00 81.31 351 ALA A O 1
ATOM 2833 N N . LEU A 1 352 ? 27.814 35.055 -13.846 1.00 83.12 352 LEU A N 1
ATOM 2834 C CA . LEU A 1 352 ? 27.000 33.986 -13.275 1.00 83.12 352 LEU A CA 1
ATOM 2835 C C . LEU A 1 352 ? 25.707 33.782 -14.072 1.00 83.12 352 LEU A C 1
ATOM 2837 O O . LEU A 1 352 ? 25.405 32.650 -14.440 1.00 83.12 352 LEU A O 1
ATOM 2841 N N . GLU A 1 353 ? 24.978 34.865 -14.344 1.00 87.44 353 GLU A N 1
ATOM 2842 C CA . GLU A 1 353 ? 23.733 34.851 -15.120 1.00 87.44 353 GLU A CA 1
ATOM 2843 C C . GLU A 1 353 ? 23.987 34.382 -16.551 1.00 87.44 353 GLU A C 1
ATOM 2845 O O . GLU A 1 353 ? 23.269 33.512 -17.029 1.00 87.44 353 GLU A O 1
ATOM 2850 N N . GLU A 1 354 ? 25.057 34.848 -17.199 1.00 87.19 354 GLU A N 1
ATOM 2851 C CA . GLU A 1 354 ? 25.426 34.396 -18.547 1.00 87.19 354 GLU A CA 1
ATOM 2852 C C . GLU A 1 354 ? 25.749 32.894 -18.586 1.00 87.19 354 GLU A C 1
ATOM 2854 O O . GLU A 1 354 ? 25.275 32.161 -19.454 1.00 87.19 354 GLU A O 1
ATOM 2859 N N . SER A 1 355 ? 26.521 32.403 -17.610 1.00 85.94 355 SER A N 1
ATOM 2860 C CA . SER A 1 355 ? 26.867 30.979 -17.502 1.00 85.94 355 SER A CA 1
ATOM 2861 C C . SER A 1 355 ? 25.651 30.104 -17.183 1.00 85.94 355 SER A C 1
ATOM 2863 O O . SER A 1 355 ? 25.550 28.969 -17.658 1.00 85.94 355 SER A O 1
ATOM 2865 N N . PHE A 1 356 ? 24.713 30.614 -16.382 1.00 90.12 356 PHE A N 1
ATOM 2866 C CA . PHE A 1 356 ? 23.478 29.913 -16.048 1.00 90.12 356 PHE A CA 1
ATOM 2867 C C . PHE A 1 356 ? 22.490 29.913 -17.219 1.00 90.12 356 PHE A C 1
ATOM 2869 O O . PHE A 1 356 ? 21.908 28.868 -17.500 1.00 90.12 356 PHE A O 1
ATOM 2876 N N . ALA A 1 357 ? 22.379 31.019 -17.960 1.00 90.12 357 ALA A N 1
ATOM 2877 C CA . ALA A 1 357 ? 21.509 31.152 -19.127 1.00 90.12 357 ALA A CA 1
ATOM 2878 C C . ALA A 1 357 ? 21.829 30.121 -20.215 1.00 90.12 357 ALA A C 1
ATOM 2880 O O . ALA A 1 357 ? 20.919 29.513 -20.768 1.00 90.12 357 ALA A O 1
ATOM 2881 N N . VAL A 1 358 ? 23.113 29.824 -20.451 1.00 89.56 358 VAL A N 1
ATOM 2882 C CA . VAL A 1 358 ? 23.522 28.749 -21.377 1.00 89.56 358 VAL A CA 1
ATOM 2883 C C . VAL A 1 358 ? 22.988 27.383 -20.930 1.00 89.56 358 VAL A C 1
ATOM 2885 O O . VAL A 1 358 ? 22.639 26.537 -21.751 1.00 89.56 358 VAL A O 1
ATOM 2888 N N . LYS A 1 359 ? 22.917 27.127 -19.622 1.00 89.25 359 LYS A N 1
ATOM 2889 C CA . LYS A 1 359 ? 22.378 25.863 -19.103 1.00 89.25 359 LYS A CA 1
ATOM 2890 C C . LYS A 1 359 ? 20.853 25.842 -19.151 1.00 89.25 359 LYS A C 1
ATOM 2892 O O . LYS A 1 359 ? 20.290 24.803 -19.476 1.00 89.25 359 LYS A O 1
ATOM 2897 N N . VAL A 1 360 ? 20.210 26.972 -18.857 1.00 91.00 360 VAL A N 1
ATOM 2898 C CA . VAL A 1 360 ? 18.760 27.147 -19.000 1.00 91.00 360 VAL A CA 1
ATOM 2899 C C . VAL A 1 360 ? 18.347 26.891 -20.445 1.00 91.00 360 VAL A C 1
ATOM 2901 O O . VAL A 1 360 ? 17.500 26.037 -20.658 1.00 91.00 360 VAL A O 1
ATOM 2904 N N . ASP A 1 361 ? 19.006 27.505 -21.429 1.00 89.62 361 ASP A N 1
ATOM 2905 C CA . ASP A 1 361 ? 18.743 27.274 -22.858 1.00 89.62 361 ASP A CA 1
ATOM 2906 C C . ASP A 1 361 ? 18.780 25.780 -23.226 1.00 89.62 361 ASP A C 1
ATOM 2908 O O . ASP A 1 361 ? 17.856 25.253 -23.846 1.00 89.62 361 ASP A O 1
ATOM 2912 N N . ASN A 1 362 ? 19.799 25.055 -22.753 1.00 86.31 362 ASN A N 1
ATOM 2913 C CA . ASN A 1 362 ? 19.892 23.611 -22.975 1.00 86.31 362 ASN A CA 1
ATOM 2914 C C . ASN A 1 362 ? 18.740 22.829 -22.322 1.00 86.31 362 ASN A C 1
ATOM 2916 O O . ASN A 1 362 ? 18.247 21.875 -22.919 1.00 86.31 362 ASN A O 1
ATOM 2920 N N . ILE A 1 363 ? 18.300 23.212 -21.120 1.00 87.19 363 ILE A N 1
ATOM 2921 C CA . ILE A 1 363 ? 17.155 22.573 -20.453 1.00 87.19 363 ILE A CA 1
ATOM 2922 C C . ILE A 1 363 ? 15.862 22.873 -21.214 1.00 87.19 363 ILE A C 1
ATOM 2924 O O . ILE A 1 363 ? 15.074 21.961 -21.450 1.00 87.19 363 ILE A O 1
ATOM 2928 N N . LEU A 1 364 ? 15.646 24.119 -21.638 1.00 87.06 364 LEU A N 1
ATOM 2929 C CA . LEU A 1 364 ? 14.450 24.497 -22.388 1.00 87.06 364 LEU A CA 1
ATOM 2930 C C . LEU A 1 364 ? 14.366 23.739 -23.720 1.00 87.06 364 LEU A C 1
ATOM 2932 O O . LEU A 1 364 ? 13.312 23.203 -24.057 1.00 87.06 364 LEU A O 1
ATOM 2936 N N . LEU A 1 365 ? 15.497 23.598 -24.417 1.00 82.56 365 LEU A N 1
ATOM 2937 C CA . LEU A 1 365 ? 15.577 22.864 -25.679 1.00 82.56 365 LEU A CA 1
ATOM 2938 C C . LEU A 1 365 ? 15.258 21.366 -25.543 1.00 82.56 365 LEU A C 1
ATOM 2940 O O . LEU A 1 365 ? 14.677 20.777 -26.454 1.00 82.56 365 LEU A O 1
ATOM 2944 N N . GLN A 1 366 ? 15.700 20.734 -24.454 1.00 80.62 366 GLN A N 1
ATOM 2945 C CA . GLN A 1 366 ? 15.628 19.275 -24.294 1.00 80.62 366 GLN A CA 1
ATOM 2946 C C . GLN A 1 366 ? 14.404 18.811 -23.499 1.00 80.62 366 GLN A C 1
ATOM 2948 O O . GLN A 1 366 ? 13.904 17.717 -23.736 1.00 80.62 366 GLN A O 1
ATOM 2953 N N . GLU A 1 367 ? 13.937 19.614 -22.542 1.00 81.81 367 GLU A N 1
ATOM 2954 C CA . GLU A 1 367 ? 12.968 19.178 -21.529 1.00 81.81 367 GLU A CA 1
ATOM 2955 C C . GLU A 1 367 ? 11.679 20.000 -21.531 1.00 81.81 367 GLU A C 1
ATOM 2957 O O . GLU A 1 367 ? 10.621 19.472 -21.178 1.00 81.81 367 GLU A O 1
ATOM 2962 N N . TRP A 1 368 ? 11.741 21.279 -21.916 1.00 83.25 368 TRP A N 1
ATOM 2963 C CA . TRP A 1 368 ? 10.537 22.100 -22.043 1.00 83.25 368 TRP A CA 1
ATOM 2964 C C . TRP A 1 368 ? 9.860 21.851 -23.383 1.00 83.25 368 TRP A C 1
ATOM 2966 O O . TRP A 1 368 ? 8.681 21.508 -23.401 1.00 83.25 368 TRP A O 1
ATOM 2976 N N . ASP A 1 369 ? 10.621 21.929 -24.481 1.00 71.81 369 ASP A N 1
ATOM 2977 C CA . ASP A 1 369 ? 10.191 21.612 -25.852 1.00 71.81 369 ASP A CA 1
ATOM 2978 C C . ASP A 1 369 ? 8.726 22.000 -26.146 1.00 71.81 369 ASP A C 1
ATOM 2980 O O . ASP A 1 369 ? 7.912 21.152 -26.534 1.00 71.81 369 ASP A O 1
ATOM 2984 N N . PRO A 1 370 ? 8.318 23.257 -25.892 1.00 62.94 370 PRO A N 1
ATOM 2985 C CA . PRO A 1 370 ? 6.907 23.622 -25.805 1.00 62.94 370 PRO A CA 1
ATOM 2986 C C . PRO A 1 370 ? 6.123 23.283 -27.087 1.00 62.94 370 PRO A C 1
ATOM 2988 O O . PRO A 1 370 ? 4.963 22.882 -26.998 1.00 62.94 370 PRO A O 1
ATOM 2991 N N . ILE A 1 371 ? 6.803 23.283 -28.240 1.00 64.38 371 ILE A N 1
ATOM 2992 C CA . ILE A 1 371 ? 6.270 22.976 -29.576 1.00 64.38 371 ILE A CA 1
ATOM 2993 C C . ILE A 1 371 ? 6.461 21.513 -30.045 1.00 64.38 371 ILE A C 1
ATOM 2995 O O . ILE A 1 371 ? 6.036 21.168 -31.146 1.00 64.38 371 ILE A O 1
ATOM 2999 N N . GLY A 1 372 ? 7.058 20.633 -29.232 1.00 63.66 372 GLY A N 1
ATOM 3000 C CA . GLY A 1 372 ? 7.077 19.179 -29.466 1.00 63.66 372 GLY A CA 1
ATOM 3001 C C . GLY A 1 372 ? 8.053 18.683 -30.541 1.00 63.66 372 GLY A C 1
ATOM 3002 O O . GLY A 1 372 ? 7.790 17.662 -31.182 1.00 63.66 372 GLY A O 1
ATOM 3003 N N . VAL A 1 373 ? 9.149 19.401 -30.780 1.00 59.88 373 VAL A N 1
ATOM 3004 C CA . VAL A 1 373 ? 10.143 19.106 -31.827 1.00 59.88 373 VAL A CA 1
ATOM 3005 C C . VAL A 1 373 ? 11.397 18.400 -31.300 1.00 59.88 373 VAL A C 1
ATOM 3007 O O . VAL A 1 373 ? 12.198 17.945 -32.107 1.00 59.88 373 VAL A O 1
ATOM 3010 N N . ASN A 1 374 ? 11.538 18.259 -29.979 1.00 62.94 374 ASN A N 1
ATOM 3011 C CA . ASN A 1 374 ? 12.601 17.573 -29.235 1.00 62.94 374 ASN A CA 1
ATOM 3012 C C . ASN A 1 374 ? 14.023 17.848 -29.747 1.00 62.94 374 ASN A C 1
ATOM 3014 O O . ASN A 1 374 ? 14.571 17.099 -30.560 1.00 62.94 374 ASN A O 1
ATOM 3018 N N . GLY A 1 375 ? 14.678 18.875 -29.202 1.00 60.31 375 GLY A N 1
ATOM 3019 C CA . GLY A 1 375 ? 16.119 19.053 -29.392 1.00 60.31 375 GLY A CA 1
ATOM 3020 C C . GLY A 1 375 ? 16.559 19.564 -30.769 1.00 60.31 375 GLY A C 1
ATOM 3021 O O . GLY A 1 375 ? 17.756 19.534 -31.055 1.00 60.31 375 GLY A O 1
ATOM 3022 N N . VAL A 1 376 ? 15.628 20.030 -31.610 1.00 71.12 376 VAL A N 1
ATOM 3023 C CA . VAL A 1 376 ? 15.916 20.651 -32.916 1.00 71.12 376 VAL A CA 1
ATOM 3024 C C . VAL A 1 376 ? 16.404 22.085 -32.699 1.00 71.12 376 VAL A C 1
ATOM 3026 O O . VAL A 1 376 ? 15.662 22.943 -32.226 1.00 71.12 376 VAL A O 1
ATOM 3029 N N . GLU A 1 377 ? 17.670 22.345 -33.021 1.00 68.88 377 GLU A N 1
ATOM 3030 C CA . GLU A 1 377 ? 18.355 23.611 -32.727 1.00 68.88 377 GLU A CA 1
ATOM 3031 C C . GLU A 1 377 ? 17.735 24.806 -33.472 1.00 68.88 377 GLU A C 1
ATOM 3033 O O . GLU A 1 377 ? 17.684 25.912 -32.936 1.00 68.88 377 GLU A O 1
ATOM 3038 N N . GLU A 1 378 ? 17.176 24.571 -34.662 1.00 68.31 378 GLU A N 1
ATOM 3039 C CA . GLU A 1 378 ? 16.466 25.560 -35.480 1.00 68.31 378 GLU A CA 1
ATOM 3040 C C . GLU A 1 378 ? 15.168 26.079 -34.838 1.00 68.31 378 GLU A C 1
ATOM 3042 O O . GLU A 1 378 ? 14.605 27.064 -35.308 1.00 68.31 378 GLU A O 1
ATOM 3047 N N . CYS A 1 379 ? 14.694 25.441 -33.767 1.00 65.75 379 CYS A N 1
ATOM 3048 C CA . CYS A 1 379 ? 13.481 25.828 -33.052 1.00 65.75 379 CYS A CA 1
ATOM 3049 C C . CYS A 1 379 ? 13.746 26.669 -31.794 1.00 65.75 379 CYS A C 1
ATOM 3051 O O . CYS A 1 379 ? 12.800 27.032 -31.097 1.00 65.75 379 CYS A O 1
ATOM 3053 N N . ARG A 1 380 ? 15.012 27.012 -31.509 1.00 72.25 380 ARG A N 1
ATOM 3054 C CA . ARG A 1 380 ? 15.380 27.881 -30.377 1.00 72.25 380 ARG A CA 1
ATOM 3055 C C . ARG A 1 380 ? 14.760 29.277 -30.461 1.00 72.25 380 ARG A C 1
ATOM 3057 O O . ARG A 1 380 ? 14.452 29.856 -29.423 1.00 72.25 380 ARG A O 1
ATOM 3064 N N . ASP A 1 381 ? 14.546 29.804 -31.668 1.00 72.31 381 ASP A N 1
ATOM 3065 C CA . ASP A 1 381 ? 14.005 31.155 -31.888 1.00 72.31 381 ASP A CA 1
ATOM 3066 C C . ASP A 1 381 ? 12.615 31.352 -31.251 1.00 72.31 381 ASP A C 1
ATOM 3068 O O . ASP A 1 381 ? 12.286 32.458 -30.821 1.00 72.31 381 ASP A O 1
ATOM 3072 N N . GLU A 1 382 ? 11.834 30.275 -31.116 1.00 70.12 382 GLU A N 1
ATOM 3073 C CA . GLU A 1 382 ? 10.457 30.293 -30.596 1.00 70.12 382 GLU A CA 1
ATOM 3074 C C . GLU A 1 382 ? 10.368 30.560 -29.089 1.00 70.12 382 GLU A C 1
ATOM 3076 O O . GLU A 1 382 ? 9.316 30.946 -28.590 1.00 70.12 382 GLU A O 1
ATOM 3081 N N . TYR A 1 383 ? 11.457 30.370 -28.344 1.00 75.31 383 TYR A N 1
ATOM 3082 C CA . TYR A 1 383 ? 11.495 30.641 -26.905 1.00 75.31 383 TYR A CA 1
ATOM 3083 C C . TYR A 1 383 ? 12.753 31.391 -26.457 1.00 75.31 383 TYR A C 1
ATOM 3085 O O . TYR A 1 383 ? 12.939 31.636 -25.263 1.00 75.31 383 TYR A O 1
ATOM 3093 N N . TYR A 1 384 ? 13.604 31.814 -27.397 1.00 80.19 384 TYR A N 1
ATOM 3094 C CA . TYR A 1 384 ? 14.839 32.542 -27.106 1.00 80.19 384 TYR A CA 1
ATOM 3095 C C . TYR A 1 384 ? 14.593 33.804 -26.266 1.00 80.19 384 TYR A C 1
ATOM 3097 O O . TYR A 1 384 ? 15.381 34.141 -25.383 1.00 80.19 384 TYR A O 1
ATOM 3105 N N . PHE A 1 385 ? 13.459 34.474 -26.498 1.00 80.81 385 PHE A N 1
ATOM 3106 C CA . PHE A 1 385 ? 13.055 35.668 -25.755 1.00 80.81 385 PHE A CA 1
ATOM 3107 C C . PHE A 1 385 ? 12.864 35.414 -24.249 1.00 80.81 385 PHE A C 1
ATOM 3109 O O . PHE A 1 385 ? 13.036 36.337 -23.462 1.00 80.81 385 PHE A O 1
ATOM 3116 N N . ALA A 1 386 ? 12.544 34.179 -23.850 1.00 83.50 386 ALA A N 1
ATOM 3117 C CA . ALA A 1 386 ? 12.217 33.817 -22.474 1.00 83.50 386 ALA A CA 1
ATOM 3118 C C . ALA A 1 386 ? 13.424 33.343 -21.648 1.00 83.50 386 ALA A C 1
ATOM 3120 O O . ALA A 1 386 ? 13.343 33.274 -20.422 1.00 83.50 386 ALA A O 1
ATOM 3121 N N . ILE A 1 387 ? 14.553 33.015 -22.292 1.00 87.38 387 ILE A N 1
ATOM 3122 C CA . ILE A 1 387 ? 15.721 32.410 -21.626 1.00 87.38 387 ILE A CA 1
ATOM 3123 C C . ILE A 1 387 ? 16.199 33.269 -20.451 1.00 87.38 387 ILE A C 1
ATOM 3125 O O . ILE A 1 387 ? 16.521 32.735 -19.389 1.00 87.38 387 ILE A O 1
ATOM 3129 N N . TYR A 1 388 ? 16.234 34.590 -20.616 1.00 86.12 388 TYR A N 1
ATOM 3130 C CA . TYR A 1 388 ? 16.743 35.499 -19.589 1.00 86.12 388 TYR A CA 1
ATOM 3131 C C . TYR A 1 388 ? 15.795 35.643 -18.399 1.00 86.12 388 TYR A C 1
ATOM 3133 O O . TYR A 1 388 ? 16.247 35.557 -17.259 1.00 86.12 388 TYR A O 1
ATOM 3141 N N . ASP A 1 389 ? 14.492 35.764 -18.636 1.00 86.75 389 ASP A N 1
ATOM 3142 C CA . ASP A 1 389 ? 13.502 35.856 -17.559 1.00 86.75 389 ASP A CA 1
ATOM 3143 C C . ASP A 1 389 ? 13.483 34.567 -16.729 1.00 86.75 389 ASP A C 1
ATOM 3145 O O . ASP A 1 389 ? 13.558 34.597 -15.499 1.00 86.75 389 ASP A O 1
ATOM 3149 N N . ILE A 1 390 ? 13.524 33.417 -17.407 1.00 90.81 390 ILE A N 1
ATOM 3150 C CA . ILE A 1 390 ? 13.643 32.091 -16.791 1.00 90.81 390 ILE A CA 1
ATOM 3151 C C . ILE A 1 390 ? 14.972 31.953 -16.027 1.00 90.81 390 ILE A C 1
ATOM 3153 O O . ILE A 1 390 ? 15.009 31.350 -14.955 1.00 90.81 390 ILE A O 1
ATOM 3157 N N . THR A 1 391 ? 16.064 32.534 -16.532 1.00 90.44 391 THR A N 1
ATOM 3158 C CA . THR A 1 391 ? 17.372 32.563 -15.852 1.00 90.44 391 THR A CA 1
ATOM 3159 C C . THR A 1 391 ? 17.294 33.352 -14.547 1.00 90.44 391 THR A C 1
ATOM 3161 O O . THR A 1 391 ? 17.728 32.851 -13.509 1.00 90.44 391 THR A O 1
ATOM 3164 N N . LEU A 1 392 ? 16.715 34.555 -14.568 1.00 87.44 392 LEU A N 1
ATOM 3165 C CA . LEU A 1 392 ? 16.575 35.398 -13.378 1.00 87.44 392 LEU A CA 1
ATOM 3166 C C . LEU A 1 392 ? 15.643 34.760 -12.344 1.00 87.44 392 LEU A C 1
ATOM 3168 O O . LEU A 1 392 ? 15.989 34.697 -11.164 1.00 87.44 392 LEU A O 1
ATOM 3172 N N . LEU A 1 393 ? 14.508 34.212 -12.782 1.00 86.56 393 LEU A N 1
ATOM 3173 C CA . LEU A 1 393 ? 13.595 33.450 -11.928 1.00 86.56 393 LEU A CA 1
ATOM 3174 C C . LEU A 1 393 ? 14.266 32.203 -11.347 1.00 86.56 393 LEU A C 1
ATOM 3176 O O . LEU A 1 393 ? 14.117 31.920 -10.162 1.00 86.56 393 LEU A O 1
ATOM 3180 N N . GLY A 1 394 ? 15.064 31.496 -12.145 1.00 87.19 394 GLY A N 1
ATOM 3181 C CA . GLY A 1 394 ? 15.843 30.353 -11.690 1.00 87.19 394 GLY A CA 1
ATOM 3182 C C . GLY A 1 394 ? 16.855 30.725 -10.608 1.00 87.19 394 GLY A C 1
ATOM 3183 O O . GLY A 1 394 ? 16.955 30.028 -9.606 1.00 87.19 394 GLY A O 1
ATOM 3184 N N . ILE A 1 395 ? 17.588 31.833 -10.759 1.00 85.00 395 ILE A N 1
ATOM 3185 C CA . ILE A 1 395 ? 18.631 32.233 -9.800 1.00 85.00 395 ILE A CA 1
ATOM 3186 C C . ILE A 1 395 ? 18.044 32.909 -8.558 1.00 85.00 395 ILE A C 1
ATOM 3188 O O . ILE A 1 395 ? 18.466 32.578 -7.449 1.00 85.00 395 ILE A O 1
ATOM 3192 N N . TYR A 1 396 ? 17.069 33.803 -8.700 1.00 83.69 396 TYR A N 1
ATOM 3193 C CA . TYR A 1 396 ? 16.616 34.686 -7.615 1.00 83.69 396 TYR A CA 1
ATOM 3194 C C . TYR A 1 396 ? 15.177 34.425 -7.148 1.00 83.69 396 TYR A C 1
ATOM 3196 O O . TYR A 1 396 ? 14.840 34.752 -6.006 1.00 83.69 396 TYR A O 1
ATOM 3204 N N . GLY A 1 397 ? 14.350 33.819 -8.000 1.00 78.00 397 GLY A N 1
ATOM 3205 C CA . GLY A 1 397 ? 12.947 33.522 -7.723 1.00 78.00 397 GLY A CA 1
ATOM 3206 C C . GLY A 1 397 ? 12.714 32.195 -6.995 1.00 78.00 397 GLY A C 1
ATOM 3207 O O . GLY A 1 397 ? 13.615 31.360 -6.831 1.00 78.00 397 GLY A O 1
ATOM 3208 N N . SER A 1 398 ? 11.475 32.010 -6.538 1.00 78.38 398 SER A N 1
ATOM 3209 C CA . SER A 1 398 ? 10.977 30.735 -6.023 1.00 78.38 398 SER A CA 1
ATOM 3210 C C . SER A 1 398 ? 10.624 29.772 -7.160 1.00 78.38 398 SER A C 1
ATOM 3212 O O . SER A 1 398 ? 10.357 30.178 -8.294 1.00 78.38 398 SER A O 1
ATOM 3214 N N . ILE A 1 399 ? 10.575 28.476 -6.843 1.00 77.06 399 ILE A N 1
ATOM 3215 C CA . ILE A 1 399 ? 10.153 27.447 -7.800 1.00 77.06 399 ILE A CA 1
ATOM 3216 C C . ILE A 1 399 ? 8.728 27.689 -8.317 1.00 77.06 399 ILE A C 1
ATOM 3218 O O . ILE A 1 399 ? 8.485 27.509 -9.506 1.00 77.06 399 ILE A O 1
ATOM 3222 N N . GLU A 1 400 ? 7.828 28.196 -7.472 1.00 75.12 400 GLU A N 1
ATOM 3223 C CA . GLU A 1 400 ? 6.458 28.535 -7.874 1.00 75.12 400 GLU A CA 1
ATOM 3224 C C . GLU A 1 400 ? 6.417 29.694 -8.872 1.00 75.12 400 GLU A C 1
ATOM 3226 O O . GLU A 1 400 ? 5.668 29.649 -9.847 1.00 75.12 400 GLU A O 1
ATOM 3231 N N . GLN A 1 401 ? 7.263 30.715 -8.687 1.00 75.31 401 GLN A N 1
ATOM 3232 C CA . GLN A 1 401 ? 7.379 31.817 -9.647 1.00 75.31 401 GLN A CA 1
ATOM 3233 C C . GLN A 1 401 ? 7.883 31.319 -11.005 1.00 75.31 401 GLN A C 1
ATOM 3235 O O . GLN A 1 401 ? 7.353 31.710 -12.042 1.00 75.31 401 GLN A O 1
ATOM 3240 N N . LEU A 1 402 ? 8.874 30.428 -10.995 1.00 81.75 402 LEU A N 1
ATOM 3241 C CA . LEU A 1 402 ? 9.442 29.846 -12.204 1.00 81.75 402 LEU A CA 1
ATOM 3242 C C . LEU A 1 402 ? 8.454 28.923 -12.936 1.00 81.75 402 LEU A C 1
ATOM 3244 O O . LEU A 1 402 ? 8.297 29.044 -14.150 1.00 81.75 402 LEU A O 1
ATOM 3248 N N . LYS A 1 403 ? 7.765 28.039 -12.205 1.00 81.81 403 LYS A N 1
ATOM 3249 C CA . LYS A 1 403 ? 6.725 27.144 -12.739 1.00 81.81 403 LYS A CA 1
ATOM 3250 C C . LYS A 1 403 ? 5.604 27.945 -13.391 1.00 81.81 403 LYS A C 1
ATOM 3252 O O . LYS A 1 403 ? 5.301 27.732 -14.562 1.00 81.81 403 LYS A O 1
ATOM 3257 N N . SER A 1 404 ? 5.065 28.919 -12.662 1.00 73.19 404 SER A N 1
ATOM 3258 C CA . SER A 1 404 ? 3.963 29.761 -13.136 1.00 73.19 404 SER A CA 1
ATOM 3259 C C . SER A 1 404 ? 4.345 30.547 -14.393 1.00 73.19 404 SER A C 1
ATOM 3261 O O . SER A 1 404 ? 3.548 30.668 -15.321 1.00 73.19 404 SER A O 1
ATOM 3263 N N . HIS A 1 405 ? 5.583 31.048 -14.462 1.00 82.00 405 HIS A N 1
ATOM 3264 C CA . HIS A 1 405 ? 6.074 31.772 -15.633 1.00 82.00 405 HIS A CA 1
ATOM 3265 C C . HIS A 1 405 ? 6.229 30.870 -16.868 1.00 82.00 405 HIS A C 1
ATOM 3267 O O . HIS A 1 405 ? 5.834 31.263 -17.963 1.00 82.00 405 HIS A O 1
ATOM 3273 N N . LEU A 1 406 ? 6.746 29.648 -16.704 1.00 84.31 406 LEU A N 1
ATOM 3274 C CA . LEU A 1 406 ? 6.854 28.673 -17.796 1.00 84.31 406 LEU A CA 1
ATOM 3275 C C . LEU A 1 406 ? 5.476 28.266 -18.336 1.00 84.31 406 LEU A C 1
ATOM 3277 O O . LEU A 1 406 ? 5.274 28.253 -19.548 1.00 84.31 406 LEU A O 1
ATOM 3281 N N . GLU A 1 407 ? 4.510 27.991 -17.452 1.00 80.81 407 GLU A N 1
ATOM 3282 C CA . GLU A 1 407 ? 3.119 27.709 -17.841 1.00 80.81 407 GLU A CA 1
ATOM 3283 C C . GLU A 1 407 ? 2.514 28.876 -18.625 1.00 80.81 407 GLU A C 1
ATOM 3285 O O . GLU A 1 407 ? 1.919 28.682 -19.684 1.00 80.81 407 GLU A O 1
ATOM 3290 N N . PHE A 1 408 ? 2.721 30.102 -18.148 1.00 75.88 408 PHE A N 1
ATOM 3291 C CA . PHE A 1 408 ? 2.229 31.300 -18.811 1.00 75.88 408 PHE A CA 1
ATOM 3292 C C . PHE A 1 408 ? 2.809 31.480 -20.220 1.00 75.88 408 PHE A C 1
ATOM 3294 O O . PHE A 1 408 ? 2.062 31.749 -21.164 1.00 75.88 408 PHE A O 1
ATOM 3301 N N . LEU A 1 409 ? 4.124 31.314 -20.380 1.00 77.69 409 LEU A N 1
ATOM 3302 C CA . LEU A 1 409 ? 4.773 31.396 -21.687 1.00 77.69 409 LEU A CA 1
ATOM 3303 C C . LEU A 1 409 ? 4.217 30.346 -22.649 1.00 77.69 409 LEU A C 1
ATOM 3305 O O . LEU A 1 409 ? 3.916 30.657 -23.800 1.00 77.69 409 LEU A O 1
ATOM 3309 N N . GLU A 1 410 ? 4.041 29.120 -22.169 1.00 79.88 410 GLU A N 1
ATOM 3310 C CA . GLU A 1 410 ? 3.583 28.007 -22.989 1.00 79.88 410 GLU A CA 1
ATOM 3311 C C . GLU A 1 410 ? 2.127 28.176 -23.454 1.00 79.88 410 GLU A C 1
ATOM 3313 O O . GLU A 1 410 ? 1.829 27.972 -24.632 1.00 79.88 410 GLU A O 1
ATOM 3318 N N . VAL A 1 411 ? 1.234 28.623 -22.565 1.00 68.00 411 VAL A N 1
ATOM 3319 C CA . VAL A 1 411 ? -0.195 28.814 -22.875 1.00 68.00 411 VAL A CA 1
ATOM 3320 C C . VAL A 1 411 ? -0.452 30.096 -23.666 1.00 68.00 411 VAL A C 1
ATOM 3322 O O . VAL A 1 411 ? -1.257 30.093 -24.594 1.00 68.00 411 VAL A O 1
ATOM 3325 N N . HIS A 1 412 ? 0.191 31.211 -23.311 1.00 64.50 412 HIS A N 1
ATOM 3326 C CA . HIS A 1 412 ? -0.222 32.535 -23.797 1.00 64.50 412 HIS A CA 1
ATOM 3327 C C . HIS A 1 412 ? 0.711 33.162 -24.828 1.00 64.50 412 HIS A C 1
ATOM 3329 O O . HIS A 1 412 ? 0.249 33.982 -25.623 1.00 64.50 412 HIS A O 1
ATOM 3335 N N . TYR A 1 413 ? 1.995 32.804 -24.827 1.00 68.88 413 TYR A N 1
ATOM 3336 C CA . TYR A 1 413 ? 2.947 33.304 -25.822 1.00 68.88 413 TYR A CA 1
ATOM 3337 C C . TYR A 1 413 ? 3.170 32.298 -26.942 1.00 68.88 413 TYR A C 1
ATOM 3339 O O . TYR A 1 413 ? 3.115 32.664 -28.113 1.00 68.88 413 TYR A O 1
ATOM 3347 N N . ILE A 1 414 ? 3.377 31.034 -26.582 1.00 76.06 414 ILE A N 1
ATOM 3348 C CA . ILE A 1 414 ? 3.627 29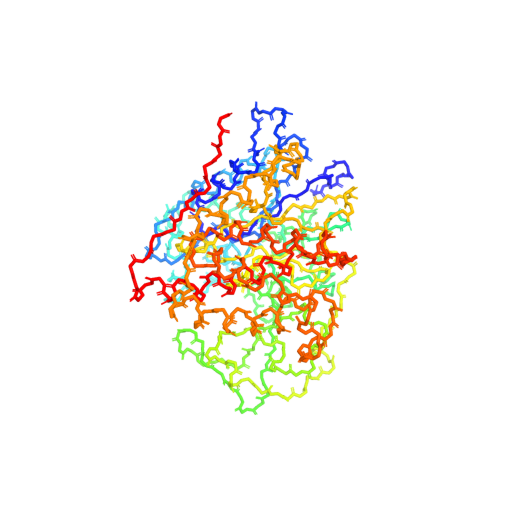.949 -27.534 1.00 76.06 414 ILE A CA 1
ATOM 3349 C C . ILE A 1 414 ? 2.308 29.359 -28.059 1.00 76.06 414 ILE A C 1
ATOM 3351 O O . ILE A 1 414 ? 2.290 28.774 -29.139 1.00 76.06 414 ILE A O 1
ATOM 3355 N N . LEU A 1 415 ? 1.193 29.587 -27.349 1.00 69.19 415 LEU A N 1
ATOM 3356 C CA . LEU A 1 415 ? -0.151 29.125 -27.723 1.00 69.19 415 LEU A CA 1
ATOM 3357 C C . LEU A 1 415 ? -0.210 27.598 -27.893 1.00 69.19 415 LEU A C 1
ATOM 3359 O O . LEU A 1 415 ? -0.782 27.079 -28.850 1.00 69.19 415 LEU A O 1
ATOM 3363 N N . SER A 1 416 ? 0.427 26.877 -26.970 1.00 69.44 416 SER A N 1
ATOM 3364 C CA . SER A 1 416 ? 0.398 25.418 -26.926 1.00 69.44 416 SER A CA 1
ATOM 3365 C C . SER A 1 416 ? -0.984 24.916 -26.495 1.00 69.44 416 SER A C 1
ATOM 3367 O O . SER A 1 416 ? -1.443 25.230 -25.400 1.00 69.44 416 SER A O 1
ATOM 3369 N N . ASP A 1 417 ? -1.604 24.063 -27.315 1.00 60.41 417 ASP A N 1
ATOM 3370 C CA . ASP A 1 417 ? -2.869 23.368 -27.005 1.00 60.41 417 ASP A CA 1
ATOM 3371 C C . ASP A 1 417 ? -2.643 22.019 -26.284 1.00 60.41 417 ASP A C 1
ATOM 3373 O O . ASP A 1 417 ? -3.484 21.119 -26.322 1.00 60.41 417 ASP A O 1
ATOM 3377 N N . ARG A 1 418 ? -1.467 21.815 -25.677 1.00 64.50 418 ARG A N 1
ATOM 3378 C CA . ARG A 1 418 ? -1.118 20.543 -25.034 1.00 64.50 418 ARG A CA 1
ATOM 3379 C C . ARG A 1 418 ? -1.765 20.398 -23.659 1.00 64.50 418 ARG A C 1
ATOM 3381 O O . ARG A 1 418 ? -1.762 21.317 -22.851 1.00 64.50 418 ARG A O 1
ATOM 3388 N N . GLU A 1 419 ? -2.252 19.197 -23.365 1.00 63.12 419 GLU A N 1
ATOM 3389 C CA . GLU A 1 419 ? -2.908 18.887 -22.086 1.00 63.12 419 GLU A CA 1
ATOM 3390 C C . GLU A 1 419 ? -1.909 18.730 -20.920 1.00 63.12 419 GLU A C 1
ATOM 3392 O O . GLU A 1 419 ? -2.294 18.849 -19.760 1.00 63.12 419 GLU A O 1
ATOM 3397 N N . ASP A 1 420 ? -0.617 18.511 -21.203 1.00 67.06 420 ASP A N 1
ATOM 3398 C CA . ASP A 1 420 ? 0.437 18.243 -20.211 1.00 67.06 420 ASP A CA 1
ATOM 3399 C C . ASP A 1 420 ? 1.265 19.478 -19.799 1.00 67.06 420 ASP A C 1
ATOM 3401 O O . ASP A 1 420 ? 2.295 19.336 -19.136 1.00 67.06 420 ASP A O 1
ATOM 3405 N N . VAL A 1 421 ? 0.823 20.693 -20.156 1.00 71.50 421 VAL A N 1
ATOM 3406 C CA . VAL A 1 421 ? 1.558 21.956 -19.921 1.00 71.50 421 VAL A CA 1
ATOM 3407 C C . VAL A 1 421 ? 2.009 22.104 -18.463 1.00 71.50 421 VAL A C 1
ATOM 3409 O O . VAL A 1 421 ? 3.184 22.354 -18.203 1.00 71.50 421 VAL A O 1
ATOM 3412 N N . ARG A 1 422 ? 1.105 21.901 -17.493 1.00 67.69 422 ARG A N 1
ATOM 3413 C CA . ARG A 1 422 ? 1.418 22.082 -16.061 1.00 67.69 422 ARG A CA 1
ATOM 3414 C C . ARG A 1 422 ? 2.469 21.096 -15.554 1.00 67.69 422 ARG A C 1
ATOM 3416 O O . ARG A 1 422 ? 3.408 21.485 -14.861 1.00 67.69 422 ARG A O 1
ATOM 3423 N N . GLU A 1 423 ? 2.337 19.821 -15.918 1.00 64.88 423 GLU A N 1
ATOM 3424 C CA . GLU A 1 423 ? 3.281 18.767 -15.522 1.00 64.88 423 GLU A CA 1
ATOM 3425 C C . GLU A 1 423 ? 4.669 19.041 -16.113 1.00 64.88 423 GLU A C 1
ATOM 3427 O O . GLU A 1 423 ? 5.694 18.995 -15.423 1.00 64.88 423 GLU A O 1
ATOM 3432 N N . ARG A 1 424 ? 4.700 19.405 -17.395 1.00 78.88 424 ARG A N 1
ATOM 3433 C CA . ARG A 1 424 ? 5.926 19.697 -18.124 1.00 78.88 424 ARG A CA 1
ATOM 3434 C C . ARG A 1 424 ? 6.640 20.940 -17.602 1.00 78.88 424 ARG A C 1
ATOM 3436 O O . ARG A 1 424 ? 7.839 20.869 -17.326 1.00 78.88 424 ARG A O 1
ATOM 3443 N N . CYS A 1 425 ? 5.924 22.047 -17.418 1.00 83.25 425 CYS A N 1
ATOM 3444 C CA . CYS A 1 425 ? 6.476 23.281 -16.864 1.00 83.25 425 CYS A CA 1
ATOM 3445 C C . CYS A 1 425 ? 6.944 23.098 -15.418 1.00 83.25 425 CYS A C 1
ATOM 3447 O O . CYS A 1 425 ? 8.022 23.576 -15.068 1.00 83.25 425 CYS A O 1
ATOM 3449 N N . GLY A 1 426 ? 6.209 22.335 -14.600 1.00 71.19 426 GLY A N 1
ATOM 3450 C CA . GLY A 1 426 ? 6.636 21.962 -13.249 1.00 71.19 426 GLY A CA 1
ATOM 3451 C C . GLY A 1 426 ? 7.954 21.183 -13.242 1.00 71.19 426 GLY A C 1
ATOM 3452 O O . GLY A 1 426 ? 8.883 21.525 -12.506 1.00 71.19 426 GLY A O 1
ATOM 3453 N N . ARG A 1 427 ? 8.090 20.187 -14.126 1.00 77.75 427 ARG A N 1
ATOM 3454 C CA . ARG A 1 427 ? 9.331 19.415 -14.296 1.00 77.75 427 ARG A CA 1
ATOM 3455 C C . ARG A 1 427 ? 10.511 20.301 -14.703 1.00 77.75 427 ARG A C 1
ATOM 3457 O O . ARG A 1 427 ? 11.593 20.189 -14.125 1.00 77.75 427 ARG A O 1
ATOM 3464 N N . VAL A 1 428 ? 10.312 21.195 -15.670 1.00 84.19 428 VAL A N 1
ATOM 3465 C CA . VAL A 1 428 ? 11.343 22.136 -16.144 1.00 84.19 428 VAL A CA 1
ATOM 3466 C C . VAL A 1 428 ? 11.742 23.117 -15.040 1.00 84.19 428 VAL A C 1
ATOM 3468 O O . VAL A 1 428 ? 12.936 23.311 -14.802 1.00 84.19 428 VAL A O 1
ATOM 3471 N N . ALA A 1 429 ? 10.770 23.670 -14.310 1.00 84.50 429 ALA A N 1
ATOM 3472 C CA . ALA A 1 429 ? 11.018 24.554 -13.174 1.00 84.50 429 ALA A CA 1
ATOM 3473 C C . ALA A 1 429 ? 11.854 23.861 -12.092 1.00 84.50 429 ALA A C 1
ATOM 3475 O O . ALA A 1 429 ? 12.814 24.440 -11.583 1.00 84.50 429 ALA A O 1
ATOM 3476 N N . HIS A 1 430 ? 11.555 22.596 -11.786 1.00 73.94 430 HIS A N 1
ATOM 3477 C CA . HIS A 1 430 ? 12.322 21.815 -10.821 1.00 73.94 430 HIS A CA 1
ATOM 3478 C C . HIS A 1 430 ? 13.766 21.562 -11.283 1.00 73.94 430 HIS A C 1
ATOM 3480 O O . HIS A 1 430 ? 14.701 21.723 -10.497 1.00 73.94 430 HIS A O 1
ATOM 3486 N N . LEU A 1 431 ? 13.979 21.208 -12.558 1.00 82.44 431 LEU A N 1
ATOM 3487 C CA . LEU A 1 431 ? 15.324 21.009 -13.117 1.00 82.44 431 LEU A CA 1
ATOM 3488 C C . LEU A 1 431 ? 16.176 22.279 -13.017 1.00 82.44 431 LEU A C 1
ATOM 3490 O O . LEU A 1 431 ? 17.328 22.228 -12.573 1.00 82.44 431 LEU A O 1
ATOM 3494 N N . ILE A 1 432 ? 15.594 23.419 -13.386 1.00 87.44 432 ILE A N 1
ATOM 3495 C CA . ILE A 1 432 ? 16.260 24.719 -13.324 1.00 87.44 432 ILE A CA 1
ATOM 3496 C C . ILE A 1 432 ? 16.506 25.125 -11.864 1.00 87.44 432 ILE A C 1
ATOM 3498 O O . ILE A 1 432 ? 17.625 25.524 -11.543 1.00 87.44 432 ILE A O 1
ATOM 3502 N N . ASN A 1 433 ? 15.535 24.960 -10.958 1.00 83.50 433 ASN A N 1
ATOM 3503 C CA . ASN A 1 433 ? 15.702 25.305 -9.542 1.00 83.50 433 ASN A CA 1
ATOM 3504 C C . ASN A 1 433 ? 16.774 24.437 -8.858 1.00 83.50 433 ASN A C 1
ATOM 3506 O O . ASN A 1 433 ? 17.644 24.965 -8.171 1.00 83.50 433 ASN A O 1
ATOM 3510 N N . LYS A 1 434 ? 16.805 23.125 -9.113 1.00 78.44 434 LYS A N 1
ATOM 3511 C CA . LYS A 1 434 ? 17.845 22.223 -8.584 1.00 78.44 434 LYS A CA 1
ATOM 3512 C C . LYS A 1 434 ? 19.246 22.610 -9.065 1.00 78.44 434 LYS A C 1
ATOM 3514 O O . LYS A 1 434 ? 20.225 22.544 -8.319 1.00 78.44 434 LYS A O 1
ATOM 3519 N N . MET A 1 435 ? 19.358 23.029 -10.323 1.00 83.88 435 MET A N 1
ATOM 3520 C CA . MET A 1 435 ? 20.608 23.548 -10.875 1.00 83.88 435 MET A CA 1
ATOM 3521 C C . MET A 1 435 ? 20.975 24.913 -10.269 1.00 83.88 435 MET A C 1
ATOM 3523 O O . MET A 1 435 ? 22.156 25.198 -10.031 1.00 83.88 435 MET A O 1
ATOM 3527 N N . ALA A 1 436 ? 19.981 25.755 -9.991 1.00 81.25 436 ALA A N 1
ATOM 3528 C CA . ALA A 1 436 ? 20.171 27.032 -9.323 1.00 81.25 436 ALA A CA 1
ATOM 3529 C C . ALA A 1 436 ? 20.622 26.855 -7.873 1.00 81.25 436 ALA A C 1
ATOM 3531 O O . ALA A 1 436 ? 21.520 27.564 -7.446 1.00 81.25 436 ALA A O 1
ATOM 3532 N N . GLU A 1 437 ? 20.102 25.881 -7.127 1.00 75.88 437 GLU A N 1
ATOM 3533 C CA . GLU A 1 437 ? 20.532 25.574 -5.756 1.00 75.88 437 GLU A CA 1
ATOM 3534 C C . GLU A 1 437 ? 22.023 25.238 -5.684 1.00 75.88 437 GLU A C 1
ATOM 3536 O O . GLU A 1 437 ? 22.753 25.827 -4.886 1.00 75.88 437 GLU A O 1
ATOM 3541 N N . GLN A 1 438 ? 22.514 24.394 -6.598 1.00 71.69 438 GLN A N 1
ATOM 3542 C CA . GLN A 1 438 ? 23.949 24.113 -6.733 1.00 71.69 438 GLN A CA 1
ATOM 3543 C C . GLN A 1 438 ? 24.762 25.377 -7.050 1.00 71.69 438 GLN A C 1
ATOM 3545 O O . GLN A 1 438 ? 25.919 25.507 -6.650 1.00 71.69 438 GLN A O 1
ATOM 3550 N N . THR A 1 439 ? 24.159 26.318 -7.771 1.00 69.25 439 THR A N 1
ATOM 3551 C CA . THR A 1 439 ? 24.772 27.598 -8.127 1.00 69.25 439 THR A CA 1
ATOM 3552 C C . THR A 1 439 ? 24.775 28.563 -6.928 1.00 69.25 439 THR A C 1
ATOM 3554 O O . THR A 1 439 ? 25.817 29.144 -6.633 1.00 69.25 439 THR A O 1
ATOM 3557 N N . ARG A 1 440 ? 23.669 28.657 -6.172 1.00 69.88 440 ARG A N 1
ATOM 3558 C CA . ARG A 1 440 ? 23.464 29.493 -4.971 1.00 69.88 440 ARG A CA 1
ATOM 3559 C C . ARG A 1 440 ? 24.355 29.063 -3.804 1.00 69.88 440 ARG A C 1
ATOM 3561 O O . ARG A 1 440 ? 24.947 29.915 -3.142 1.00 69.88 440 ARG A O 1
ATOM 3568 N N . SER A 1 441 ? 24.514 27.753 -3.580 1.00 64.25 441 SER A N 1
ATOM 3569 C CA . SER A 1 441 ? 25.404 27.213 -2.537 1.00 64.25 441 SER A CA 1
ATOM 3570 C C . SER A 1 441 ? 26.874 27.602 -2.738 1.00 64.25 441 SER A C 1
ATOM 3572 O O . SER A 1 441 ? 27.629 27.657 -1.772 1.00 64.25 441 SER A O 1
ATOM 3574 N N . ASN A 1 442 ? 27.280 27.906 -3.974 1.00 60.34 442 ASN A N 1
ATOM 3575 C CA . ASN A 1 442 ? 28.640 28.333 -4.298 1.00 60.34 442 ASN A CA 1
ATOM 3576 C C . ASN A 1 442 ? 28.837 29.862 -4.231 1.00 60.34 442 ASN A C 1
ATOM 3578 O O . ASN A 1 442 ? 29.977 30.321 -4.311 1.00 60.34 442 ASN A O 1
ATOM 3582 N N . THR A 1 443 ? 27.765 30.656 -4.095 1.00 58.84 443 THR A N 1
ATOM 3583 C CA . THR A 1 443 ? 27.798 32.126 -4.259 1.00 58.84 443 THR A CA 1
ATOM 3584 C C . THR A 1 443 ? 27.079 32.933 -3.163 1.00 58.84 443 THR A C 1
ATOM 3586 O O . THR A 1 443 ? 27.123 34.160 -3.218 1.00 58.84 443 THR A O 1
ATOM 3589 N N . ASN A 1 444 ? 26.492 32.300 -2.133 1.00 60.25 444 ASN A N 1
ATOM 3590 C CA . ASN A 1 444 ? 25.769 32.957 -1.020 1.00 60.25 444 ASN A CA 1
ATOM 3591 C C . ASN A 1 444 ? 24.621 33.888 -1.476 1.00 60.25 444 ASN A C 1
ATOM 3593 O O . ASN A 1 444 ? 24.438 34.981 -0.937 1.00 60.25 444 ASN A O 1
ATOM 3597 N N . ILE A 1 445 ? 23.844 33.461 -2.473 1.00 66.88 445 ILE A N 1
ATOM 3598 C CA . ILE A 1 445 ? 22.678 34.201 -2.983 1.00 66.88 445 ILE A CA 1
ATOM 3599 C C . ILE A 1 445 ? 21.410 33.768 -2.228 1.00 66.88 445 ILE A C 1
ATOM 3601 O O . ILE A 1 445 ? 21.159 32.572 -2.086 1.00 66.88 445 ILE A O 1
ATOM 3605 N N . ASN A 1 446 ? 20.600 34.732 -1.772 1.00 64.81 446 ASN A N 1
ATOM 3606 C CA . ASN A 1 446 ? 19.330 34.488 -1.072 1.00 64.81 446 ASN A CA 1
ATOM 3607 C C . ASN A 1 446 ? 18.131 34.532 -2.036 1.00 64.81 446 ASN A C 1
ATOM 3609 O O . ASN A 1 446 ? 18.083 35.389 -2.915 1.00 64.81 446 ASN A O 1
ATOM 3613 N N . VAL A 1 447 ? 17.147 33.654 -1.819 1.00 65.38 447 VAL A N 1
ATOM 3614 C CA . VAL A 1 447 ? 15.885 33.599 -2.584 1.00 65.38 447 VAL A CA 1
ATOM 3615 C C . VAL A 1 447 ? 14.908 34.659 -2.082 1.00 65.38 447 VAL A C 1
ATOM 3617 O O . VAL A 1 447 ? 14.778 34.857 -0.870 1.00 65.38 447 VAL A O 1
ATOM 3620 N N . ILE A 1 448 ? 14.198 35.319 -2.999 1.00 59.97 448 ILE A N 1
ATOM 3621 C CA . ILE A 1 448 ? 13.155 36.290 -2.655 1.00 59.97 448 ILE A CA 1
ATOM 3622 C C . ILE A 1 448 ? 11.788 35.581 -2.686 1.00 59.97 448 ILE A C 1
ATOM 3624 O O . ILE A 1 448 ? 11.345 35.165 -3.754 1.00 59.97 448 ILE A O 1
ATOM 3628 N N . PRO A 1 449 ? 11.108 35.410 -1.535 1.00 49.44 449 PRO A N 1
ATOM 3629 C CA . PRO A 1 449 ? 9.799 34.766 -1.491 1.00 49.44 449 PRO A CA 1
ATOM 3630 C C . PRO A 1 449 ? 8.705 35.676 -2.064 1.00 49.44 449 PRO A C 1
ATOM 3632 O O . PRO A 1 449 ? 8.777 36.903 -1.940 1.00 49.44 449 PRO A O 1
ATOM 3635 N N . MET A 1 450 ? 7.656 35.070 -2.630 1.00 43.84 450 MET A N 1
ATOM 3636 C CA . MET A 1 450 ? 6.428 35.783 -2.991 1.00 43.84 450 MET A CA 1
ATOM 3637 C C . MET A 1 450 ? 5.845 36.469 -1.751 1.00 43.84 450 MET A C 1
ATOM 3639 O O . MET A 1 450 ? 5.592 35.828 -0.731 1.00 43.84 450 MET A O 1
ATOM 3643 N N . ARG A 1 451 ? 5.621 37.782 -1.835 1.00 38.50 451 ARG A N 1
ATOM 3644 C CA . ARG A 1 451 ? 4.792 38.499 -0.866 1.00 38.50 451 ARG A CA 1
ATOM 3645 C C . ARG A 1 451 ? 3.388 38.589 -1.434 1.00 38.50 451 ARG A C 1
ATOM 3647 O O . ARG A 1 451 ? 3.144 39.426 -2.294 1.00 38.50 451 ARG A O 1
ATOM 3654 N N . TYR A 1 452 ? 2.481 37.769 -0.924 1.00 35.28 452 TYR A N 1
ATOM 3655 C CA . TYR A 1 452 ? 1.057 37.992 -1.131 1.00 35.28 452 TYR A CA 1
ATOM 3656 C C . TYR A 1 452 ? 0.669 39.282 -0.392 1.00 35.28 452 TYR A C 1
ATOM 3658 O O . TYR A 1 452 ? 0.838 39.390 0.826 1.00 35.28 452 TYR A O 1
ATOM 3666 N N . GLY A 1 453 ? 0.268 40.312 -1.140 1.00 31.05 453 GLY A N 1
ATOM 3667 C CA . GLY A 1 453 ? -0.351 41.506 -0.570 1.00 31.05 453 GLY A CA 1
ATOM 3668 C C . GLY A 1 453 ? -1.722 41.144 0.003 1.00 31.05 453 GLY A C 1
ATOM 3669 O O . GLY A 1 453 ? -2.447 40.384 -0.629 1.00 31.05 453 GLY A O 1
ATOM 3670 N N . CYS A 1 454 ? -2.021 41.648 1.205 1.00 29.56 454 CYS A N 1
ATOM 3671 C CA . CYS A 1 454 ? -3.269 41.407 1.940 1.00 29.56 454 CYS A CA 1
ATOM 3672 C C . CYS A 1 454 ? -4.551 41.645 1.137 1.00 29.56 454 CYS A C 1
ATOM 3674 O O . CYS A 1 454 ? -4.580 42.634 0.365 1.00 29.56 454 CYS A O 1
#